Protein AF-0000000080752357 (afdb_homodimer)

InterPro domains:
  IPR000515 ABC transporter type 1, transmembrane domain MetI-like [PF00528] (149-319)
  IPR000515 ABC transporter type 1, transmembrane domain MetI-like [PS50928] (134-318)
  IPR000515 ABC transporter type 1, transmembrane domain MetI-like [cd06261] (134-308)
  IPR035906 MetI-like superfamily [G3DSA:1.10.3720.10] (126-321)
  IPR035906 MetI-like superfamily [SSF161098] (127-307)

Solvent-accessible surface area (backbone atoms only — not comparable to full-atom values): 32619 Å² total; per-residue (Å²): 132,85,79,75,72,74,75,67,77,74,72,76,68,68,72,77,81,74,65,38,61,55,33,41,51,16,15,49,34,21,38,49,35,16,49,46,55,61,65,50,69,55,55,79,57,87,59,67,46,36,63,56,46,19,51,52,28,38,50,50,15,50,53,33,38,46,34,22,68,39,70,65,75,40,35,55,51,37,63,68,42,52,83,46,24,67,55,52,32,45,46,33,52,51,50,42,52,46,30,38,42,24,40,35,60,48,75,39,63,79,55,76,45,59,32,66,33,42,33,53,43,38,56,69,72,44,37,66,62,50,50,51,13,46,51,46,41,49,52,46,48,49,55,6,42,50,52,7,41,54,52,8,41,52,50,6,48,41,36,44,69,32,68,68,51,26,65,65,46,46,61,51,46,48,41,56,44,49,35,34,45,58,72,44,44,72,59,35,55,65,72,34,94,40,52,66,59,28,43,28,50,35,19,10,52,34,13,19,40,39,13,17,43,26,18,19,21,20,36,56,66,53,59,64,64,58,53,53,52,40,44,73,75,64,51,47,71,67,50,44,45,67,69,42,37,46,62,62,10,44,70,31,32,51,52,10,46,55,47,9,50,55,35,21,45,33,36,48,34,50,40,14,53,74,63,36,95,51,13,50,27,22,49,39,48,52,22,56,75,68,57,34,39,35,51,34,53,44,48,50,53,53,45,17,51,52,40,27,48,50,52,51,51,52,50,53,50,46,51,67,74,40,67,88,51,87,72,85,68,63,130,134,85,79,76,76,74,74,66,77,74,72,74,69,71,73,73,80,73,65,39,62,55,33,41,50,16,14,48,33,21,38,50,35,14,49,45,55,61,66,50,70,54,56,78,56,86,59,66,46,36,62,56,47,19,50,52,29,38,50,50,14,49,51,33,38,46,34,21,69,38,67,66,75,39,34,56,52,38,62,68,42,52,83,47,26,67,54,53,33,45,48,32,52,51,50,43,52,46,30,38,41,25,40,36,61,48,73,40,63,79,56,75,46,58,31,68,32,42,35,53,43,37,56,69,71,43,37,66,62,49,50,52,12,46,51,45,41,48,53,47,48,52,54,6,41,52,52,7,42,53,52,8,43,53,49,5,47,42,37,43,71,32,68,68,51,26,64,64,44,46,61,52,45,49,40,55,44,49,36,34,45,58,73,45,43,74,59,34,56,65,73,35,95,39,53,66,59,28,42,27,50,37,20,11,52,33,12,19,38,40,14,17,44,26,19,19,22,22,35,55,65,52,60,63,66,58,52,52,52,41,44,73,74,63,50,49,71,66,51,44,43,67,68,42,37,45,62,61,9,43,69,31,32,52,52,9,45,54,47,10,50,56,34,21,45,33,36,47,34,50,41,14,53,73,61,34,95,50,13,50,29,22,50,40,48,53,22,55,77,67,57,35,38,34,51,34,53,45,47,48,52,53,45,14,50,51,39,27,47,51,52,51,50,50,50,54,50,46,50,66,74,42,66,88,51,85,72,83,67,63,130

Foldseek 3Di:
DPPPPPPPPPPPPPPPLDQLVLLLLLLVLLLVLLCCLPPADWDPDDDPCSNVSSVVSNVSSVLSNCLRPDDDPSVVVCVVCSVVSVVSNVVSVVLSVLCCCPTHVNVDDPPQRDHPSLLVVCCVPVVVQLVQQAVVLVVLLVLLLVLLLVLLLVLQLCLLPDVVSVVVCVVVLVPVVVPQLLVCLVVLLVVDPALSVSLSPSLSSLLNNLLNVLLNVQLNVDDVVVVVVCVVVPDDPVCCSPPPRNVSSLLSNLVSSLSSLVSSLVSSLSSCCPHNCGHLNVQLNVCVVVVVNSSNVSSVVSSVCVSVVVNVVSVVVVCVSPVPDDHPDDD/DPPPPPPPPPPPPPPPLQQLVLLLLLLVLLLVLLCCLPPADWDPDDDPCSNVSSVVSNVSSVLSNCLRPDDDPSVVVCVVCSVVSVVSNVVSVVLSVLCCCPTHVNVDDPPQRDHPSLLVVCCVPVVVQLVQQAVVLVVLLVLLLVLLLVLLLVLQLCLLQDVVSVVVCVVVLVPVVVPQLLVCLVVLLVVDPALSVSLSPSLSSLLNNLLNVLLNVQLNVDDVVVVVVCVVVPDDPVCCSPPPRNVSSLLSNLVSSLSSLVSSLVSSLSSCCPHNCGHLNVQLNVCVVVVNNSSNVSSVVSSVCVSVVVNVVSVVVVCVSPVPDDHPDDD

Organism: Azotobacter vinelandii (strain DJ / ATCC BAA-1303) (NCBI:txid322710)

Nearest PDB structures (foldseek):
  8wm8-assembly1_A  TM=8.658E-01  e=2.931E-07  Nostoc sp. PCC 7120 = FACHB-418
  8wm7-assembly1_B  TM=8.461E-01  e=4.093E-07  Nostoc sp. PCC 7120 = FACHB-418
  8w9m-assembly1_B  TM=7.024E-01  e=3.187E-07  Nostoc sp. PCC 7120 = FACHB-418
  7ahd-assembly1_A  TM=6.272E-01  e=6.989E-06  Lactococcus lactis subsp. lactis
  7ahd-assembly1_B  TM=6.355E-01  e=3.897E-06  Lactococcus lactis subsp. lactis

Radius of gyration: 31.02 Å; Cα contacts (8 Å, |Δi|>4): 928; chains: 2; bounding box: 89×88×91 Å

Secondary structure (DSSP, 8-state):
--------------------HHHHHHHHHHHHHHHHHHHSPPSS-PPTTHHHHHHHHHHHHHHHHHHHH--THHHHHHHHHGGGHHHHHHHHHHHHHHHIIIIIT--S-TTTS--HHHHHHHHHHSHHHHHHHHHHHHHHHHHHHHHHHHHHHHHHHHHHH-HHHHHHHHHHHHHHTTS-GGGGHHHHHHHSSSHHHHHHHHHHHHHHHHHHHHHHHHHHTS-HHHHHHHHHTT--HHHIIIIIIHHHHHHHHHHHHHHHHHHHHHHHHHHHHHT-SSSHHHHHHHHHHTT-HHHHHHHHHHHHHHHHHHHHHHHHHHHHHTTTS--SS--/--------------------HHHHHHHHHHHHHHHHHHHSPPSS-PPTTHHHHHHHHHHHHHHHHHHHH--THHHHHHHHHGGGHHHHHHHHHHHHHHHIIIIIT--S-TTTS--HHHHHHHHHHSHHHHHHHHHHHHHHHHHHHHHHHHHHHHHHHHHHH-HHHHHHHHHHHHHHTTS-GGGGHHHHHHHSSSHHHHHHHHHHHHHHHHHHHHHHHHHHTS-HHHHHHHHHTT--HHHIIIIIIHHHHHHHHHHHHHHHHHHHHHHHHHHHHHT-SSSHHHHHHHHHHTT-HHHHHHHHHHHHHHHHHHHHHHHHHHHHHTTTS--SS--

pLDDT: mean 87.07, std 11.94, range [34.44, 98.38]

Structure (mmCIF, N/CA/C/O backbone):
data_AF-0000000080752357-model_v1
#
loop_
_entity.id
_entity.type
_entity.pdbx_description
1 polymer 'ABC transporter permease protein'
#
loop_
_atom_site.group_PDB
_atom_site.id
_atom_site.type_symbol
_atom_site.label_atom_id
_atom_site.label_alt_id
_atom_site.label_comp_id
_atom_site.label_asym_id
_atom_site.label_entity_id
_atom_site.label_seq_id
_atom_site.pdbx_PDB_ins_code
_atom_site.Cartn_x
_atom_site.Cartn_y
_atom_site.Cartn_z
_atom_site.occupancy
_atom_site.B_iso_or_equiv
_atom_site.auth_seq_id
_atom_site.auth_comp_id
_atom_site.auth_asym_id
_atom_site.auth_atom_id
_atom_site.pdbx_PDB_model_num
ATOM 1 N N . MET A 1 1 ? 60.375 -24.328 -50.344 1 35.09 1 MET A N 1
ATOM 2 C CA . MET A 1 1 ? 58.969 -24.219 -50.688 1 35.09 1 MET A CA 1
ATOM 3 C C . MET A 1 1 ? 58.094 -24.641 -49.5 1 35.09 1 MET A C 1
ATOM 5 O O . MET A 1 1 ? 58.094 -25.812 -49.094 1 35.09 1 MET A O 1
ATOM 9 N N . PRO A 1 2 ? 57.906 -23.766 -48.438 1 44.97 2 PRO A N 1
ATOM 10 C CA . PRO A 1 2 ? 57.188 -24.062 -47.188 1 44.97 2 PRO A CA 1
ATOM 11 C C . PRO A 1 2 ? 55.719 -24.391 -47.438 1 44.97 2 PRO A C 1
ATOM 13 O O . PRO A 1 2 ? 55.062 -23.781 -48.312 1 44.97 2 PRO A O 1
ATOM 16 N N . THR A 1 3 ? 55.344 -25.703 -47.406 1 41.41 3 THR A N 1
ATOM 17 C CA . THR A 1 3 ? 54 -26.234 -47.469 1 41.41 3 THR A CA 1
ATOM 18 C C . THR A 1 3 ? 53.125 -25.578 -46.406 1 41.41 3 THR A C 1
ATOM 20 O O . THR A 1 3 ? 53.375 -25.672 -45.219 1 41.41 3 THR A O 1
ATOM 23 N N . TYR A 1 4 ? 52.5 -24.406 -46.719 1 43.97 4 TYR A N 1
ATOM 24 C CA . TYR A 1 4 ? 51.406 -23.812 -45.906 1 43.97 4 TYR A CA 1
ATOM 25 C C . TYR A 1 4 ? 50.281 -24.797 -45.719 1 43.97 4 TYR A C 1
ATOM 27 O O . TYR A 1 4 ? 49.594 -25.172 -46.656 1 43.97 4 TYR A O 1
ATOM 35 N N . SER A 1 5 ? 50.469 -25.797 -44.812 1 37.16 5 SER A N 1
ATOM 36 C CA . SER A 1 5 ? 49.281 -26.562 -44.469 1 37.16 5 SER A CA 1
ATOM 37 C C . SER A 1 5 ? 48.156 -25.625 -44.031 1 37.16 5 SER A C 1
ATOM 39 O O . SER A 1 5 ? 48.281 -24.859 -43.062 1 37.16 5 SER A O 1
ATOM 41 N N . VAL A 1 6 ? 47.344 -25.141 -44.969 1 45.97 6 VAL A N 1
ATOM 42 C CA . VAL A 1 6 ? 46.062 -24.5 -44.688 1 45.97 6 VAL A CA 1
ATOM 43 C C . VAL A 1 6 ? 45.344 -25.266 -43.562 1 45.97 6 VAL A C 1
ATOM 45 O O . VAL A 1 6 ? 45 -26.438 -43.75 1 45.97 6 VAL A O 1
ATOM 48 N N . ASP A 1 7 ? 45.625 -24.984 -42.344 1 41.91 7 ASP A N 1
ATOM 49 C CA . ASP A 1 7 ? 44.844 -25.484 -41.25 1 41.91 7 ASP A CA 1
ATOM 50 C C . ASP A 1 7 ? 43.344 -25.469 -41.594 1 41.91 7 ASP A C 1
ATOM 52 O O . ASP A 1 7 ? 42.781 -24.422 -41.906 1 41.91 7 ASP A O 1
ATOM 56 N N . LEU A 1 8 ? 42.781 -26.531 -42.25 1 45.62 8 LEU A N 1
ATOM 57 C CA . LEU A 1 8 ? 41.344 -26.703 -42.438 1 45.62 8 LEU A CA 1
ATOM 58 C C . LEU A 1 8 ? 40.562 -26.266 -41.219 1 45.62 8 LEU A C 1
ATOM 60 O O . LEU A 1 8 ? 41 -26.531 -40.094 1 45.62 8 LEU A O 1
ATOM 64 N N . PRO A 1 9 ? 39.812 -25.141 -41.406 1 45.47 9 PRO A N 1
ATOM 65 C CA . PRO A 1 9 ? 39 -24.75 -40.25 1 45.47 9 PRO A CA 1
ATOM 66 C C . PRO A 1 9 ? 38.406 -25.953 -39.531 1 45.47 9 PRO A C 1
ATOM 68 O O . PRO A 1 9 ? 38.094 -26.969 -40.156 1 45.47 9 PRO A O 1
ATOM 71 N N . GLU A 1 10 ? 38.906 -26.297 -38.344 1 45.12 10 GLU A N 1
ATOM 72 C CA . GLU A 1 10 ? 38.281 -27.281 -37.438 1 45.12 10 GLU A CA 1
ATOM 73 C C . GLU A 1 10 ? 36.781 -27.297 -37.594 1 45.12 10 GLU A C 1
ATOM 75 O O . GLU A 1 10 ? 36.125 -26.234 -37.594 1 45.12 10 GLU A O 1
ATOM 80 N N . ARG A 1 11 ? 36.25 -28.297 -38.281 1 46.53 11 ARG A N 1
ATOM 81 C CA . ARG A 1 11 ? 34.844 -28.594 -38.312 1 46.53 11 ARG A CA 1
ATOM 82 C C . ARG A 1 11 ? 34.156 -28.219 -37 1 46.53 11 ARG A C 1
ATOM 84 O O . ARG A 1 11 ? 34.625 -28.641 -35.906 1 46.53 11 ARG A O 1
ATOM 91 N N . THR A 1 12 ? 33.625 -27.062 -36.938 1 44.28 12 THR A N 1
ATOM 92 C CA . THR A 1 12 ? 32.719 -26.766 -35.844 1 44.28 12 THR A CA 1
ATOM 93 C C . THR A 1 12 ? 31.875 -28 -35.469 1 44.28 12 THR A C 1
ATOM 95 O O . THR A 1 12 ? 31.062 -28.469 -36.281 1 44.28 12 THR A O 1
ATOM 98 N N . SER A 1 13 ? 32.5 -29.156 -34.906 1 38.66 13 SER A N 1
ATOM 99 C CA . SER A 1 13 ? 31.672 -30.234 -34.344 1 38.66 13 SER A CA 1
ATOM 100 C C . SER A 1 13 ? 30.328 -29.703 -33.844 1 38.66 13 SER A C 1
ATOM 102 O O . SER A 1 13 ? 30.266 -28.672 -33.188 1 38.66 13 SER A O 1
ATOM 104 N N . ALA A 1 14 ? 29.406 -29.875 -34.594 1 45.25 14 ALA A N 1
ATOM 105 C CA . ALA A 1 14 ? 28.016 -29.625 -34.188 1 45.25 14 ALA A CA 1
ATOM 106 C C . ALA A 1 14 ? 27.812 -29.859 -32.719 1 45.25 14 ALA A C 1
ATOM 108 O O . ALA A 1 14 ? 28.203 -30.906 -32.188 1 45.25 14 ALA A O 1
ATOM 109 N N . ARG A 1 15 ? 27.859 -29.016 -32 1 51.66 15 ARG A N 1
ATOM 110 C CA . ARG A 1 15 ? 27.453 -29.188 -30.609 1 51.66 15 ARG A CA 1
ATOM 111 C C . ARG A 1 15 ? 26.422 -30.312 -30.469 1 51.66 15 ARG A C 1
ATOM 113 O O . ARG A 1 15 ? 25.391 -30.281 -31.141 1 51.66 15 ARG A O 1
ATOM 120 N N . PRO A 1 16 ? 26.719 -31.516 -30.094 1 51.41 16 PRO A N 1
ATOM 121 C CA . PRO A 1 16 ? 25.734 -32.594 -29.938 1 51.41 16 PRO A CA 1
ATOM 122 C C . PRO A 1 16 ? 24.406 -32.094 -29.344 1 51.41 16 PRO A C 1
ATOM 124 O O . PRO A 1 16 ? 24.406 -31.172 -28.531 1 51.41 16 PRO A O 1
ATOM 127 N N . PHE A 1 17 ? 23.25 -32.25 -30.062 1 60.56 17 PHE A N 1
ATOM 128 C CA . PHE A 1 17 ? 21.906 -31.891 -29.672 1 60.56 17 PHE A CA 1
ATOM 129 C C . PHE A 1 17 ? 21.578 -32.438 -28.281 1 60.56 17 PHE A C 1
ATOM 131 O O . PHE A 1 17 ? 21.594 -33.625 -28.062 1 60.56 17 PHE A O 1
ATOM 138 N N . ALA A 1 18 ? 21.938 -31.75 -27.219 1 71.69 18 ALA A N 1
ATOM 139 C CA . ALA A 1 18 ? 21.703 -32.156 -25.828 1 71.69 18 ALA A CA 1
ATOM 140 C C . ALA A 1 18 ? 20.219 -32.125 -25.484 1 71.69 18 ALA A C 1
ATOM 142 O O . ALA A 1 18 ? 19.578 -31.062 -25.609 1 71.69 18 ALA A O 1
ATOM 143 N N . VAL A 1 19 ? 19.594 -33.312 -25.469 1 81.69 19 VAL A N 1
ATOM 144 C CA . VAL A 1 19 ? 18.219 -33.531 -25.062 1 81.69 19 VAL A CA 1
ATOM 145 C C . VAL A 1 19 ? 17.953 -32.812 -23.734 1 81.69 19 VAL A C 1
ATOM 147 O O . VAL A 1 19 ? 18.781 -32.875 -22.828 1 81.69 19 VAL A O 1
ATOM 150 N N . TRP A 1 20 ? 16.891 -31.969 -23.766 1 87.56 20 TRP A N 1
ATOM 151 C CA . TRP A 1 20 ? 16.469 -31.281 -22.562 1 87.56 20 TRP A CA 1
ATOM 152 C C . TRP A 1 20 ? 15.781 -32.25 -21.594 1 87.56 20 TRP A C 1
ATOM 154 O O . TRP A 1 20 ? 14.562 -32.438 -21.672 1 87.56 20 TRP A O 1
ATOM 164 N N . LYS A 1 21 ? 16.469 -32.906 -20.688 1 88.12 21 LYS A N 1
ATOM 165 C CA . LYS A 1 21 ? 15.977 -33.969 -19.797 1 88.12 21 LYS A CA 1
ATOM 166 C C . LYS A 1 21 ? 14.859 -33.469 -18.906 1 88.12 21 LYS A C 1
ATOM 168 O O . LYS A 1 21 ? 13.852 -34.156 -18.703 1 88.12 21 LYS A O 1
ATOM 173 N N . THR A 1 22 ? 15.039 -32.312 -18.375 1 90 22 THR A N 1
ATOM 174 C CA . THR A 1 22 ? 14.008 -31.734 -17.5 1 90 22 THR A CA 1
ATOM 175 C C . THR A 1 22 ? 12.727 -31.469 -18.297 1 90 22 THR A C 1
ATOM 177 O O . THR A 1 22 ? 11.625 -31.578 -17.75 1 90 22 THR A O 1
ATOM 180 N N . GLY A 1 23 ? 12.906 -31.156 -19.516 1 90.69 23 GLY A N 1
ATOM 181 C CA . GLY A 1 23 ? 11.75 -30.969 -20.375 1 90.69 23 GLY A CA 1
ATOM 182 C C . GLY A 1 23 ? 10.969 -32.25 -20.609 1 90.69 23 GLY A C 1
ATOM 183 O O . GLY A 1 23 ? 9.734 -32.219 -20.641 1 90.69 23 GLY A O 1
ATOM 184 N N . LEU A 1 24 ? 11.688 -33.25 -20.75 1 91.62 24 LEU A N 1
ATOM 185 C CA . LEU A 1 24 ? 11.047 -34.562 -20.938 1 91.62 24 LEU A CA 1
ATOM 186 C C . LEU A 1 24 ? 10.328 -34.969 -19.656 1 91.62 24 LEU A C 1
ATOM 188 O O . LEU A 1 24 ? 9.242 -35.562 -19.719 1 91.62 24 LEU A O 1
ATOM 192 N N . ALA A 1 25 ? 10.938 -34.75 -18.578 1 93.06 25 ALA A N 1
ATOM 193 C CA . ALA A 1 25 ? 10.289 -35.031 -17.297 1 93.06 25 ALA A CA 1
ATOM 194 C C . ALA A 1 25 ? 9 -34.219 -17.141 1 93.06 25 ALA A C 1
ATOM 196 O O . ALA A 1 25 ? 7.996 -34.75 -16.641 1 93.06 25 ALA A O 1
ATOM 197 N N . ALA A 1 26 ? 9.062 -33.031 -17.547 1 93.81 26 ALA A N 1
ATOM 198 C CA . ALA A 1 26 ? 7.875 -32.188 -17.516 1 93.81 26 ALA A CA 1
ATOM 199 C C . ALA A 1 26 ? 6.785 -32.75 -18.438 1 93.81 26 ALA A C 1
ATOM 201 O O . ALA A 1 26 ? 5.609 -32.781 -18.062 1 93.81 26 ALA A O 1
ATOM 202 N N . ALA A 1 27 ? 7.203 -33.094 -19.547 1 94.38 27 ALA A N 1
ATOM 203 C CA . ALA A 1 27 ? 6.25 -33.688 -20.484 1 94.38 27 ALA A CA 1
ATOM 204 C C . ALA A 1 27 ? 5.598 -34.938 -19.891 1 94.38 27 ALA A C 1
ATOM 206 O O . ALA A 1 27 ? 4.383 -35.125 -20 1 94.38 27 ALA A O 1
ATOM 207 N N . ALA A 1 28 ? 6.383 -35.719 -19.266 1 94.5 28 ALA A N 1
ATOM 208 C CA . ALA A 1 28 ? 5.871 -36.906 -18.625 1 94.5 28 ALA A CA 1
ATOM 209 C C . ALA A 1 28 ? 4.902 -36.562 -17.5 1 94.5 28 ALA A C 1
ATOM 211 O O . ALA A 1 28 ? 3.895 -37.25 -17.297 1 94.5 28 ALA A O 1
ATOM 212 N N . GLY A 1 29 ? 5.234 -35.594 -16.734 1 93.56 29 GLY A N 1
ATOM 213 C CA . GLY A 1 29 ? 4.355 -35.125 -15.664 1 93.56 29 GLY A CA 1
ATOM 214 C C . GLY A 1 29 ? 2.998 -34.656 -16.172 1 93.56 29 GLY A C 1
ATOM 215 O O . GLY A 1 29 ? 1.968 -35.031 -15.586 1 93.56 29 GLY A O 1
ATOM 216 N N . TRP A 1 30 ? 3.043 -33.969 -17.219 1 94.31 30 TRP A N 1
ATOM 217 C CA . TRP A 1 30 ? 1.797 -33.469 -17.781 1 94.31 30 TRP A CA 1
ATOM 218 C C . TRP A 1 30 ? 0.986 -34.594 -18.391 1 94.31 30 TRP A C 1
ATOM 220 O O . TRP A 1 30 ? -0.246 -34.594 -18.328 1 94.31 30 TRP A O 1
ATOM 230 N N . LEU A 1 31 ? 1.711 -35.5 -18.984 1 93.81 31 LEU A N 1
ATOM 231 C CA . LEU A 1 31 ? 1.036 -36.688 -19.5 1 93.81 31 LEU A CA 1
ATOM 232 C C . LEU A 1 31 ? 0.384 -37.469 -18.375 1 93.81 31 LEU A C 1
ATOM 234 O O . LEU A 1 31 ? -0.759 -37.906 -18.5 1 93.81 31 LEU A O 1
ATOM 238 N N . ALA A 1 32 ? 1.104 -37.656 -17.344 1 93.69 32 ALA A N 1
ATOM 239 C CA . ALA A 1 32 ? 0.565 -38.375 -16.172 1 93.69 32 ALA A CA 1
ATOM 240 C C . ALA A 1 32 ? -0.663 -37.656 -15.617 1 93.69 32 ALA A C 1
ATOM 242 O O . ALA A 1 32 ? -1.643 -38.281 -15.234 1 93.69 32 ALA A O 1
ATOM 243 N N . PHE A 1 33 ? -0.58 -36.375 -15.57 1 92.44 33 PHE A N 1
ATOM 244 C CA . PHE A 1 33 ? -1.699 -35.562 -15.062 1 92.44 33 PHE A CA 1
ATOM 245 C C . PHE A 1 33 ? -2.91 -35.719 -15.984 1 92.44 33 PHE A C 1
ATOM 247 O O . PHE A 1 33 ? -4.047 -35.781 -15.508 1 92.44 33 PHE A O 1
ATOM 254 N N . ALA A 1 34 ? -2.65 -35.75 -17.234 1 92.19 34 ALA A N 1
ATOM 255 C CA . ALA A 1 34 ? -3.736 -35.906 -18.203 1 92.19 34 ALA A CA 1
ATOM 256 C C . ALA A 1 34 ? -4.438 -37.25 -18.016 1 92.19 34 ALA A C 1
ATOM 258 O O . ALA A 1 34 ? -5.668 -37.312 -17.969 1 92.19 34 ALA A O 1
ATOM 259 N N . LEU A 1 35 ? -3.621 -38.219 -17.875 1 91.38 35 LEU A N 1
ATOM 260 C CA . LEU A 1 35 ? -4.168 -39.562 -17.703 1 91.38 35 LEU A CA 1
ATOM 261 C C . LEU A 1 35 ? -4.883 -39.688 -16.359 1 91.38 35 LEU A C 1
ATOM 263 O O . LEU A 1 35 ? -5.945 -40.312 -16.281 1 91.38 35 LEU A O 1
ATOM 267 N N . TYR A 1 36 ? -4.254 -39.125 -15.43 1 89.62 36 TYR A N 1
ATOM 268 C CA . TYR A 1 36 ? -4.848 -39.125 -14.094 1 89.62 36 TYR A CA 1
ATOM 269 C C . TYR A 1 36 ? -6.195 -38.406 -14.094 1 89.62 36 TYR A C 1
ATOM 271 O O . TYR A 1 36 ? -7.172 -38.906 -13.539 1 89.62 36 TYR A O 1
ATOM 279 N N . SER A 1 37 ? -6.301 -37.312 -14.727 1 87.94 37 SER A N 1
ATOM 280 C CA . SER A 1 37 ? -7.512 -36.5 -14.75 1 87.94 37 SER A CA 1
ATOM 281 C C . SER A 1 37 ? -8.633 -37.219 -15.508 1 87.94 37 SER A C 1
ATOM 283 O O . SER A 1 37 ? -9.797 -37.125 -15.117 1 87.94 37 SER A O 1
ATOM 285 N N . SER A 1 38 ? -8.281 -37.906 -16.516 1 85.88 38 SER A N 1
ATOM 286 C CA . SER A 1 38 ? -9.289 -38.531 -17.375 1 85.88 38 SER A CA 1
ATOM 287 C C . SER A 1 38 ? -9.703 -39.906 -16.828 1 85.88 38 SER A C 1
ATOM 289 O O . SER A 1 38 ? -10.875 -40.281 -16.906 1 85.88 38 SER A O 1
ATOM 291 N N . GLU A 1 39 ? -8.758 -40.594 -16.281 1 84.12 39 GLU A N 1
ATOM 292 C CA . GLU A 1 39 ? -9.031 -42 -16 1 84.12 39 GLU A CA 1
ATOM 293 C C . GLU A 1 39 ? -9.375 -42.188 -14.523 1 84.12 39 GLU A C 1
ATOM 295 O O . GLU A 1 39 ? -10.07 -43.156 -14.18 1 84.12 39 GLU A O 1
ATOM 300 N N . ALA A 1 40 ? -8.859 -41.406 -13.727 1 83.94 40 ALA A N 1
ATOM 301 C CA . ALA A 1 40 ? -9.133 -41.594 -12.305 1 83.94 40 ALA A CA 1
ATOM 302 C C . ALA A 1 40 ? -10.57 -41.219 -11.969 1 83.94 40 ALA A C 1
ATOM 304 O O . ALA A 1 40 ? -11.055 -40.156 -12.414 1 83.94 40 ALA A O 1
ATOM 305 N N . PRO A 1 41 ? -11.266 -42.062 -11.289 1 79.56 41 PRO A N 1
ATOM 306 C CA . PRO A 1 41 ? -12.672 -41.781 -10.961 1 79.56 41 PRO A CA 1
ATOM 307 C C . PRO A 1 41 ? -12.836 -40.594 -10.031 1 79.56 41 PRO A C 1
ATOM 309 O O . PRO A 1 41 ? -11.961 -40.312 -9.211 1 79.56 41 PRO A O 1
ATOM 312 N N . ASN A 1 42 ? -13.875 -39.875 -10.234 1 79.56 42 ASN A N 1
ATOM 313 C CA . ASN A 1 42 ? -14.227 -38.719 -9.383 1 79.56 42 ASN A CA 1
ATOM 314 C C . ASN A 1 42 ? -15.086 -39.188 -8.203 1 79.56 42 ASN A C 1
ATOM 316 O O . ASN A 1 42 ? -15.859 -40.125 -8.312 1 79.56 42 ASN A O 1
ATOM 320 N N . ALA A 1 43 ? -14.867 -38.625 -7.098 1 74.44 43 ALA A N 1
ATOM 321 C CA . ALA A 1 43 ? -15.539 -39.031 -5.871 1 74.44 43 ALA A CA 1
ATOM 322 C C . ALA A 1 43 ? -17.016 -38.625 -5.887 1 74.44 43 ALA A C 1
ATOM 324 O O . ALA A 1 43 ? -17.875 -39.438 -5.531 1 74.44 43 ALA A O 1
ATOM 325 N N . ILE A 1 44 ? -17.25 -37.469 -6.148 1 68.75 44 ILE A N 1
ATOM 326 C CA . ILE A 1 44 ? -18.594 -36.969 -5.918 1 68.75 44 ILE A CA 1
ATOM 327 C C . ILE A 1 44 ? -19.328 -36.844 -7.25 1 68.75 44 ILE A C 1
ATOM 329 O O . ILE A 1 44 ? -20.406 -37.438 -7.43 1 68.75 44 ILE A O 1
ATOM 333 N N . ARG A 1 45 ? -18.859 -36.031 -8.117 1 72 45 ARG A N 1
ATOM 334 C CA . ARG A 1 45 ? -19.562 -35.75 -9.367 1 72 45 ARG A CA 1
ATOM 335 C C . ARG A 1 45 ? -18.578 -35.562 -10.516 1 72 45 ARG A C 1
ATOM 337 O O . ARG A 1 45 ? -17.391 -35.312 -10.297 1 72 45 ARG A O 1
ATOM 344 N N . ASP A 1 46 ? -19.156 -35.875 -11.625 1 77.62 46 ASP A N 1
ATOM 345 C CA . ASP A 1 46 ? -18.359 -35.562 -12.812 1 77.62 46 ASP A CA 1
ATOM 346 C C . ASP A 1 46 ? -18.344 -34.062 -13.07 1 77.62 46 ASP A C 1
ATOM 348 O O . ASP A 1 46 ? -19.375 -33.406 -13.008 1 77.62 46 ASP A O 1
ATOM 352 N N . TRP A 1 47 ? -17.234 -33.594 -13.07 1 80.19 47 TRP A N 1
ATOM 353 C CA . TRP A 1 47 ? -17.078 -32.156 -13.312 1 80.19 47 TRP A CA 1
ATOM 354 C C . TRP A 1 47 ? -16.984 -31.859 -14.805 1 80.19 47 TRP A C 1
ATOM 356 O O . TRP A 1 47 ? -16.328 -32.594 -15.547 1 80.19 47 TRP A O 1
ATOM 366 N N . PRO A 1 48 ? -17.75 -30.875 -15.133 1 80.5 48 PRO A N 1
ATOM 367 C CA . PRO A 1 48 ? -17.641 -30.453 -16.531 1 80.5 48 PRO A CA 1
ATOM 368 C C . PRO A 1 48 ? -16.219 -30.016 -16.891 1 80.5 48 PRO A C 1
ATOM 370 O O . PRO A 1 48 ? -15.461 -29.594 -16.016 1 80.5 48 PRO A O 1
ATOM 373 N N . TYR A 1 49 ? -15.742 -30.328 -18.109 1 86.25 49 TYR A N 1
ATOM 374 C CA . TYR A 1 49 ? -14.492 -29.875 -18.703 1 86.25 49 TYR A CA 1
ATOM 375 C C . TYR A 1 49 ? -13.312 -30.703 -18.203 1 86.25 49 TYR A C 1
ATOM 377 O O . TYR A 1 49 ? -12.164 -30.25 -18.234 1 86.25 49 TYR A O 1
ATOM 385 N N . THR A 1 50 ? -13.578 -31.875 -17.625 1 86.38 50 THR A N 1
ATOM 386 C CA . THR A 1 50 ? -12.516 -32.812 -17.25 1 86.38 50 THR A CA 1
ATOM 387 C C . THR A 1 50 ? -11.742 -33.281 -18.484 1 86.38 50 THR A C 1
ATOM 389 O O . THR A 1 50 ? -10.516 -33.312 -18.469 1 86.38 50 THR A O 1
ATOM 392 N N . ARG A 1 51 ? -12.539 -33.5 -19.469 1 87 51 ARG A N 1
ATOM 393 C CA . ARG A 1 51 ? -11.922 -33.969 -20.719 1 87 51 ARG A CA 1
ATOM 394 C C . ARG A 1 51 ? -11.102 -32.844 -21.359 1 87 51 ARG A C 1
ATOM 396 O O . ARG A 1 51 ? -10.039 -33.094 -21.922 1 87 51 ARG A O 1
ATOM 403 N N . GLU A 1 52 ? -11.672 -31.734 -21.312 1 89.56 52 GLU A N 1
ATOM 404 C CA . GLU A 1 52 ? -10.953 -30.578 -21.859 1 89.56 52 GLU A CA 1
ATOM 405 C C . GLU A 1 52 ? -9.656 -30.328 -21.109 1 89.56 52 GLU A C 1
ATOM 407 O O . GLU A 1 52 ? -8.648 -29.953 -21.703 1 89.56 52 GLU A O 1
ATOM 412 N N . LEU A 1 53 ? -9.719 -30.5 -19.844 1 89.19 53 LEU A N 1
ATOM 413 C CA . LEU A 1 53 ? -8.508 -30.344 -19.047 1 89.19 53 LEU A CA 1
ATOM 414 C C . LEU A 1 53 ? -7.473 -31.406 -19.406 1 89.19 53 LEU A C 1
ATOM 416 O O . LEU A 1 53 ? -6.285 -31.094 -19.531 1 89.19 53 LEU A O 1
ATOM 420 N N . ALA A 1 54 ? -7.902 -32.562 -19.531 1 90.62 54 ALA A N 1
ATOM 421 C CA . ALA A 1 54 ? -7.02 -33.656 -19.922 1 90.62 54 ALA A CA 1
ATOM 422 C C . ALA A 1 54 ? -6.402 -33.406 -21.297 1 90.62 54 ALA A C 1
ATOM 424 O O . ALA A 1 54 ? -5.203 -33.594 -21.484 1 90.62 54 ALA A O 1
ATOM 425 N N . ASN A 1 55 ? -7.211 -32.938 -22.219 1 91.94 55 ASN A N 1
ATOM 426 C CA . ASN A 1 55 ? -6.73 -32.656 -23.562 1 91.94 55 ASN A CA 1
ATOM 427 C C . ASN A 1 55 ? -5.703 -31.531 -23.562 1 91.94 55 ASN A C 1
ATOM 429 O O . ASN A 1 55 ? -4.703 -31.594 -24.281 1 91.94 55 ASN A O 1
ATOM 433 N N . LEU A 1 56 ? -6.035 -30.531 -22.812 1 91.19 56 LEU A N 1
ATOM 434 C CA . LEU A 1 56 ? -5.094 -29.422 -22.703 1 91.19 56 LEU A CA 1
ATOM 435 C C . LEU A 1 56 ? -3.768 -29.891 -22.109 1 91.19 56 LEU A C 1
ATOM 437 O O . LEU A 1 56 ? -2.697 -29.484 -22.578 1 91.19 56 LEU A O 1
ATOM 441 N N . SER A 1 57 ? -3.826 -30.719 -21.109 1 92.75 57 SER A N 1
ATOM 442 C CA . SER A 1 57 ? -2.621 -31.266 -20.484 1 92.75 57 SER A CA 1
ATOM 443 C C . SER A 1 57 ? -1.837 -32.125 -21.469 1 92.75 57 SER A C 1
ATOM 445 O O . SER A 1 57 ? -0.604 -32.125 -21.469 1 92.75 57 SER A O 1
ATOM 447 N N . LEU A 1 58 ? -2.555 -32.844 -22.266 1 92.56 58 LEU A N 1
ATOM 448 C CA . LEU A 1 58 ? -1.919 -33.656 -23.281 1 92.56 58 LEU A CA 1
ATOM 449 C C . LEU A 1 58 ? -1.214 -32.812 -24.328 1 92.56 58 LEU A C 1
ATOM 451 O O . LEU A 1 58 ? -0.121 -33.156 -24.781 1 92.56 58 LEU A O 1
ATOM 455 N N . ALA A 1 59 ? -1.87 -31.781 -24.688 1 93.88 59 ALA A N 1
ATOM 456 C CA . ALA A 1 59 ? -1.276 -30.859 -25.641 1 93.88 59 ALA A CA 1
ATOM 457 C C . ALA A 1 59 ? 0.008 -30.234 -25.094 1 93.88 59 ALA A C 1
ATOM 459 O O . ALA A 1 59 ? 1.003 -30.125 -25.812 1 93.88 59 ALA A O 1
ATOM 460 N N . ILE A 1 60 ? -0.06 -29.859 -23.875 1 92.94 60 ILE A N 1
ATOM 461 C CA . ILE A 1 60 ? 1.116 -29.281 -23.234 1 92.94 60 ILE A CA 1
ATOM 462 C C . ILE A 1 60 ? 2.23 -30.328 -23.156 1 92.94 60 ILE A C 1
ATOM 464 O O . ILE A 1 60 ? 3.395 -30.016 -23.422 1 92.94 60 ILE A O 1
ATOM 468 N N . ALA A 1 61 ? 1.875 -31.547 -22.797 1 94.12 61 ALA A N 1
ATOM 469 C CA . ALA A 1 61 ? 2.846 -32.625 -22.75 1 94.12 61 ALA A CA 1
ATOM 470 C C . ALA A 1 61 ? 3.506 -32.844 -24.109 1 94.12 61 ALA A C 1
ATOM 472 O O . ALA A 1 61 ? 4.73 -32.969 -24.203 1 94.12 61 ALA A O 1
ATOM 473 N N . GLY A 1 62 ? 2.686 -32.812 -25.109 1 92.69 62 GLY A N 1
ATOM 474 C CA . GLY A 1 62 ? 3.205 -32.969 -26.453 1 92.69 62 GLY A CA 1
ATOM 475 C C . GLY A 1 62 ? 4.145 -31.859 -26.875 1 92.69 62 GLY A C 1
ATOM 476 O O . GLY A 1 62 ? 5.195 -32.125 -27.469 1 92.69 62 GLY A O 1
ATOM 477 N N . LEU A 1 63 ? 3.729 -30.656 -26.609 1 91.75 63 LEU A N 1
ATOM 478 C CA . LEU A 1 63 ? 4.543 -29.5 -26.969 1 91.75 63 LEU A CA 1
ATOM 479 C C . LEU A 1 63 ? 5.875 -29.516 -26.234 1 91.75 63 LEU A C 1
ATOM 481 O O . LEU A 1 63 ? 6.922 -29.234 -26.828 1 91.75 63 LEU A O 1
ATOM 485 N N . LEU A 1 64 ? 5.816 -29.859 -25 1 91.81 64 LEU A N 1
ATOM 486 C CA . LEU A 1 64 ? 7.043 -29.922 -24.219 1 91.81 64 LEU A CA 1
ATOM 487 C C . LEU A 1 64 ? 7.953 -31.031 -24.703 1 91.81 64 LEU A C 1
ATOM 489 O O . LEU A 1 64 ? 9.172 -30.875 -24.734 1 91.81 64 LEU A O 1
ATOM 493 N N . ALA A 1 65 ? 7.383 -32.156 -25.062 1 91.5 65 ALA A N 1
ATOM 494 C CA . ALA A 1 65 ? 8.164 -33.25 -25.594 1 91.5 65 ALA A CA 1
ATOM 495 C C . ALA A 1 65 ? 8.852 -32.875 -26.906 1 91.5 65 ALA A C 1
ATOM 497 O O . ALA A 1 65 ? 10.023 -33.188 -27.125 1 91.5 65 ALA A O 1
ATOM 498 N N . LEU A 1 66 ? 8.109 -32.125 -27.672 1 90.25 66 LEU A N 1
ATOM 499 C CA . LEU A 1 66 ? 8.664 -31.656 -28.953 1 90.25 66 LEU A CA 1
ATOM 500 C C . LEU A 1 66 ? 9.828 -30.703 -28.719 1 90.25 66 LEU A C 1
ATOM 502 O O . LEU A 1 66 ? 10.859 -30.797 -29.391 1 90.25 66 LEU A O 1
ATOM 506 N N . ILE A 1 67 ? 9.648 -29.797 -27.875 1 88.81 67 ILE A N 1
ATOM 507 C CA . ILE A 1 67 ? 10.68 -28.812 -27.594 1 88.81 67 ILE A CA 1
ATOM 508 C C . ILE A 1 67 ? 11.906 -29.5 -27 1 88.81 67 ILE A C 1
ATOM 510 O O . ILE A 1 67 ? 13.047 -29.094 -27.281 1 88.81 67 ILE A O 1
ATOM 514 N N . ALA A 1 68 ? 11.688 -30.531 -26.219 1 88.5 68 ALA A N 1
ATOM 515 C CA . ALA A 1 68 ? 12.781 -31.219 -25.531 1 88.5 68 ALA A CA 1
ATOM 516 C C . ALA A 1 68 ? 13.57 -32.094 -26.5 1 88.5 68 ALA A C 1
ATOM 518 O O . ALA A 1 68 ? 14.766 -32.312 -26.312 1 88.5 68 ALA A O 1
ATOM 519 N N . LEU A 1 69 ? 12.938 -32.594 -27.578 1 86.25 69 LEU A N 1
ATOM 520 C CA . LEU A 1 69 ? 13.555 -33.594 -28.438 1 86.25 69 LEU A CA 1
ATOM 521 C C . LEU A 1 69 ? 14.055 -33 -29.734 1 86.25 69 LEU A C 1
ATOM 523 O O . LEU A 1 69 ? 14.984 -33.5 -30.359 1 86.25 69 LEU A O 1
ATOM 527 N N . LEU A 1 70 ? 13.445 -31.891 -30.125 1 81.81 70 LEU A N 1
ATOM 528 C CA . LEU A 1 70 ? 13.75 -31.406 -31.453 1 81.81 70 LEU A CA 1
ATOM 529 C C . LEU A 1 70 ? 14.906 -30.406 -31.422 1 81.81 70 LEU A C 1
ATOM 531 O O . LEU A 1 70 ? 14.961 -29.547 -30.547 1 81.81 70 LEU A O 1
ATOM 535 N N . PRO A 1 71 ? 15.875 -30.609 -32.344 1 73.31 71 PRO A N 1
ATOM 536 C CA . PRO A 1 71 ? 16.984 -29.656 -32.5 1 73.31 71 PRO A CA 1
ATOM 537 C C . PRO A 1 71 ? 16.578 -28.406 -33.281 1 73.31 71 PRO A C 1
ATOM 539 O O . PRO A 1 71 ? 15.43 -28.281 -33.688 1 73.31 71 PRO A O 1
ATOM 542 N N . GLY A 1 72 ? 17.438 -27.359 -33.344 1 70.69 72 GLY A N 1
ATOM 543 C CA . GLY A 1 72 ? 17.281 -26.188 -34.188 1 70.69 72 GLY A CA 1
ATOM 544 C C . GLY A 1 72 ? 16.578 -25.031 -33.5 1 70.69 72 GLY A C 1
ATOM 545 O O . GLY A 1 72 ? 16.891 -24.703 -32.344 1 70.69 72 GLY A O 1
ATOM 546 N N . PRO A 1 73 ? 15.492 -24.562 -34.281 1 71.88 73 PRO A N 1
ATOM 547 C CA . PRO A 1 73 ? 14.789 -23.391 -33.75 1 71.88 73 PRO A CA 1
ATOM 548 C C . PRO A 1 73 ? 14.047 -23.672 -32.469 1 71.88 73 PRO A C 1
ATOM 550 O O . PRO A 1 73 ? 13.898 -22.781 -31.609 1 71.88 73 PRO A O 1
ATOM 553 N N . VAL A 1 74 ? 13.633 -24.875 -32.344 1 76.31 74 VAL A N 1
ATOM 554 C CA . VAL A 1 74 ? 12.93 -25.266 -31.125 1 76.31 74 VAL A CA 1
ATOM 555 C C . VAL A 1 74 ? 13.914 -25.312 -29.953 1 76.31 74 VAL A C 1
ATOM 557 O O . VAL A 1 74 ? 13.523 -25.125 -28.812 1 76.31 74 VAL A O 1
ATOM 560 N N . ALA A 1 75 ? 15.125 -25.391 -30.328 1 75.38 75 ALA A N 1
ATOM 561 C CA . ALA A 1 75 ? 16.172 -25.438 -29.312 1 75.38 75 ALA A CA 1
ATOM 562 C C . ALA A 1 75 ? 16.297 -24.094 -28.609 1 75.38 75 ALA A C 1
ATOM 564 O O . ALA A 1 75 ? 16.594 -24.031 -27.406 1 75.38 75 ALA A O 1
ATOM 565 N N . ARG A 1 76 ? 16.047 -23.109 -29.438 1 81.5 76 ARG A N 1
ATOM 566 C CA . ARG A 1 76 ? 16.094 -21.781 -28.844 1 81.5 76 ARG A CA 1
ATOM 567 C C . ARG A 1 76 ? 15.008 -21.594 -27.797 1 81.5 76 ARG A C 1
ATOM 569 O O . ARG A 1 76 ? 15.227 -20.953 -26.766 1 81.5 76 ARG A O 1
ATOM 576 N N . LEU A 1 77 ? 13.898 -22.172 -28.078 1 83.56 77 LEU A N 1
ATOM 577 C CA . LEU A 1 77 ? 12.797 -22.109 -27.109 1 83.56 77 LEU A CA 1
ATOM 578 C C . LEU A 1 77 ? 13.133 -22.906 -25.859 1 83.56 77 LEU A C 1
ATOM 580 O O . LEU A 1 77 ? 12.781 -22.484 -24.75 1 83.56 77 LEU A O 1
ATOM 584 N N . ALA A 1 78 ? 13.75 -23.984 -26.062 1 83.44 78 ALA A N 1
ATOM 585 C CA . ALA A 1 78 ? 14.164 -24.797 -24.922 1 83.44 78 ALA A CA 1
ATOM 586 C C . ALA A 1 78 ? 15.109 -24.016 -24.016 1 83.44 78 ALA A C 1
ATOM 588 O O . ALA A 1 78 ? 15.016 -24.125 -22.781 1 83.44 78 ALA A O 1
ATOM 589 N N . ASP A 1 79 ? 15.938 -23.25 -24.672 1 82.62 79 ASP A N 1
ATOM 590 C CA . ASP A 1 79 ? 16.891 -22.453 -23.891 1 82.62 79 ASP A CA 1
ATOM 591 C C . ASP A 1 79 ? 16.172 -21.391 -23.078 1 82.62 79 ASP A C 1
ATOM 593 O O . ASP A 1 79 ? 16.562 -21.094 -21.938 1 82.62 79 ASP A O 1
ATOM 597 N N . ARG A 1 80 ? 15.133 -20.953 -23.594 1 83.62 80 ARG A N 1
ATOM 598 C CA . ARG A 1 80 ? 14.352 -19.938 -22.906 1 83.62 80 ARG A CA 1
ATOM 599 C C . ARG A 1 80 ? 13.539 -20.531 -21.766 1 83.62 80 ARG A C 1
ATOM 601 O O . ARG A 1 80 ? 13.305 -19.875 -20.75 1 83.62 80 ARG A O 1
ATOM 608 N N . LEU A 1 81 ? 13.18 -21.766 -21.922 1 87.56 81 LEU A N 1
ATOM 609 C CA . LEU A 1 81 ? 12.305 -22.406 -20.938 1 87.56 81 LEU A CA 1
ATOM 610 C C . LEU A 1 81 ? 13.117 -23.156 -19.891 1 87.56 81 LEU A C 1
ATOM 612 O O . LEU A 1 81 ? 12.594 -23.516 -18.844 1 87.56 81 LEU A O 1
ATOM 616 N N . ARG A 1 82 ? 14.281 -23.375 -20.141 1 84.44 82 ARG A N 1
ATOM 617 C CA . ARG A 1 82 ? 15.141 -24.188 -19.297 1 84.44 82 ARG A CA 1
ATOM 618 C C . ARG A 1 82 ? 15.148 -23.688 -17.859 1 84.44 82 ARG A C 1
ATOM 620 O O . ARG A 1 82 ? 15.062 -24.469 -16.906 1 84.44 82 ARG A O 1
ATOM 627 N N . PRO A 1 83 ? 15.109 -22.359 -17.797 1 83.69 83 PRO A N 1
ATOM 628 C CA . PRO A 1 83 ? 15.125 -21.875 -16.422 1 83.69 83 PRO A CA 1
ATOM 629 C C . PRO A 1 83 ? 13.828 -22.188 -15.672 1 83.69 83 PRO A C 1
ATOM 631 O O . PRO A 1 83 ? 13.82 -22.266 -14.445 1 83.69 83 PRO A O 1
ATOM 634 N N . ALA A 1 84 ? 12.859 -22.438 -16.359 1 87.5 84 ALA A N 1
ATOM 635 C CA . ALA A 1 84 ? 11.57 -22.734 -15.742 1 87.5 84 ALA A CA 1
ATOM 636 C C . ALA A 1 84 ? 11.297 -24.234 -15.719 1 87.5 84 ALA A C 1
ATOM 638 O O . ALA A 1 84 ? 10.18 -24.672 -15.438 1 87.5 84 ALA A O 1
ATOM 639 N N . GLY A 1 85 ? 12.258 -25.016 -16.016 1 87.31 85 GLY A N 1
ATOM 640 C CA . GLY A 1 85 ? 12.086 -26.453 -16.188 1 87.31 85 GLY A CA 1
ATOM 641 C C . GLY A 1 85 ? 11.508 -27.125 -14.953 1 87.31 85 GLY A C 1
ATOM 642 O O . GLY A 1 85 ? 10.523 -27.859 -15.047 1 87.31 85 GLY A O 1
ATOM 643 N N . GLN A 1 86 ? 12.016 -26.781 -13.797 1 88.12 86 GLN A N 1
ATOM 644 C CA . GLN A 1 86 ? 11.562 -27.438 -12.578 1 88.12 86 GLN A CA 1
ATOM 645 C C . GLN A 1 86 ? 10.133 -27.047 -12.227 1 88.12 86 GLN A C 1
ATOM 647 O O . GLN A 1 86 ? 9.383 -27.828 -11.664 1 88.12 86 GLN A O 1
ATOM 652 N N . TRP A 1 87 ? 9.805 -25.906 -12.57 1 88.88 87 TRP A N 1
ATOM 653 C CA . TRP A 1 87 ? 8.438 -25.453 -12.336 1 88.88 87 TRP A CA 1
ATOM 654 C C . TRP A 1 87 ? 7.473 -26.141 -13.289 1 88.88 87 TRP A C 1
ATOM 656 O O . TRP A 1 87 ? 6.332 -26.438 -12.922 1 88.88 87 TRP A O 1
ATOM 666 N N . LEU A 1 88 ? 7.977 -26.453 -14.516 1 90.69 88 LEU A N 1
ATOM 667 C CA . LEU A 1 88 ? 7.145 -27.141 -15.5 1 90.69 88 LEU A CA 1
ATOM 668 C C . LEU A 1 88 ? 6.848 -28.562 -15.062 1 90.69 88 LEU A C 1
ATOM 670 O O . LEU A 1 88 ? 5.812 -29.125 -15.43 1 90.69 88 LEU A O 1
ATOM 674 N N . VAL A 1 89 ? 7.68 -29.062 -14.227 1 90.19 89 VAL A N 1
ATOM 675 C CA . VAL A 1 89 ? 7.461 -30.406 -13.68 1 90.19 89 VAL A CA 1
ATOM 676 C C . VAL A 1 89 ? 6.547 -30.312 -12.453 1 90.19 89 VAL A C 1
ATOM 678 O O . VAL A 1 89 ? 5.664 -31.156 -12.273 1 90.19 89 VAL A O 1
ATOM 681 N N . ALA A 1 90 ? 6.715 -29.297 -11.711 1 90.88 90 ALA A N 1
ATOM 682 C CA . ALA A 1 90 ? 5.992 -29.141 -10.453 1 90.88 90 ALA A CA 1
ATOM 683 C C . ALA A 1 90 ? 4.531 -28.781 -10.688 1 90.88 90 ALA A C 1
ATOM 685 O O . ALA A 1 90 ? 3.654 -29.156 -9.914 1 90.88 90 ALA A O 1
ATOM 686 N N . LEU A 1 91 ? 4.277 -28.078 -11.703 1 91.62 91 LEU A N 1
ATOM 687 C CA . LEU A 1 91 ? 2.945 -27.531 -11.945 1 91.62 91 LEU A CA 1
ATOM 688 C C . LEU A 1 91 ? 1.923 -28.656 -12.109 1 91.62 91 LEU A C 1
ATOM 690 O O . LEU A 1 91 ? 0.879 -28.656 -11.453 1 91.62 91 LEU A O 1
ATOM 694 N N . PRO A 1 92 ? 2.248 -29.672 -12.984 1 91.56 92 PRO A N 1
ATOM 695 C CA . PRO A 1 92 ? 1.273 -30.75 -13.094 1 91.56 92 PRO A CA 1
ATOM 696 C C . PRO A 1 92 ? 1.113 -31.547 -11.797 1 91.56 92 PRO A C 1
ATOM 698 O O . PRO A 1 92 ? 0.022 -32.031 -11.5 1 91.56 92 PRO A O 1
ATOM 701 N N . LEU A 1 93 ? 2.119 -31.625 -11.031 1 91.12 93 LEU A N 1
ATOM 702 C CA . LEU A 1 93 ? 2.021 -32.312 -9.742 1 91.12 93 LEU A CA 1
ATOM 703 C C . LEU A 1 93 ? 1.122 -31.531 -8.789 1 91.12 93 LEU A C 1
ATOM 705 O O . LEU A 1 93 ? 0.295 -32.125 -8.086 1 91.12 93 LEU A O 1
ATOM 709 N N . LEU A 1 94 ? 1.282 -30.25 -8.82 1 90.38 94 LEU A N 1
ATOM 710 C CA . LEU A 1 94 ? 0.469 -29.406 -7.953 1 90.38 94 LEU A CA 1
ATOM 711 C C . LEU A 1 94 ? -0.994 -29.438 -8.383 1 90.38 94 LEU A C 1
ATOM 713 O O . LEU A 1 94 ? -1.893 -29.484 -7.543 1 90.38 94 LEU A O 1
ATOM 717 N N . LEU A 1 95 ? -1.171 -29.422 -9.617 1 90.06 95 LEU A N 1
ATOM 718 C CA . LEU A 1 95 ? -2.529 -29.5 -10.141 1 90.06 95 LEU A CA 1
ATOM 719 C C . LEU A 1 95 ? -3.16 -30.844 -9.828 1 90.06 95 LEU A C 1
ATOM 721 O O . LEU A 1 95 ? -4.348 -30.922 -9.508 1 90.06 95 LEU A O 1
ATOM 725 N N . GLY A 1 96 ? -2.361 -31.875 -9.984 1 89.38 96 GLY A N 1
ATOM 726 C CA . GLY A 1 96 ? -2.84 -33.219 -9.648 1 89.38 96 GLY A CA 1
ATOM 727 C C . GLY A 1 96 ? -3.232 -33.344 -8.188 1 89.38 96 GLY A C 1
ATOM 728 O O . GLY A 1 96 ? -4.27 -33.938 -7.871 1 89.38 96 GLY A O 1
ATOM 729 N N . LEU A 1 97 ? -2.428 -32.812 -7.367 1 88.62 97 LEU A N 1
ATOM 730 C CA . LEU A 1 97 ? -2.73 -32.844 -5.941 1 88.62 97 LEU A CA 1
ATOM 731 C C . LEU A 1 97 ? -3.99 -32.031 -5.633 1 88.62 97 LEU A C 1
ATOM 733 O O . LEU A 1 97 ? -4.797 -32.438 -4.793 1 88.62 97 LEU A O 1
ATOM 737 N N . TRP A 1 98 ? -4.133 -30.969 -6.301 1 87.06 98 TRP A N 1
ATOM 738 C CA . TRP A 1 98 ? -5.328 -30.141 -6.172 1 87.06 98 TRP A CA 1
ATOM 739 C C . TRP A 1 98 ? -6.574 -30.922 -6.598 1 87.06 98 TRP A C 1
ATOM 741 O O . TRP A 1 98 ? -7.578 -30.922 -5.887 1 87.06 98 TRP A O 1
ATOM 751 N N . GLN A 1 99 ? -6.449 -31.547 -7.715 1 86.38 99 GLN A N 1
ATOM 752 C CA . GLN A 1 99 ? -7.566 -32.344 -8.219 1 86.38 99 GLN A CA 1
ATOM 753 C C . GLN A 1 99 ? -7.871 -33.5 -7.301 1 86.38 99 GLN A C 1
ATOM 755 O O . GLN A 1 99 ? -9.031 -33.875 -7.102 1 86.38 99 GLN A O 1
ATOM 760 N N . LEU A 1 100 ? -6.809 -34.062 -6.762 1 85.75 100 LEU A N 1
ATOM 761 C CA . LEU A 1 100 ? -6.961 -35.188 -5.844 1 85.75 100 LEU A CA 1
ATOM 762 C C . LEU A 1 100 ? -7.723 -34.781 -4.594 1 85.75 100 LEU A C 1
ATOM 764 O O . LEU A 1 100 ? -8.625 -35.469 -4.145 1 85.75 100 LEU A O 1
ATOM 768 N N . ALA A 1 101 ? -7.43 -33.625 -4.078 1 84.69 101 ALA A N 1
ATOM 769 C CA . ALA A 1 101 ? -8.016 -33.156 -2.828 1 84.69 101 ALA A CA 1
ATOM 770 C C . ALA A 1 101 ? -9.453 -32.688 -3.041 1 84.69 101 ALA A C 1
ATOM 772 O O . ALA A 1 101 ? -10.258 -32.688 -2.105 1 84.69 101 ALA A O 1
ATOM 773 N N . THR A 1 102 ? -9.789 -32.312 -4.195 1 83.31 102 THR A N 1
ATOM 774 C CA . THR A 1 102 ? -11.109 -31.734 -4.426 1 83.31 102 THR A CA 1
ATOM 775 C C . THR A 1 102 ? -12.016 -32.719 -5.168 1 83.31 102 THR A C 1
ATOM 777 O O . THR A 1 102 ? -12.859 -33.375 -4.555 1 83.31 102 THR A O 1
ATOM 780 N N . ALA A 1 103 ? -11.672 -33.094 -6.469 1 76.5 103 ALA A N 1
ATOM 781 C CA . ALA A 1 103 ? -12.562 -33.875 -7.34 1 76.5 103 ALA A CA 1
ATOM 782 C C . ALA A 1 103 ? -12.477 -35.344 -7.031 1 76.5 103 ALA A C 1
ATOM 784 O O . ALA A 1 103 ? -13.492 -36.062 -7.055 1 76.5 103 ALA A O 1
ATOM 785 N N . LYS A 1 104 ? -11.297 -35.781 -6.672 1 80.81 104 LYS A N 1
ATOM 786 C CA . LYS A 1 104 ? -11.133 -37.25 -6.617 1 80.81 104 LYS A CA 1
ATOM 787 C C . LYS A 1 104 ? -11.414 -37.781 -5.215 1 80.81 104 LYS A C 1
ATOM 789 O O . LYS A 1 104 ? -12.047 -38.812 -5.059 1 80.81 104 LYS A O 1
ATOM 794 N N . LEU A 1 105 ? -10.891 -37.062 -4.207 1 78.12 105 LEU A N 1
ATOM 795 C CA . LEU A 1 105 ? -11.094 -37.594 -2.855 1 78.12 105 LEU A CA 1
ATOM 796 C C . LEU A 1 105 ? -12.141 -36.75 -2.109 1 78.12 105 LEU A C 1
ATOM 798 O O . LEU A 1 105 ? -12.609 -37.156 -1.043 1 78.12 105 LEU A O 1
ATOM 802 N N . ALA A 1 106 ? -12.602 -35.656 -2.605 1 74 106 ALA A N 1
ATOM 803 C CA . ALA A 1 106 ? -13.609 -34.781 -2.008 1 74 106 ALA A CA 1
ATOM 804 C C . ALA A 1 106 ? -13.273 -34.469 -0.551 1 74 106 ALA A C 1
ATOM 806 O O . ALA A 1 106 ? -14.148 -34.5 0.317 1 74 106 ALA A O 1
ATOM 807 N N . MET A 1 107 ? -12.031 -34.344 -0.256 1 77.25 107 MET A N 1
ATOM 808 C CA . MET A 1 107 ? -11.57 -34.062 1.097 1 77.25 107 MET A CA 1
ATOM 809 C C . MET A 1 107 ? -11.969 -32.656 1.506 1 77.25 107 MET A C 1
ATOM 811 O O . MET A 1 107 ? -12.109 -32.344 2.695 1 77.25 107 MET A O 1
ATOM 815 N N . LEU A 1 108 ? -12.281 -31.797 0.561 1 75.88 108 LEU A N 1
ATOM 816 C CA . LEU A 1 108 ? -12.609 -30.391 0.807 1 75.88 108 LEU A CA 1
ATOM 817 C C . LEU A 1 108 ? -14.055 -30.094 0.419 1 75.88 108 LEU A C 1
ATOM 819 O O . LEU A 1 108 ? -14.531 -30.547 -0.627 1 75.88 108 LEU A O 1
ATOM 823 N N . PRO A 1 109 ? -14.719 -29.438 1.304 1 75.69 109 PRO A N 1
ATOM 824 C CA . PRO A 1 109 ? -16.156 -29.234 1.07 1 75.69 109 PRO A CA 1
ATOM 825 C C . PRO A 1 109 ? -16.438 -28.344 -0.141 1 75.69 109 PRO A C 1
ATOM 827 O O . PRO A 1 109 ? -15.789 -27.312 -0.316 1 75.69 109 PRO A O 1
ATOM 830 N N . VAL A 1 110 ? -17.344 -28.938 -1.016 1 67.56 110 VAL A N 1
ATOM 831 C CA . VAL A 1 110 ? -17.906 -28.109 -2.092 1 67.56 110 VAL A CA 1
ATOM 832 C C . VAL A 1 110 ? -18.969 -27.172 -1.535 1 67.56 110 VAL A C 1
ATOM 834 O O . VAL A 1 110 ? -19.609 -27.484 -0.534 1 67.56 110 VAL A O 1
ATOM 837 N N . PRO A 1 111 ? -18.969 -25.812 -2.045 1 70.62 111 PRO A N 1
ATOM 838 C CA . PRO A 1 111 ? -18.453 -25.172 -3.252 1 70.62 111 PRO A CA 1
ATOM 839 C C . PRO A 1 111 ? -17.203 -24.344 -2.979 1 70.62 111 PRO A C 1
ATOM 841 O O . PRO A 1 111 ? -16.672 -23.688 -3.887 1 70.62 111 PRO A O 1
ATOM 844 N N . PHE A 1 112 ? -16.734 -24.562 -1.812 1 75.62 112 PHE A N 1
ATOM 845 C CA . PHE A 1 112 ? -15.672 -23.672 -1.385 1 75.62 112 PHE A CA 1
ATOM 846 C C . PHE A 1 112 ? -14.359 -24 -2.092 1 75.62 112 PHE A C 1
ATOM 848 O O . PHE A 1 112 ? -13.539 -23.125 -2.338 1 75.62 112 PHE A O 1
ATOM 855 N N . PHE A 1 113 ? -14.234 -25.297 -2.348 1 78.94 113 PHE A N 1
ATOM 856 C CA . PHE A 1 113 ? -13.023 -25.719 -3.033 1 78.94 113 PHE A CA 1
ATOM 857 C C . PHE A 1 113 ? -13.359 -26.359 -4.375 1 78.94 113 PHE A C 1
ATOM 859 O O . PHE A 1 113 ? -13.969 -27.438 -4.422 1 78.94 113 PHE A O 1
ATOM 866 N N . ALA A 1 114 ? -13.086 -25.578 -5.363 1 81.81 114 ALA A N 1
ATOM 867 C CA . ALA A 1 114 ? -13.359 -26.047 -6.715 1 81.81 114 ALA A CA 1
ATOM 868 C C . ALA A 1 114 ? -12.102 -26.625 -7.367 1 81.81 114 ALA A C 1
ATOM 870 O O . ALA A 1 114 ? -11.008 -26.094 -7.172 1 81.81 114 ALA A O 1
ATOM 871 N N . PRO A 1 115 ? -12.328 -27.688 -8.047 1 83.75 115 PRO A N 1
ATOM 872 C CA . PRO A 1 115 ? -11.195 -28.297 -8.75 1 83.75 115 PRO A CA 1
ATOM 873 C C . PRO A 1 115 ? -10.703 -27.453 -9.922 1 83.75 115 PRO A C 1
ATOM 875 O O . PRO A 1 115 ? -11.367 -26.484 -10.305 1 83.75 115 PRO A O 1
ATOM 878 N N . PRO A 1 116 ? -9.57 -27.797 -10.43 1 86.5 116 PRO A N 1
ATOM 879 C CA . PRO A 1 116 ? -8.992 -27.016 -11.523 1 86.5 116 PRO A CA 1
ATOM 880 C C . PRO A 1 116 ? -9.875 -27 -12.766 1 86.5 116 PRO A C 1
ATOM 882 O O . PRO A 1 116 ? -9.867 -26.031 -13.523 1 86.5 116 PRO A O 1
ATOM 885 N N . GLN A 1 117 ? -10.641 -28.047 -12.984 1 86.5 117 GLN A N 1
ATOM 886 C CA . GLN A 1 117 ? -11.508 -28.109 -14.156 1 86.5 117 GLN A CA 1
ATOM 887 C C . GLN A 1 117 ? -12.594 -27.047 -14.094 1 86.5 117 GLN A C 1
ATOM 889 O O . GLN A 1 117 ? -13.031 -26.531 -15.125 1 86.5 117 GLN A O 1
ATOM 894 N N . ALA A 1 118 ? -12.969 -26.75 -12.906 1 86.69 118 ALA A N 1
ATOM 895 C CA . ALA A 1 118 ? -13.984 -25.703 -12.727 1 86.69 118 ALA A CA 1
ATOM 896 C C . ALA A 1 118 ? -13.453 -24.344 -13.164 1 86.69 118 ALA A C 1
ATOM 898 O O . ALA A 1 118 ? -14.219 -23.5 -13.641 1 86.69 118 ALA A O 1
ATOM 899 N N . LEU A 1 119 ? -12.203 -24.172 -13.008 1 89.31 119 LEU A N 1
ATOM 900 C CA . LEU A 1 119 ? -11.586 -22.938 -13.477 1 89.31 119 LEU A CA 1
ATOM 901 C C . LEU A 1 119 ? -11.672 -22.828 -14.992 1 89.31 119 LEU A C 1
ATOM 903 O O . LEU A 1 119 ? -11.969 -21.766 -15.531 1 89.31 119 LEU A O 1
ATOM 907 N N . LEU A 1 120 ? -11.438 -23.938 -15.633 1 90 120 LEU A N 1
ATOM 908 C CA . LEU A 1 120 ? -11.492 -23.969 -17.094 1 90 120 LEU A CA 1
ATOM 909 C C . LEU A 1 120 ? -12.906 -23.672 -17.578 1 90 120 LEU A C 1
ATOM 911 O O . LEU A 1 120 ? -13.094 -23.016 -18.609 1 90 120 LEU A O 1
ATOM 915 N N . GLU A 1 121 ? -13.828 -24.156 -16.875 1 90.75 121 GLU A N 1
ATOM 916 C CA . GLU A 1 121 ? -15.227 -23.922 -17.219 1 90.75 121 GLU A CA 1
ATOM 917 C C . GLU A 1 121 ? -15.562 -22.422 -17.156 1 90.75 121 GLU A C 1
ATOM 919 O O . GLU A 1 121 ? -16.203 -21.891 -18.047 1 90.75 121 GLU A O 1
ATOM 924 N N . VAL A 1 122 ? -15.07 -21.766 -16.125 1 93.12 122 VAL A N 1
ATOM 925 C CA . VAL A 1 122 ? -15.336 -20.344 -15.93 1 93.12 122 VAL A CA 1
ATOM 926 C C . VAL A 1 122 ? -14.688 -19.547 -17.062 1 93.12 122 VAL A C 1
ATOM 928 O O . VAL A 1 122 ? -15.32 -18.656 -17.641 1 93.12 122 VAL A O 1
ATOM 931 N N . TYR A 1 123 ? -13.508 -19.906 -17.453 1 94.38 123 TYR A N 1
ATOM 932 C CA . TYR A 1 123 ? -12.812 -19.188 -18.5 1 94.38 123 TYR A CA 1
ATOM 933 C C . TYR A 1 123 ? -13.453 -19.438 -19.859 1 94.38 123 TYR A C 1
ATOM 935 O O . TYR A 1 123 ? -13.438 -18.578 -20.734 1 94.38 123 TYR A O 1
ATOM 943 N N . ALA A 1 124 ? -14.031 -20.578 -20.016 1 92.56 124 ALA A N 1
ATOM 944 C CA . ALA A 1 124 ? -14.672 -20.922 -21.297 1 92.56 124 ALA A CA 1
ATOM 945 C C . ALA A 1 124 ? -16.047 -20.281 -21.391 1 92.56 124 ALA A C 1
ATOM 947 O O . ALA A 1 124 ? -16.438 -19.797 -22.469 1 92.56 124 ALA A O 1
ATOM 948 N N . GLU A 1 125 ? -16.766 -20.25 -20.344 1 93.19 125 GLU A N 1
ATOM 949 C CA . GLU A 1 125 ? -18.172 -19.859 -20.406 1 93.19 125 GLU A CA 1
ATOM 950 C C . GLU A 1 125 ? -18.344 -18.391 -20.031 1 93.19 125 GLU A C 1
ATOM 952 O O . GLU A 1 125 ? -19.234 -17.719 -20.562 1 93.19 125 GLU A O 1
ATOM 957 N N . ASP A 1 126 ? -17.578 -17.875 -19.109 1 95.19 126 ASP A N 1
ATOM 958 C CA . ASP A 1 126 ? -17.812 -16.547 -18.578 1 95.19 126 ASP A CA 1
ATOM 959 C C . ASP A 1 126 ? -16.703 -15.578 -18.969 1 95.19 126 ASP A C 1
ATOM 961 O O . ASP A 1 126 ? -16.5 -14.547 -18.328 1 95.19 126 ASP A O 1
ATOM 965 N N . TRP A 1 127 ? -15.945 -15.883 -20.062 1 94.31 127 TRP A N 1
ATOM 966 C CA . TRP A 1 127 ? -14.789 -15.078 -20.438 1 94.31 127 TRP A CA 1
ATOM 967 C C . TRP A 1 127 ? -15.211 -13.672 -20.844 1 94.31 127 TRP A C 1
ATOM 969 O O . TRP A 1 127 ? -14.477 -12.711 -20.609 1 94.31 127 TRP A O 1
ATOM 979 N N . PRO A 1 128 ? -16.422 -13.492 -21.422 1 95.31 128 PRO A N 1
ATOM 980 C CA . PRO A 1 128 ? -16.766 -12.125 -21.797 1 95.31 128 PRO A CA 1
ATOM 981 C C . PRO A 1 128 ? -16.938 -11.203 -20.594 1 95.31 128 PRO A C 1
ATOM 983 O O . PRO A 1 128 ? -16.453 -10.07 -20.594 1 95.31 128 PRO A O 1
ATOM 986 N N . ARG A 1 129 ? -17.609 -11.672 -19.594 1 95.31 129 ARG A N 1
ATOM 987 C CA . ARG A 1 129 ? -17.797 -10.883 -18.375 1 95.31 129 ARG A CA 1
ATOM 988 C C . ARG A 1 129 ? -16.469 -10.633 -17.672 1 95.31 129 ARG A C 1
ATOM 990 O O . ARG A 1 129 ? -16.234 -9.547 -17.141 1 95.31 129 ARG A O 1
ATOM 997 N N . LEU A 1 130 ? -15.633 -11.609 -17.656 1 96.38 130 LEU A N 1
ATOM 998 C CA . LEU A 1 130 ? -14.32 -11.469 -17.031 1 96.38 130 LEU A CA 1
ATOM 999 C C . LEU A 1 130 ? -13.461 -10.461 -17.797 1 96.38 130 LEU A C 1
ATOM 1001 O O . LEU A 1 130 ? -12.789 -9.625 -17.172 1 96.38 130 LEU A O 1
ATOM 1005 N N . ALA A 1 131 ? -13.523 -10.547 -19.078 1 96.44 131 ALA A N 1
ATOM 1006 C CA . ALA A 1 131 ? -12.75 -9.625 -19.906 1 96.44 131 ALA A CA 1
ATOM 1007 C C . ALA A 1 131 ? -13.242 -8.188 -19.75 1 96.44 131 ALA A C 1
ATOM 1009 O O . ALA A 1 131 ? -12.438 -7.254 -19.688 1 96.44 131 ALA A O 1
ATOM 1010 N N . GLU A 1 132 ? -14.539 -8.062 -19.734 1 96.25 132 GLU A N 1
ATOM 1011 C CA . GLU A 1 132 ? -15.117 -6.742 -19.516 1 96.25 132 GLU A CA 1
ATOM 1012 C C . GLU A 1 132 ? -14.719 -6.199 -18.141 1 96.25 132 GLU A C 1
ATOM 1014 O O . GLU A 1 132 ? -14.383 -5.023 -18.016 1 96.25 132 GLU A O 1
ATOM 1019 N N . SER A 1 133 ? -14.766 -7.008 -17.141 1 97.12 133 SER A N 1
ATOM 1020 C CA . SER A 1 133 ? -14.367 -6.625 -15.789 1 97.12 133 SER A CA 1
ATOM 1021 C C . SER A 1 133 ? -12.898 -6.234 -15.734 1 97.12 133 SER A C 1
ATOM 1023 O O . SER A 1 133 ? -12.531 -5.266 -15.062 1 97.12 133 SER A O 1
ATOM 1025 N N . LEU A 1 134 ? -12.133 -7.008 -16.453 1 97.38 134 LEU A N 1
ATOM 1026 C CA . LEU A 1 134 ? -10.703 -6.727 -16.5 1 97.38 134 LEU A CA 1
ATOM 1027 C C . LEU A 1 134 ? -10.438 -5.359 -17.125 1 97.38 134 LEU A C 1
ATOM 1029 O O . LEU A 1 134 ? -9.617 -4.594 -16.625 1 97.38 134 LEU A O 1
ATOM 1033 N N . LEU A 1 135 ? -11.125 -5.047 -18.188 1 97.06 135 LEU A N 1
ATOM 1034 C CA . LEU A 1 135 ? -10.938 -3.779 -18.891 1 97.06 135 LEU A CA 1
ATOM 1035 C C . LEU A 1 135 ? -11.375 -2.607 -18.016 1 97.06 135 LEU A C 1
ATOM 1037 O O . LEU A 1 135 ? -10.719 -1.563 -18 1 97.06 135 LEU A O 1
ATOM 1041 N N . HIS A 1 136 ? -12.461 -2.777 -17.328 1 96.38 136 HIS A N 1
ATOM 1042 C CA . HIS A 1 136 ? -12.938 -1.73 -16.438 1 96.38 136 HIS A CA 1
ATOM 1043 C C . HIS A 1 136 ? -11.953 -1.485 -15.297 1 96.38 136 HIS A C 1
ATOM 1045 O O . HIS A 1 136 ? -11.648 -0.336 -14.969 1 96.38 136 HIS A O 1
ATOM 1051 N N . SER A 1 137 ? -11.461 -2.543 -14.68 1 97.56 137 SER A N 1
ATOM 1052 C CA . SER A 1 137 ? -10.461 -2.41 -13.625 1 97.56 137 SER A CA 1
ATOM 1053 C C . SER A 1 137 ? -9.203 -1.727 -14.141 1 97.56 137 SER A C 1
ATOM 1055 O O . SER A 1 137 ? -8.656 -0.843 -13.477 1 97.56 137 SER A O 1
ATOM 1057 N N . PHE A 1 138 ? -8.781 -2.123 -15.32 1 97.5 138 PHE A N 1
ATOM 1058 C CA . PHE A 1 138 ? -7.582 -1.547 -15.906 1 97.5 138 PHE A CA 1
ATOM 1059 C C . PHE A 1 138 ? -7.758 -0.051 -16.141 1 97.5 138 PHE A C 1
ATOM 1061 O O . PHE A 1 138 ? -6.871 0.742 -15.82 1 97.5 138 PHE A O 1
ATOM 1068 N N . TRP A 1 139 ? -8.883 0.327 -16.703 1 96.62 139 TRP A N 1
ATOM 1069 C CA . TRP A 1 139 ? -9.148 1.725 -17.016 1 96.62 139 TRP A CA 1
ATOM 1070 C C . TRP A 1 139 ? -9.227 2.572 -15.758 1 96.62 139 TRP A C 1
ATOM 1072 O O . TRP A 1 139 ? -8.68 3.676 -15.703 1 96.62 139 TRP A O 1
ATOM 1082 N N . LEU A 1 140 ? -9.883 2.09 -14.797 1 96.38 140 LEU A N 1
ATOM 1083 C CA . LEU A 1 140 ? -9.992 2.781 -13.516 1 96.38 140 LEU A CA 1
ATOM 1084 C C . LEU A 1 140 ? -8.617 2.967 -12.883 1 96.38 140 LEU A C 1
ATOM 1086 O O . LEU A 1 140 ? -8.281 4.062 -12.43 1 96.38 140 LEU A O 1
ATOM 1090 N N . LEU A 1 141 ? -7.875 1.902 -12.883 1 97.38 141 LEU A N 1
ATOM 1091 C CA . LEU A 1 141 ? -6.535 1.918 -12.297 1 97.38 141 LEU A CA 1
ATOM 1092 C C . LEU A 1 141 ? -5.621 2.871 -13.062 1 97.38 141 LEU A C 1
ATOM 1094 O O . LEU A 1 141 ? -4.875 3.641 -12.453 1 97.38 141 LEU A O 1
ATOM 1098 N N . PHE A 1 142 ? -5.664 2.789 -14.344 1 97.56 142 PHE A N 1
ATOM 1099 C CA . PHE A 1 142 ? -4.82 3.621 -15.195 1 97.56 142 PHE A CA 1
ATOM 1100 C C . PHE A 1 142 ? -5.062 5.102 -14.922 1 97.56 142 PHE A C 1
ATOM 1102 O O . PHE A 1 142 ? -4.113 5.863 -14.727 1 97.56 142 PHE A O 1
ATOM 1109 N N . ASN A 1 143 ? -6.277 5.523 -14.852 1 97.88 143 ASN A N 1
ATOM 1110 C CA . ASN A 1 143 ? -6.617 6.922 -14.609 1 97.88 143 ASN A CA 1
ATOM 1111 C C . ASN A 1 143 ? -6.215 7.363 -13.211 1 97.88 143 ASN A C 1
ATOM 1113 O O . ASN A 1 143 ? -5.66 8.453 -13.031 1 97.88 143 ASN A O 1
ATOM 1117 N N . GLY A 1 144 ? -6.496 6.566 -12.25 1 98.19 144 GLY A N 1
ATOM 1118 C CA . GLY A 1 144 ? -6.141 6.906 -10.883 1 98.19 144 GLY A CA 1
ATOM 1119 C C . GLY A 1 144 ? -4.641 7 -10.656 1 98.19 144 GLY A C 1
ATOM 1120 O O . GLY A 1 144 ? -4.156 7.965 -10.07 1 98.19 144 GLY A O 1
ATOM 1121 N N . VAL A 1 145 ? -3.906 6.016 -11.156 1 98.06 145 VAL A N 1
ATOM 1122 C CA . VAL A 1 145 ? -2.459 5.973 -10.969 1 98.06 145 VAL A CA 1
ATOM 1123 C C . VAL A 1 145 ? -1.805 7.117 -11.734 1 98.06 145 VAL A C 1
ATOM 1125 O O . VAL A 1 145 ? -0.86 7.742 -11.242 1 98.06 145 VAL A O 1
ATOM 1128 N N . LEU A 1 146 ? -2.27 7.348 -12.914 1 98.06 146 LEU A N 1
ATOM 1129 C CA . LEU A 1 146 ? -1.723 8.445 -13.711 1 98.06 146 LEU A CA 1
ATOM 1130 C C . LEU A 1 146 ? -1.899 9.773 -12.992 1 98.06 146 LEU A C 1
ATOM 1132 O O . LEU A 1 146 ? -0.947 10.547 -12.859 1 98.06 146 LEU A O 1
ATOM 1136 N N . LEU A 1 147 ? -3.064 10.016 -12.5 1 98.38 147 LEU A N 1
ATOM 1137 C CA . LEU A 1 147 ? -3.35 11.258 -11.789 1 98.38 147 LEU A CA 1
ATOM 1138 C C . LEU A 1 147 ? -2.547 11.344 -10.492 1 98.38 147 LEU A C 1
ATOM 1140 O O . LEU A 1 147 ? -1.97 12.391 -10.188 1 98.38 147 LEU A O 1
ATOM 1144 N N . GLY A 1 148 ? -2.568 10.297 -9.75 1 98.31 148 GLY A N 1
ATOM 1145 C CA . GLY A 1 148 ? -1.815 10.273 -8.508 1 98.31 148 GLY A CA 1
ATOM 1146 C C . GLY A 1 148 ? -0.321 10.43 -8.711 1 98.31 148 GLY A C 1
ATOM 1147 O O . GLY A 1 148 ? 0.344 11.125 -7.938 1 98.31 148 GLY A O 1
ATOM 1148 N N . SER A 1 149 ? 0.196 9.773 -9.719 1 98.19 149 SER A N 1
ATOM 1149 C CA . SER A 1 149 ? 1.623 9.852 -10.016 1 98.19 149 SER A CA 1
ATOM 1150 C C . SER A 1 149 ? 2.023 11.258 -10.445 1 98.19 149 SER A C 1
ATOM 1152 O O . SER A 1 149 ? 3.057 11.773 -10.008 1 98.19 149 SER A O 1
ATOM 1154 N N . LEU A 1 150 ? 1.262 11.875 -11.266 1 98.06 150 LEU A N 1
ATOM 1155 C CA . LEU A 1 150 ? 1.558 13.227 -11.734 1 98.06 150 LEU A CA 1
ATOM 1156 C C . LEU A 1 150 ? 1.498 14.227 -10.586 1 98.06 150 LEU A C 1
ATOM 1158 O O . LEU A 1 150 ? 2.418 15.023 -10.406 1 98.06 150 LEU A O 1
ATOM 1162 N N . CYS A 1 151 ? 0.474 14.125 -9.812 1 97.94 151 CYS A N 1
ATOM 1163 C CA . CYS A 1 151 ? 0.32 15.031 -8.68 1 97.94 151 CYS A CA 1
ATOM 1164 C C . CYS A 1 151 ? 1.38 14.758 -7.617 1 97.94 151 CYS A C 1
ATOM 1166 O O . CYS A 1 151 ? 1.915 15.695 -7.016 1 97.94 151 CYS A O 1
ATOM 1168 N N . GLY A 1 152 ? 1.599 13.5 -7.383 1 97.69 152 GLY A N 1
ATOM 1169 C CA . GLY A 1 152 ? 2.631 13.156 -6.418 1 97.69 152 GLY A CA 1
ATOM 1170 C C . GLY A 1 152 ? 4.016 13.609 -6.836 1 97.69 152 GLY A C 1
ATOM 1171 O O . GLY A 1 152 ? 4.789 14.102 -6.012 1 97.69 152 GLY A O 1
ATOM 1172 N N . PHE A 1 153 ? 4.301 13.438 -8.094 1 97.19 153 PHE A N 1
ATOM 1173 C CA . PHE A 1 153 ? 5.586 13.875 -8.633 1 97.19 153 PHE A CA 1
ATOM 1174 C C . PHE A 1 153 ? 5.75 15.383 -8.492 1 97.19 153 PHE A C 1
ATOM 1176 O O . PHE A 1 153 ? 6.777 15.859 -8.008 1 97.19 153 PHE A O 1
ATOM 1183 N N . LEU A 1 154 ? 4.762 16.094 -8.828 1 96.38 154 LEU A N 1
ATOM 1184 C CA . LEU A 1 154 ? 4.805 17.562 -8.734 1 96.38 154 LEU A CA 1
ATOM 1185 C C . LEU A 1 154 ? 4.93 18 -7.285 1 96.38 154 LEU A C 1
ATOM 1187 O O . LEU A 1 154 ? 5.723 18.891 -6.973 1 96.38 154 LEU A O 1
ATOM 1191 N N . ALA A 1 155 ? 4.195 17.391 -6.453 1 96.44 155 ALA A N 1
ATOM 1192 C CA . ALA A 1 155 ? 4.254 17.719 -5.035 1 96.44 155 ALA A CA 1
ATOM 1193 C C . ALA A 1 155 ? 5.621 17.406 -4.449 1 96.44 155 ALA A C 1
ATOM 1195 O O . ALA A 1 155 ? 6.191 18.203 -3.707 1 96.44 155 ALA A O 1
ATOM 1196 N N . GLY A 1 156 ? 6.148 16.25 -4.781 1 95.44 156 GLY A N 1
ATOM 1197 C CA . GLY A 1 156 ? 7.453 15.836 -4.281 1 95.44 156 GLY A CA 1
ATOM 1198 C C . GLY A 1 156 ? 8.578 16.75 -4.719 1 95.44 156 GLY A C 1
ATOM 1199 O O . GLY A 1 156 ? 9.422 17.141 -3.91 1 95.44 156 GLY A O 1
ATOM 1200 N N . VAL A 1 157 ? 8.547 17.109 -5.941 1 93.75 157 VAL A N 1
ATOM 1201 C CA . VAL A 1 157 ? 9.562 18.031 -6.465 1 93.75 157 VAL A CA 1
ATOM 1202 C C . VAL A 1 157 ? 9.438 19.391 -5.789 1 93.75 157 VAL A C 1
ATOM 1204 O O . VAL A 1 157 ? 10.438 19.984 -5.402 1 93.75 157 VAL A O 1
ATOM 1207 N N . SER A 1 158 ? 8.203 19.812 -5.602 1 93.38 158 SER A N 1
ATOM 1208 C CA . SER A 1 158 ? 7.965 21.125 -5.004 1 93.38 158 SER A CA 1
ATOM 1209 C C . SER A 1 158 ? 8.43 21.156 -3.551 1 93.38 158 SER A C 1
ATOM 1211 O O . SER A 1 158 ? 9.031 22.141 -3.111 1 93.38 158 SER A O 1
ATOM 1213 N N . ILE A 1 159 ? 8.195 20.156 -2.855 1 91.75 159 ILE A N 1
ATOM 1214 C CA . ILE A 1 159 ? 8.602 20.078 -1.455 1 91.75 159 ILE A CA 1
ATOM 1215 C C . ILE A 1 159 ? 10.125 20.031 -1.358 1 91.75 159 ILE A C 1
ATOM 1217 O O . ILE A 1 159 ? 10.719 20.688 -0.495 1 91.75 159 ILE A O 1
ATOM 1221 N N . GLY A 1 160 ? 10.734 19.297 -2.217 1 87.31 160 GLY A N 1
ATOM 1222 C CA . GLY A 1 160 ? 12.18 19.172 -2.203 1 87.31 160 GLY A CA 1
ATOM 1223 C C . GLY A 1 160 ? 12.898 20.422 -2.666 1 87.31 160 GLY A C 1
ATOM 1224 O O . GLY A 1 160 ? 14.023 20.703 -2.246 1 87.31 160 GLY A O 1
ATOM 1225 N N . TRP A 1 161 ? 12.234 21.188 -3.473 1 87 161 TRP A N 1
ATOM 1226 C CA . TRP A 1 161 ? 12.891 22.312 -4.109 1 87 161 TRP A CA 1
ATOM 1227 C C . TRP A 1 161 ? 12.68 23.594 -3.295 1 87 161 TRP A C 1
ATOM 1229 O O . TRP A 1 161 ? 13.586 24.422 -3.199 1 87 161 TRP A O 1
ATOM 1239 N N . SER A 1 162 ? 11.508 23.781 -2.779 1 88.38 162 SER A N 1
ATOM 1240 C CA . SER A 1 162 ? 11.18 25.016 -2.076 1 88.38 162 SER A CA 1
ATOM 1241 C C . SER A 1 162 ? 10.938 24.75 -0.593 1 88.38 162 SER A C 1
ATOM 1243 O O . SER A 1 162 ? 10.062 23.969 -0.23 1 88.38 162 SER A O 1
ATOM 1245 N N . GLN A 1 163 ? 11.57 25.484 0.181 1 86.94 163 GLN A N 1
ATOM 1246 C CA . GLN A 1 163 ? 11.406 25.359 1.626 1 86.94 163 GLN A CA 1
ATOM 1247 C C . GLN A 1 163 ? 10.039 25.859 2.07 1 86.94 163 GLN A C 1
ATOM 1249 O O . GLN A 1 163 ? 9.445 25.328 3.004 1 86.94 163 GLN A O 1
ATOM 1254 N N . ARG A 1 164 ? 9.586 26.797 1.379 1 90.31 164 ARG A N 1
ATOM 1255 C CA . ARG A 1 164 ? 8.281 27.359 1.718 1 90.31 164 ARG A CA 1
ATOM 1256 C C . ARG A 1 164 ? 7.164 26.359 1.454 1 90.31 164 ARG A C 1
ATOM 1258 O O . ARG A 1 164 ? 6.273 26.188 2.289 1 90.31 164 ARG A O 1
ATOM 1265 N N . ILE A 1 165 ? 7.254 25.75 0.343 1 91 165 ILE A N 1
ATOM 1266 C CA . ILE A 1 165 ? 6.23 24.781 -0.004 1 91 165 ILE A CA 1
ATOM 1267 C C . ILE A 1 165 ? 6.324 23.578 0.937 1 91 165 ILE A C 1
ATOM 1269 O O . ILE A 1 165 ? 5.301 23.062 1.403 1 91 165 ILE A O 1
ATOM 1273 N N . GLY A 1 166 ? 7.527 23.25 1.199 1 90.88 166 GLY A N 1
ATOM 1274 C CA . GLY A 1 166 ? 7.734 22.156 2.127 1 90.88 166 GLY A CA 1
ATOM 1275 C C . GLY A 1 166 ? 7.16 22.406 3.506 1 90.88 166 GLY A C 1
ATOM 1276 O O . GLY A 1 166 ? 6.586 21.516 4.129 1 90.88 166 GLY A O 1
ATOM 1277 N N . TYR A 1 167 ? 7.258 23.609 3.895 1 90 167 TYR A N 1
ATOM 1278 C CA . TYR A 1 167 ? 6.77 24 5.215 1 90 167 TYR A CA 1
ATOM 1279 C C . TYR A 1 167 ? 5.262 23.797 5.312 1 90 167 TYR A C 1
ATOM 1281 O O . TYR A 1 167 ? 4.758 23.297 6.316 1 90 167 TYR A O 1
ATOM 1289 N N . TRP A 1 168 ? 4.59 24.062 4.312 1 90.25 168 TRP A N 1
ATOM 1290 C CA . TRP A 1 168 ? 3.133 24.031 4.355 1 90.25 168 TRP A CA 1
ATOM 1291 C C . TRP A 1 168 ? 2.611 22.641 4.004 1 90.25 168 TRP A C 1
ATOM 1293 O O . TRP A 1 168 ? 1.604 22.188 4.551 1 90.25 168 TRP A O 1
ATOM 1303 N N . LEU A 1 169 ? 3.277 21.906 3.143 1 91.06 169 LEU A N 1
ATOM 1304 C CA . LEU A 1 169 ? 2.752 20.641 2.623 1 91.06 169 LEU A CA 1
ATOM 1305 C C . LEU A 1 169 ? 3.176 19.484 3.508 1 91.06 169 LEU A C 1
ATOM 1307 O O . LEU A 1 169 ? 2.492 18.453 3.555 1 91.06 169 LEU A O 1
ATOM 1311 N N . HIS A 1 170 ? 4.195 19.688 4.176 1 87.56 170 HIS A N 1
ATOM 1312 C CA . HIS A 1 170 ? 4.762 18.594 4.953 1 87.56 170 HIS A CA 1
ATOM 1313 C C . HIS A 1 170 ? 3.779 18.109 6.016 1 87.56 170 HIS A C 1
ATOM 1315 O O . HIS A 1 170 ? 3.527 16.906 6.133 1 87.56 170 HIS A O 1
ATOM 1321 N N . PRO A 1 171 ? 3.145 19.031 6.723 1 88.5 171 PRO A N 1
ATOM 1322 C CA . PRO A 1 171 ? 2.193 18.562 7.734 1 88.5 171 PRO A CA 1
ATOM 1323 C C . PRO A 1 171 ? 0.974 17.875 7.125 1 88.5 171 PRO A C 1
ATOM 1325 O O . PRO A 1 171 ? 0.444 16.922 7.699 1 88.5 171 PRO A O 1
ATOM 1328 N N . VAL A 1 172 ? 0.571 18.328 6.02 1 89.88 172 VAL A N 1
ATOM 1329 C CA . VAL A 1 172 ? -0.554 17.719 5.316 1 89.88 172 VAL A CA 1
ATOM 1330 C C . VAL A 1 172 ? -0.186 16.297 4.883 1 89.88 172 VAL A C 1
ATOM 1332 O O . VAL A 1 172 ? -0.972 15.367 5.059 1 89.88 172 VAL A O 1
ATOM 1335 N N . LEU A 1 173 ? 0.978 16.188 4.414 1 91.62 173 LEU A N 1
ATOM 1336 C CA . LEU A 1 173 ? 1.493 14.891 3.988 1 91.62 173 LEU A CA 1
ATOM 1337 C C . LEU A 1 173 ? 1.615 13.945 5.176 1 91.62 173 LEU A C 1
ATOM 1339 O O . LEU A 1 173 ? 1.273 12.766 5.066 1 91.62 173 LEU A O 1
ATOM 1343 N N . ARG A 1 174 ? 1.987 14.453 6.258 1 89.25 174 ARG A N 1
ATOM 1344 C CA . ARG A 1 174 ? 2.242 13.633 7.441 1 89.25 174 ARG A CA 1
ATOM 1345 C C . ARG A 1 174 ? 0.938 13.133 8.055 1 89.25 174 ARG A C 1
ATOM 1347 O O . ARG A 1 174 ? 0.88 12.023 8.578 1 89.25 174 ARG A O 1
ATOM 1354 N N . ILE A 1 175 ? -0.056 13.891 7.949 1 89.06 175 ILE A N 1
ATOM 1355 C CA . ILE A 1 175 ? -1.307 13.531 8.609 1 89.06 175 ILE A CA 1
ATOM 1356 C C . ILE A 1 175 ? -2.213 12.781 7.637 1 89.06 175 ILE A C 1
ATOM 1358 O O . ILE A 1 175 ? -2.775 11.742 7.977 1 89.06 175 ILE A O 1
ATOM 1362 N N . LEU A 1 176 ? -2.33 13.258 6.438 1 88.62 176 LEU A N 1
ATOM 1363 C CA . LEU A 1 176 ? -3.258 12.688 5.465 1 88.62 176 LEU A CA 1
ATOM 1364 C C . LEU A 1 176 ? -2.625 11.5 4.738 1 88.62 176 LEU A C 1
ATOM 1366 O O . LEU A 1 176 ? -3.326 10.578 4.316 1 88.62 176 LEU A O 1
ATOM 1370 N N . GLY A 1 177 ? -1.399 11.523 4.57 1 89.81 177 GLY A N 1
ATOM 1371 C CA . GLY A 1 177 ? -0.699 10.539 3.76 1 89.81 177 GLY A CA 1
ATOM 1372 C C . GLY A 1 177 ? -0.867 9.125 4.266 1 89.81 177 GLY A C 1
ATOM 1373 O O . GLY A 1 177 ? -1.263 8.227 3.512 1 89.81 177 GLY A O 1
ATOM 1374 N N . PRO A 1 178 ? -0.7 8.969 5.508 1 89.62 178 PRO A N 1
ATOM 1375 C CA . PRO A 1 178 ? -0.748 7.605 6.039 1 89.62 178 PRO A CA 1
ATOM 1376 C C . PRO A 1 178 ? -2.172 7.066 6.156 1 89.62 178 PRO A C 1
ATOM 1378 O O . PRO A 1 178 ? -2.369 5.859 6.312 1 89.62 178 PRO A O 1
ATOM 1381 N N . VAL A 1 179 ? -3.154 7.945 6.145 1 93.19 179 VAL A N 1
ATOM 1382 C CA . VAL A 1 179 ? -4.539 7.488 6.195 1 93.19 179 VAL A CA 1
ATOM 1383 C C . VAL A 1 179 ? -4.852 6.652 4.957 1 93.19 179 VAL A C 1
ATOM 1385 O O . VAL A 1 179 ? -4.715 7.125 3.828 1 93.19 179 VAL A O 1
ATOM 1388 N N . PRO A 1 180 ? -5.18 5.43 5.18 1 94.31 180 PRO A N 1
ATOM 1389 C CA . PRO A 1 180 ? -5.527 4.621 4.008 1 94.31 180 PRO A CA 1
ATOM 1390 C C . PRO A 1 180 ? -6.699 5.199 3.219 1 94.31 180 PRO A C 1
ATOM 1392 O O . PRO A 1 180 ? -7.727 5.559 3.801 1 94.31 180 PRO A O 1
ATOM 1395 N N . SER A 1 181 ? -6.527 5.281 1.961 1 94.81 181 SER A N 1
ATOM 1396 C CA . SER A 1 181 ? -7.566 5.832 1.098 1 94.81 181 SER A CA 1
ATOM 1397 C C . SER A 1 181 ? -8.867 5.039 1.216 1 94.81 181 SER A C 1
ATOM 1399 O O . SER A 1 181 ? -9.953 5.582 1.017 1 94.81 181 SER A O 1
ATOM 1401 N N . THR A 1 182 ? -8.789 3.828 1.593 1 92.88 182 THR A N 1
ATOM 1402 C CA . THR A 1 182 ? -9.961 2.971 1.746 1 92.88 182 THR A CA 1
ATOM 1403 C C . THR A 1 182 ? -10.852 3.477 2.871 1 92.88 182 THR A C 1
ATOM 1405 O O . THR A 1 182 ? -12.062 3.248 2.857 1 92.88 182 THR A O 1
ATOM 1408 N N . ALA A 1 183 ? -10.25 4.125 3.846 1 93.19 183 ALA A N 1
ATOM 1409 C CA . ALA A 1 183 ? -11.023 4.648 4.969 1 93.19 183 ALA A CA 1
ATOM 1410 C C . ALA A 1 183 ? -11.906 5.812 4.535 1 93.19 183 ALA A C 1
ATOM 1412 O O . ALA A 1 183 ? -12.875 6.156 5.219 1 93.19 183 ALA A O 1
ATOM 1413 N N . LEU A 1 184 ? -11.586 6.41 3.443 1 93.5 184 LEU A N 1
ATOM 1414 C CA . LEU A 1 184 ? -12.305 7.582 2.963 1 93.5 184 LEU A CA 1
ATOM 1415 C C . LEU A 1 184 ? -13.438 7.18 2.018 1 93.5 184 LEU A C 1
ATOM 1417 O O . LEU A 1 184 ? -14.18 8.039 1.536 1 93.5 184 LEU A O 1
ATOM 1421 N N . LEU A 1 185 ? -13.594 5.91 1.79 1 90.12 185 LEU A N 1
ATOM 1422 C CA . LEU A 1 185 ? -14.539 5.402 0.803 1 90.12 185 LEU A CA 1
ATOM 1423 C C . LEU A 1 185 ? -15.953 5.891 1.109 1 90.12 185 LEU A C 1
ATOM 1425 O O . LEU A 1 185 ? -16.625 6.441 0.236 1 90.12 185 LEU A O 1
ATOM 1429 N N . PRO A 1 186 ? -16.391 5.734 2.35 1 84.56 186 PRO A N 1
ATOM 1430 C CA . PRO A 1 186 ? -17.766 6.137 2.625 1 84.56 186 PRO A CA 1
ATOM 1431 C C . PRO A 1 186 ? -18.016 7.621 2.365 1 84.56 186 PRO A C 1
ATOM 1433 O O . PRO A 1 186 ? -19.047 7.988 1.805 1 84.56 186 PRO A O 1
ATOM 1436 N N . ILE A 1 187 ? -17.062 8.414 2.711 1 86.94 187 ILE A N 1
ATOM 1437 C CA . ILE A 1 187 ? -17.203 9.859 2.555 1 86.94 187 ILE A CA 1
ATOM 1438 C C . ILE A 1 187 ? -17.125 10.227 1.075 1 86.94 187 ILE A C 1
ATOM 1440 O O . ILE A 1 187 ? -17.906 11.039 0.583 1 86.94 187 ILE A O 1
ATOM 1444 N N . CYS A 1 188 ? -16.234 9.633 0.351 1 90 188 CYS A N 1
ATOM 1445 C CA . CYS A 1 188 ? -16.016 9.977 -1.049 1 90 188 CYS A CA 1
ATOM 1446 C C . CYS A 1 188 ? -17.172 9.523 -1.914 1 90 188 CYS A C 1
ATOM 1448 O O . CYS A 1 188 ? -17.531 10.195 -2.887 1 90 188 CYS A O 1
ATOM 1450 N N . PHE A 1 189 ? -17.781 8.414 -1.575 1 86.12 189 PHE A N 1
ATOM 1451 C CA . PHE A 1 189 ? -18.906 7.926 -2.375 1 86.12 189 PHE A CA 1
ATOM 1452 C C . PHE A 1 189 ? -20.141 8.812 -2.184 1 86.12 189 PHE A C 1
ATOM 1454 O O . PHE A 1 189 ? -21.016 8.844 -3.039 1 86.12 189 PHE A O 1
ATOM 1461 N N . PHE A 1 190 ? -20.109 9.531 -1.154 1 80.88 190 PHE A N 1
ATOM 1462 C CA . PHE A 1 190 ? -21.234 10.438 -0.918 1 80.88 190 PHE A CA 1
ATOM 1463 C C . PHE A 1 190 ? -20.953 11.805 -1.542 1 80.88 190 PHE A C 1
ATOM 1465 O O . PHE A 1 190 ? -21.875 12.445 -2.064 1 80.88 190 PHE A O 1
ATOM 1472 N N . ILE A 1 191 ? -19.734 12.297 -1.501 1 83.81 191 ILE A N 1
ATOM 1473 C CA . ILE A 1 191 ? -19.375 13.648 -1.933 1 83.81 191 ILE A CA 1
ATOM 1474 C C . ILE A 1 191 ? -19.312 13.703 -3.457 1 83.81 191 ILE A C 1
ATOM 1476 O O . ILE A 1 191 ? -19.75 14.68 -4.07 1 83.81 191 ILE A O 1
ATOM 1480 N N . PHE A 1 192 ? -18.891 12.586 -4.062 1 90.19 192 PHE A N 1
ATOM 1481 C CA . PHE A 1 192 ? -18.703 12.578 -5.512 1 90.19 192 PHE A CA 1
ATOM 1482 C C . PHE A 1 192 ? -20 12.195 -6.215 1 90.19 192 PHE A C 1
ATOM 1484 O O . PHE A 1 192 ? -20.75 11.336 -5.734 1 90.19 192 PHE A O 1
ATOM 1491 N N . PRO A 1 193 ? -20.219 12.844 -7.324 1 89.56 193 PRO A N 1
ATOM 1492 C CA . PRO A 1 193 ? -21.453 12.547 -8.055 1 89.56 193 PRO A CA 1
ATOM 1493 C C . PRO A 1 193 ? -21.438 11.156 -8.672 1 89.56 193 PRO A C 1
ATOM 1495 O O . PRO A 1 193 ? -22.516 10.57 -8.898 1 89.56 193 PRO A O 1
ATOM 1498 N N . SER A 1 194 ? -20.266 10.656 -9 1 92.12 194 SER A N 1
ATOM 1499 C CA . SER A 1 194 ? -20.188 9.336 -9.602 1 92.12 194 SER A CA 1
ATOM 1500 C C . SER A 1 194 ? -19.219 8.438 -8.836 1 92.12 194 SER A C 1
ATOM 1502 O O . SER A 1 194 ? -18.219 8.914 -8.297 1 92.12 194 SER A O 1
ATOM 1504 N N . SER A 1 195 ? -19.594 7.188 -8.812 1 92.06 195 SER A N 1
ATOM 1505 C CA . SER A 1 195 ? -18.719 6.211 -8.164 1 92.06 195 SER A CA 1
ATOM 1506 C C . SER A 1 195 ? -17.391 6.109 -8.891 1 92.06 195 SER A C 1
ATOM 1508 O O . SER A 1 195 ? -16.359 5.832 -8.266 1 92.06 195 SER A O 1
ATOM 1510 N N . TRP A 1 196 ? -17.422 6.332 -10.188 1 93.69 196 TRP A N 1
ATOM 1511 C CA . TRP A 1 196 ? -16.188 6.316 -10.977 1 93.69 196 TRP A CA 1
ATOM 1512 C C . TRP A 1 196 ? -15.242 7.422 -10.531 1 93.69 196 TRP A C 1
ATOM 1514 O O . TRP A 1 196 ? -14.055 7.176 -10.305 1 93.69 196 TRP A O 1
ATOM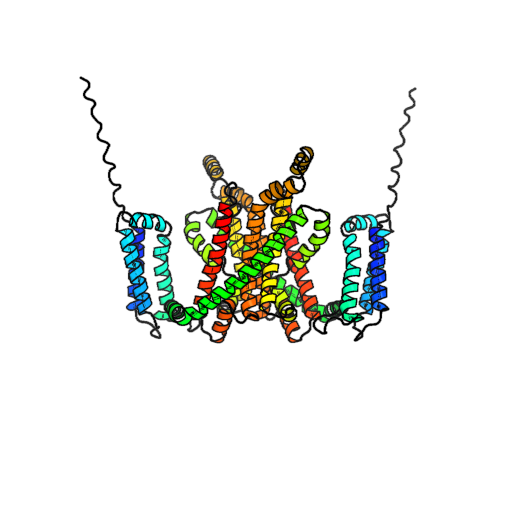 1524 N N . GLY A 1 197 ? -15.789 8.578 -10.414 1 95.12 197 GLY A N 1
ATOM 1525 C CA . GLY A 1 197 ? -14.977 9.703 -9.969 1 95.12 197 GLY A CA 1
ATOM 1526 C C . GLY A 1 197 ? -14.414 9.516 -8.57 1 95.12 197 GLY A C 1
ATOM 1527 O O . GLY A 1 197 ? -13.258 9.852 -8.312 1 95.12 197 GLY A O 1
ATOM 1528 N N . ALA A 1 198 ? -15.258 9.008 -7.664 1 95.25 198 ALA A N 1
ATOM 1529 C CA . ALA A 1 198 ? -14.812 8.742 -6.297 1 95.25 198 ALA A CA 1
ATOM 1530 C C . ALA A 1 198 ? -13.672 7.727 -6.277 1 95.25 198 ALA A C 1
ATOM 1532 O O . ALA A 1 198 ? -12.672 7.914 -5.574 1 95.25 198 ALA A O 1
ATOM 1533 N N . SER A 1 199 ? -13.812 6.707 -7.094 1 96.19 199 SER A N 1
ATOM 1534 C CA . SER A 1 199 ? -12.812 5.645 -7.141 1 96.19 199 SER A CA 1
ATOM 1535 C C . SER A 1 199 ? -11.492 6.152 -7.711 1 96.19 199 SER A C 1
ATOM 1537 O O . SER A 1 199 ? -10.422 5.844 -7.184 1 96.19 199 SER A O 1
ATOM 1539 N N . VAL A 1 200 ? -11.562 6.902 -8.766 1 97 200 VAL A N 1
ATOM 1540 C CA . VAL A 1 200 ? -10.359 7.453 -9.383 1 97 200 VAL A CA 1
ATOM 1541 C C . VAL A 1 200 ? -9.633 8.344 -8.375 1 97 200 VAL A C 1
ATOM 1543 O O . VAL A 1 200 ? -8.406 8.281 -8.266 1 97 200 VAL A O 1
ATOM 1546 N N . PHE A 1 201 ? -10.344 9.148 -7.703 1 97.5 201 PHE A N 1
ATOM 1547 C CA . PHE A 1 201 ? -9.758 10.039 -6.711 1 97.5 201 PHE A CA 1
ATOM 1548 C C . PHE A 1 201 ? -9.055 9.242 -5.617 1 97.5 201 PHE A C 1
ATOM 1550 O O . PHE A 1 201 ? -7.926 9.562 -5.234 1 97.5 201 PHE A O 1
ATOM 1557 N N . LEU A 1 202 ? -9.711 8.25 -5.109 1 96.62 202 LEU A N 1
ATOM 1558 C CA . LEU A 1 202 ? -9.156 7.457 -4.02 1 96.62 202 LEU A CA 1
ATOM 1559 C C . LEU A 1 202 ? -7.906 6.707 -4.469 1 96.62 202 LEU A C 1
ATOM 1561 O O . LEU A 1 202 ? -6.93 6.621 -3.725 1 96.62 202 LEU A O 1
ATOM 1565 N N . ILE A 1 203 ? -7.918 6.113 -5.664 1 97.56 203 ILE A N 1
ATOM 1566 C CA . ILE A 1 203 ? -6.754 5.438 -6.227 1 97.56 203 ILE A CA 1
ATOM 1567 C C . ILE A 1 203 ? -5.617 6.441 -6.406 1 97.56 203 ILE A C 1
ATOM 1569 O O . ILE A 1 203 ? -4.457 6.141 -6.102 1 97.56 203 ILE A O 1
ATOM 1573 N N . ALA A 1 204 ? -5.969 7.613 -6.879 1 98.12 204 ALA A N 1
ATOM 1574 C CA . ALA A 1 204 ? -4.977 8.672 -7.055 1 98.12 204 ALA A CA 1
ATOM 1575 C C . ALA A 1 204 ? -4.348 9.062 -5.719 1 98.12 204 ALA A C 1
ATOM 1577 O O . ALA A 1 204 ? -3.133 9.266 -5.637 1 98.12 204 ALA A O 1
ATOM 1578 N N . LEU A 1 205 ? -5.164 9.148 -4.754 1 97 205 LEU A N 1
ATOM 1579 C CA . LEU A 1 205 ? -4.676 9.523 -3.428 1 97 205 LEU A CA 1
ATOM 1580 C C . LEU A 1 205 ? -3.711 8.469 -2.891 1 97 205 LEU A C 1
ATOM 1582 O O . LEU A 1 205 ? -2.68 8.805 -2.305 1 97 205 LEU A O 1
ATOM 1586 N N . ALA A 1 206 ? -4.031 7.238 -3.104 1 96.12 206 ALA A N 1
ATOM 1587 C CA . ALA A 1 206 ? -3.191 6.133 -2.646 1 96.12 206 ALA A CA 1
ATOM 1588 C C . ALA A 1 206 ? -1.825 6.16 -3.324 1 96.12 206 ALA A C 1
ATOM 1590 O O . ALA A 1 206 ? -0.821 5.766 -2.729 1 96.12 206 ALA A O 1
ATOM 1591 N N . THR A 1 207 ? -1.803 6.594 -4.527 1 97.25 207 THR A N 1
ATOM 1592 C CA . THR A 1 207 ? -0.565 6.676 -5.297 1 97.25 207 THR A CA 1
ATOM 1593 C C . THR A 1 207 ? 0.176 7.973 -4.988 1 97.25 207 THR A C 1
ATOM 1595 O O . THR A 1 207 ? 1.408 8.008 -4.988 1 97.25 207 THR A O 1
ATOM 1598 N N . TRP A 1 208 ? -0.553 8.984 -4.707 1 97.38 208 TRP A N 1
ATOM 1599 C CA . TRP A 1 208 ? -0.011 10.32 -4.484 1 97.38 208 TRP A CA 1
ATOM 1600 C C . TRP A 1 208 ? 0.971 10.328 -3.316 1 97.38 208 TRP A C 1
ATOM 1602 O O . TRP A 1 208 ? 2.057 10.898 -3.412 1 97.38 208 TRP A O 1
ATOM 1612 N N . PHE A 1 209 ? 0.718 9.656 -2.275 1 95.94 209 PHE A N 1
ATOM 1613 C CA . PHE A 1 209 ? 1.483 9.727 -1.036 1 95.94 209 PHE A CA 1
ATOM 1614 C C . PHE A 1 209 ? 2.875 9.133 -1.224 1 95.94 209 PHE A C 1
ATOM 1616 O O . PHE A 1 209 ? 3.879 9.836 -1.06 1 95.94 209 PHE A O 1
ATOM 1623 N N . PRO A 1 210 ? 2.963 7.891 -1.646 1 95.69 210 PRO A N 1
ATOM 1624 C CA . PRO A 1 210 ? 4.305 7.32 -1.788 1 95.69 210 PRO A CA 1
ATOM 1625 C C . PRO A 1 210 ? 5.125 8.016 -2.875 1 95.69 210 PRO A C 1
ATOM 1627 O O . PRO A 1 210 ? 6.336 8.188 -2.721 1 95.69 210 PRO A O 1
ATOM 1630 N N . VAL A 1 211 ? 4.512 8.414 -3.922 1 96.56 211 VAL A N 1
ATOM 1631 C CA . VAL A 1 211 ? 5.242 9.078 -4.992 1 96.56 211 VAL A CA 1
ATOM 1632 C C . VAL A 1 211 ? 5.773 10.422 -4.496 1 96.56 211 VAL A C 1
ATOM 1634 O O . VAL A 1 211 ? 6.902 10.812 -4.812 1 96.56 211 VAL A O 1
ATOM 1637 N N . THR A 1 212 ? 4.969 11.102 -3.715 1 96.75 212 THR A N 1
ATOM 1638 C CA . THR A 1 212 ? 5.398 12.391 -3.166 1 96.75 212 THR A CA 1
ATOM 1639 C C . THR A 1 212 ? 6.586 12.203 -2.227 1 96.75 212 THR A C 1
ATOM 1641 O O . THR A 1 212 ? 7.605 12.883 -2.367 1 96.75 212 THR A O 1
ATOM 1644 N N . VAL A 1 213 ? 6.469 11.289 -1.356 1 94.44 213 VAL A N 1
ATOM 1645 C CA . VAL A 1 213 ? 7.48 11.086 -0.323 1 94.44 213 VAL A CA 1
ATOM 1646 C C . VAL A 1 213 ? 8.797 10.656 -0.965 1 94.44 213 VAL A C 1
ATOM 1648 O O . VAL A 1 213 ? 9.859 11.195 -0.644 1 94.44 213 VAL A O 1
ATOM 1651 N N . LEU A 1 214 ? 8.711 9.727 -1.905 1 94 214 LEU A N 1
ATOM 1652 C CA . LEU A 1 214 ? 9.945 9.211 -2.492 1 94 214 LEU A CA 1
ATOM 1653 C C . LEU A 1 214 ? 10.539 10.203 -3.48 1 94 214 LEU A C 1
ATOM 1655 O O . LEU A 1 214 ? 11.766 10.312 -3.598 1 94 214 LEU A O 1
ATOM 1659 N N . THR A 1 215 ? 9.688 10.898 -4.176 1 94.69 215 THR A N 1
ATOM 1660 C CA . THR A 1 215 ? 10.195 11.945 -5.047 1 94.69 215 THR A CA 1
ATOM 1661 C C . THR A 1 215 ? 10.891 13.039 -4.23 1 94.69 215 THR A C 1
ATOM 1663 O O . THR A 1 215 ? 11.984 13.484 -4.582 1 94.69 215 THR A O 1
ATOM 1666 N N . TRP A 1 216 ? 10.242 13.438 -3.176 1 94.19 216 TRP A N 1
ATOM 1667 C CA . TRP A 1 216 ? 10.844 14.406 -2.264 1 94.19 216 TRP A CA 1
ATOM 1668 C C . TRP A 1 216 ? 12.188 13.906 -1.747 1 94.19 216 TRP A C 1
ATOM 1670 O O . TRP A 1 216 ? 13.172 14.641 -1.758 1 94.19 216 TRP A O 1
ATOM 1680 N N . SER A 1 217 ? 12.266 12.656 -1.351 1 91.19 217 SER A N 1
ATOM 1681 C CA . SER A 1 217 ? 13.5 12.055 -0.849 1 91.19 217 SER A CA 1
ATOM 1682 C C . SER A 1 217 ? 14.586 12.039 -1.921 1 91.19 217 SER A C 1
ATOM 1684 O O . SER A 1 217 ? 15.758 12.258 -1.626 1 91.19 217 SER A O 1
ATOM 1686 N N . GLY A 1 218 ? 14.188 11.781 -3.105 1 89.94 218 GLY A N 1
ATOM 1687 C CA . GLY A 1 218 ? 15.133 11.797 -4.211 1 89.94 218 GLY A CA 1
ATOM 1688 C C . GLY A 1 218 ? 15.719 13.172 -4.48 1 89.94 218 GLY A C 1
ATOM 1689 O O . GLY A 1 218 ? 16.922 13.312 -4.652 1 89.94 218 GLY A O 1
ATOM 1690 N N . VAL A 1 219 ? 14.93 14.141 -4.473 1 89.31 219 VAL A N 1
ATOM 1691 C CA . VAL A 1 219 ? 15.383 15.508 -4.707 1 89.31 219 VAL A CA 1
ATOM 1692 C C . VAL A 1 219 ? 16.281 15.969 -3.557 1 89.31 219 VAL A C 1
ATOM 1694 O O . VAL A 1 219 ? 17.312 16.609 -3.779 1 89.31 219 VAL A O 1
ATOM 1697 N N . ALA A 1 220 ? 15.891 15.562 -2.402 1 86.94 220 ALA A N 1
ATOM 1698 C CA . ALA A 1 220 ? 16.625 15.977 -1.203 1 86.94 220 ALA A CA 1
ATOM 1699 C C . ALA A 1 220 ? 17.938 15.219 -1.069 1 86.94 220 ALA A C 1
ATOM 1701 O O . ALA A 1 220 ? 18.812 15.617 -0.299 1 86.94 220 ALA A O 1
ATOM 1702 N N . SER A 1 221 ? 18.016 14.148 -1.771 1 84.5 221 SER A N 1
ATOM 1703 C CA . SER A 1 221 ? 19.219 13.328 -1.659 1 84.5 221 SER A CA 1
ATOM 1704 C C . SER A 1 221 ? 20.406 13.984 -2.357 1 84.5 221 SER A C 1
ATOM 1706 O O . SER A 1 221 ? 21.562 13.641 -2.092 1 84.5 221 SER A O 1
ATOM 1708 N N . VAL A 1 222 ? 20.156 14.961 -3.199 1 84 222 VAL A N 1
ATOM 1709 C CA . VAL A 1 222 ? 21.234 15.664 -3.895 1 84 222 VAL A CA 1
ATOM 1710 C C . VAL A 1 222 ? 21.859 16.703 -2.961 1 84 222 VAL A C 1
ATOM 1712 O O . VAL A 1 222 ? 21.156 17.5 -2.338 1 84 222 VAL A O 1
ATOM 1715 N N . ASP A 1 223 ? 23.141 16.609 -2.898 1 82.44 223 ASP A N 1
ATOM 1716 C CA . ASP A 1 223 ? 23.875 17.531 -2.031 1 82.44 223 ASP A CA 1
ATOM 1717 C C . ASP A 1 223 ? 23.656 18.984 -2.449 1 82.44 223 ASP A C 1
ATOM 1719 O O . ASP A 1 223 ? 23.766 19.312 -3.633 1 82.44 223 ASP A O 1
ATOM 1723 N N . ARG A 1 224 ? 23.422 19.734 -1.531 1 81.31 224 ARG A N 1
ATOM 1724 C CA . ARG A 1 224 ? 23.172 21.156 -1.76 1 81.31 224 ARG A CA 1
ATOM 1725 C C . ARG A 1 224 ? 24.406 21.844 -2.35 1 81.31 224 ARG A C 1
ATOM 1727 O O . ARG A 1 224 ? 24.281 22.797 -3.107 1 81.31 224 ARG A O 1
ATOM 1734 N N . ALA A 1 225 ? 25.516 21.219 -2.016 1 84 225 ALA A N 1
ATOM 1735 C CA . ALA A 1 225 ? 26.766 21.781 -2.527 1 84 225 ALA A CA 1
ATOM 1736 C C . ALA A 1 225 ? 26.812 21.734 -4.051 1 84 225 ALA A C 1
ATOM 1738 O O . ALA A 1 225 ? 27.328 22.641 -4.699 1 84 225 ALA A O 1
ATOM 1739 N N . TYR A 1 226 ? 26.188 20.766 -4.52 1 83.19 226 TYR A N 1
ATOM 1740 C CA . TYR A 1 226 ? 26.156 20.609 -5.969 1 83.19 226 TYR A CA 1
ATOM 1741 C C . TYR A 1 226 ? 25.312 21.703 -6.609 1 83.19 226 TYR A C 1
ATOM 1743 O O . TYR A 1 226 ? 25.672 22.25 -7.652 1 83.19 226 TYR A O 1
ATOM 1751 N N . TYR A 1 227 ? 24.328 22.109 -5.973 1 84.31 227 TYR A N 1
ATOM 1752 C CA . TYR A 1 227 ? 23.453 23.156 -6.492 1 84.31 227 TYR A CA 1
ATOM 1753 C C . TYR A 1 227 ? 24.125 24.516 -6.418 1 84.31 227 TYR A C 1
ATOM 1755 O O . TYR A 1 227 ? 24.031 25.312 -7.348 1 84.31 227 TYR A O 1
ATOM 1763 N N . ASP A 1 228 ? 24.844 24.703 -5.355 1 86 228 ASP A N 1
ATOM 1764 C CA . ASP A 1 228 ? 25.547 25.969 -5.164 1 86 228 ASP A CA 1
ATOM 1765 C C . ASP A 1 228 ? 26.641 26.141 -6.207 1 86 228 ASP A C 1
ATOM 1767 O O . ASP A 1 228 ? 26.797 27.234 -6.773 1 86 228 ASP A O 1
ATOM 1771 N N . VAL A 1 229 ? 27.281 25.094 -6.391 1 86.31 229 VAL A N 1
ATOM 1772 C CA . VAL A 1 229 ? 28.344 25.125 -7.383 1 86.31 229 VAL A CA 1
ATOM 1773 C C . VAL A 1 229 ? 27.766 25.391 -8.766 1 86.31 229 VAL A C 1
ATOM 1775 O O . VAL A 1 229 ? 28.281 26.203 -9.531 1 86.31 229 VAL A O 1
ATOM 1778 N N . ALA A 1 230 ? 26.719 24.766 -9.094 1 87.75 230 ALA A N 1
ATOM 1779 C CA . ALA A 1 230 ? 26.078 24.922 -10.406 1 87.75 230 ALA A CA 1
ATOM 1780 C C . ALA A 1 230 ? 25.547 26.344 -10.586 1 87.75 230 ALA A C 1
ATOM 1782 O O . ALA A 1 230 ? 25.641 26.906 -11.672 1 87.75 230 ALA A O 1
ATOM 1783 N N . ARG A 1 231 ? 25.078 26.922 -9.516 1 87.62 231 ARG A N 1
ATOM 1784 C CA . ARG A 1 231 ? 24.562 28.281 -9.57 1 87.62 231 ARG A CA 1
ATOM 1785 C C . ARG A 1 231 ? 25.703 29.281 -9.805 1 87.62 231 ARG A C 1
ATOM 1787 O O . ARG A 1 231 ? 25.531 30.266 -10.539 1 87.62 231 ARG A O 1
ATOM 1794 N N . THR A 1 232 ? 26.766 28.953 -9.172 1 89.88 232 THR A N 1
ATOM 1795 C CA . THR A 1 232 ? 27.922 29.844 -9.336 1 89.88 232 THR A CA 1
ATOM 1796 C C . THR A 1 232 ? 28.438 29.781 -10.773 1 89.88 232 THR A C 1
ATOM 1798 O O . THR A 1 232 ? 28.969 30.781 -11.281 1 89.88 232 THR A O 1
ATOM 1801 N N . LEU A 1 233 ? 28.234 28.641 -11.375 1 90.88 233 LEU A N 1
ATOM 1802 C CA . LEU A 1 233 ? 28.703 28.469 -12.742 1 90.88 233 LEU A CA 1
ATOM 1803 C C . LEU A 1 233 ? 27.672 29 -13.734 1 90.88 233 LEU A C 1
ATOM 1805 O O . LEU A 1 233 ? 27.875 28.922 -14.953 1 90.88 233 LEU A O 1
ATOM 1809 N N . GLY A 1 234 ? 26.578 29.531 -13.227 1 89.56 234 GLY A N 1
ATOM 1810 C CA . GLY A 1 234 ? 25.594 30.219 -14.07 1 89.56 234 GLY A CA 1
ATOM 1811 C C . GLY A 1 234 ? 24.391 29.359 -14.391 1 89.56 234 GLY A C 1
ATOM 1812 O O . GLY A 1 234 ? 23.609 29.688 -15.297 1 89.56 234 GLY A O 1
ATOM 1813 N N . ALA A 1 235 ? 24.25 28.312 -13.773 1 88.81 235 ALA A N 1
ATOM 1814 C CA . ALA A 1 235 ? 23.109 27.438 -14.055 1 88.81 235 ALA A CA 1
ATOM 1815 C C . ALA A 1 235 ? 21.797 28.078 -13.594 1 88.81 235 ALA A C 1
ATOM 1817 O O . ALA A 1 235 ? 21.734 28.672 -12.516 1 88.81 235 ALA A O 1
ATOM 1818 N N . SER A 1 236 ? 20.797 28.062 -14.547 1 92 236 SER A N 1
ATOM 1819 C CA . SER A 1 236 ? 19.469 28.578 -14.211 1 92 236 SER A CA 1
ATOM 1820 C C . SER A 1 236 ? 18.703 27.609 -13.328 1 92 236 SER A C 1
ATOM 1822 O O . SER A 1 236 ? 19.047 26.422 -13.242 1 92 236 SER A O 1
ATOM 1824 N N . GLU A 1 237 ? 17.688 28.141 -12.648 1 88.5 237 GLU A N 1
ATOM 1825 C CA . GLU A 1 237 ? 16.859 27.297 -11.789 1 88.5 237 GLU A CA 1
ATOM 1826 C C . GLU A 1 237 ? 16.172 26.203 -12.586 1 88.5 237 GLU A C 1
ATOM 1828 O O . GLU A 1 237 ? 16.031 25.078 -12.117 1 88.5 237 GLU A O 1
ATOM 1833 N N . ARG A 1 238 ? 15.812 26.547 -13.766 1 90.12 238 ARG A N 1
ATOM 1834 C CA . ARG A 1 238 ? 15.141 25.578 -14.633 1 90.12 238 ARG A CA 1
ATOM 1835 C C . ARG A 1 238 ? 16.094 24.453 -15.031 1 90.12 238 ARG A C 1
ATOM 1837 O O . ARG A 1 238 ? 15.688 23.281 -15.07 1 90.12 238 ARG A O 1
ATOM 1844 N N . PHE A 1 239 ? 17.281 24.812 -15.258 1 88.94 239 PHE A N 1
ATOM 1845 C CA . PHE A 1 239 ? 18.297 23.812 -15.602 1 88.94 239 PHE A CA 1
ATOM 1846 C C . PHE A 1 239 ? 18.562 22.875 -14.43 1 88.94 239 PHE A C 1
ATOM 1848 O O . PHE A 1 239 ? 18.609 21.656 -14.602 1 88.94 239 PHE A O 1
ATOM 1855 N N . LEU A 1 240 ? 18.594 23.422 -13.312 1 89.19 240 LEU A N 1
ATOM 1856 C CA . LEU A 1 240 ? 18.906 22.641 -12.125 1 89.19 240 LEU A CA 1
ATOM 1857 C C . LEU A 1 240 ? 17.766 21.672 -11.805 1 89.19 240 LEU A C 1
ATOM 1859 O O . LEU A 1 240 ? 18.016 20.531 -11.422 1 89.19 240 LEU A O 1
ATOM 1863 N N . ILE A 1 241 ? 16.578 22.156 -12.016 1 87.25 241 ILE A N 1
ATOM 1864 C CA . ILE A 1 241 ? 15.422 21.328 -11.703 1 87.25 241 ILE A CA 1
ATOM 1865 C C . ILE A 1 241 ? 15.297 20.203 -12.727 1 87.25 241 ILE A C 1
ATOM 1867 O O . ILE A 1 241 ? 15.227 19.016 -12.367 1 87.25 241 ILE A O 1
ATOM 1871 N N . PHE A 1 242 ? 15.414 20.438 -14.008 1 90.25 242 PHE A N 1
ATOM 1872 C CA . PHE A 1 242 ? 15.07 19.484 -15.062 1 90.25 242 PHE A CA 1
ATOM 1873 C C . PHE A 1 242 ? 16.266 18.625 -15.414 1 90.25 242 PHE A C 1
ATOM 1875 O O . PHE A 1 242 ? 16.109 17.484 -15.859 1 90.25 242 PHE A O 1
ATOM 1882 N N . ARG A 1 243 ? 17.453 19.062 -15.086 1 88.44 243 ARG A N 1
ATOM 1883 C CA . ARG A 1 243 ? 18.625 18.328 -15.562 1 88.44 243 ARG A CA 1
ATOM 1884 C C . ARG A 1 243 ? 19.406 17.734 -14.398 1 88.44 243 ARG A C 1
ATOM 1886 O O . ARG A 1 243 ? 20.25 16.844 -14.594 1 88.44 243 ARG A O 1
ATOM 1893 N N . VAL A 1 244 ? 19.078 18.156 -13.281 1 86.94 244 VAL A N 1
ATOM 1894 C CA . VAL A 1 244 ? 19.859 17.656 -12.156 1 86.94 244 VAL A CA 1
ATOM 1895 C C . VAL A 1 244 ? 18.922 17 -11.141 1 86.94 244 VAL A C 1
ATOM 1897 O O . VAL A 1 244 ? 18.953 15.789 -10.945 1 86.94 244 VAL A O 1
ATOM 1900 N N . ALA A 1 245 ? 18 17.797 -10.625 1 87.44 245 ALA A N 1
ATOM 1901 C CA . ALA A 1 245 ? 17.141 17.344 -9.539 1 87.44 245 ALA A CA 1
ATOM 1902 C C . ALA A 1 245 ? 16.25 16.188 -9.984 1 87.44 245 ALA A C 1
ATOM 1904 O O . ALA A 1 245 ? 16.188 15.148 -9.32 1 87.44 245 ALA A O 1
ATOM 1905 N N . ILE A 1 246 ? 15.641 16.344 -11.141 1 88.94 246 ILE A N 1
ATOM 1906 C CA . ILE A 1 246 ? 14.656 15.367 -11.602 1 88.94 246 ILE A CA 1
ATOM 1907 C C . ILE A 1 246 ? 15.359 14.062 -11.992 1 88.94 246 ILE A C 1
ATOM 1909 O O . ILE A 1 246 ? 14.977 12.984 -11.539 1 88.94 246 ILE A O 1
ATOM 1913 N N . PRO A 1 247 ? 16.391 14.102 -12.734 1 87.5 247 PRO A N 1
ATOM 1914 C CA . PRO A 1 247 ? 17.078 12.859 -13.062 1 87.5 247 PRO A CA 1
ATOM 1915 C C . PRO A 1 247 ? 17.641 12.156 -11.828 1 87.5 247 PRO A C 1
ATOM 1917 O O . PRO A 1 247 ? 17.641 10.93 -11.758 1 87.5 247 PRO A O 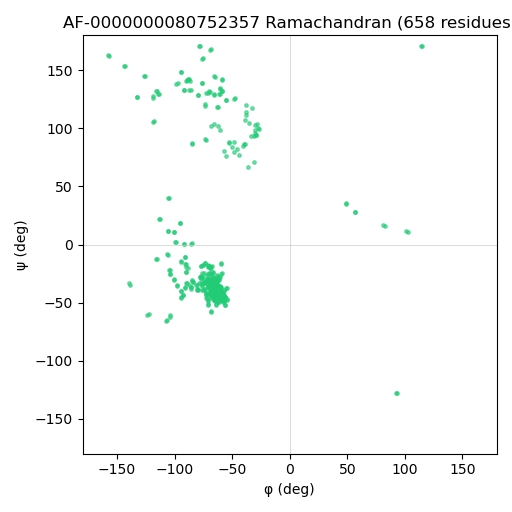1
ATOM 1920 N N . ALA A 1 248 ? 18.125 12.922 -10.914 1 85.5 248 ALA A N 1
ATOM 1921 C CA . ALA A 1 248 ? 18.656 12.336 -9.688 1 85.5 248 ALA A CA 1
ATOM 1922 C C . ALA A 1 248 ? 17.562 11.688 -8.852 1 85.5 248 ALA A C 1
ATOM 1924 O O . ALA A 1 248 ? 17.812 10.742 -8.102 1 85.5 248 ALA A O 1
ATOM 1925 N N . ALA A 1 249 ? 16.344 12.148 -9.031 1 90.38 249 ALA A N 1
ATOM 1926 C CA . ALA A 1 249 ? 15.234 11.68 -8.227 1 90.38 249 ALA A CA 1
ATOM 1927 C C . ALA A 1 249 ? 14.539 10.484 -8.883 1 90.38 249 ALA A C 1
ATOM 1929 O O . ALA A 1 249 ? 13.742 9.797 -8.242 1 90.38 249 ALA A O 1
ATOM 1930 N N . LEU A 1 250 ? 14.859 10.172 -10.141 1 90.88 250 LEU A N 1
ATOM 1931 C CA . LEU A 1 250 ? 14.109 9.219 -10.938 1 90.88 250 LEU A CA 1
ATOM 1932 C C . LEU A 1 250 ? 14.133 7.832 -10.289 1 90.88 250 LEU A C 1
ATOM 1934 O O . LEU A 1 250 ? 13.102 7.16 -10.211 1 90.88 250 LEU A O 1
ATOM 1938 N N . PRO A 1 251 ? 15.273 7.398 -9.758 1 89.5 251 PRO A N 1
ATOM 1939 C CA . PRO A 1 251 ? 15.258 6.09 -9.102 1 89.5 251 PRO A CA 1
ATOM 1940 C C . PRO A 1 251 ? 14.297 6.035 -7.914 1 89.5 251 PRO A C 1
ATOM 1942 O O . PRO A 1 251 ? 13.609 5.031 -7.719 1 89.5 251 PRO A O 1
ATOM 1945 N N . HIS A 1 252 ? 14.227 7.133 -7.195 1 91.06 252 HIS A N 1
ATOM 1946 C CA . HIS A 1 252 ? 13.32 7.219 -6.062 1 91.06 252 HIS A CA 1
ATOM 1947 C C . HIS A 1 252 ? 11.867 7.289 -6.523 1 91.06 252 HIS A C 1
ATOM 1949 O O . HIS A 1 252 ? 10.977 6.727 -5.883 1 91.06 252 HIS A O 1
ATOM 1955 N N . VAL A 1 253 ? 11.695 7.957 -7.629 1 93.69 253 VAL A N 1
ATOM 1956 C CA . VAL A 1 253 ? 10.344 8.078 -8.18 1 93.69 253 VAL A CA 1
ATOM 1957 C C . VAL A 1 253 ? 9.812 6.703 -8.547 1 93.69 253 VAL A C 1
ATOM 1959 O O . VAL A 1 253 ? 8.641 6.395 -8.297 1 93.69 253 VAL A O 1
ATOM 1962 N N . PHE A 1 254 ? 10.648 5.84 -9.102 1 93 254 PHE A N 1
ATOM 1963 C CA . PHE A 1 254 ? 10.227 4.504 -9.5 1 93 254 PHE A CA 1
ATOM 1964 C C . PHE A 1 254 ? 9.891 3.658 -8.273 1 93 254 PHE A C 1
ATOM 1966 O O . PHE A 1 254 ? 8.953 2.855 -8.305 1 93 254 PHE A O 1
ATOM 1973 N N . VAL A 1 255 ? 10.648 3.854 -7.203 1 90.5 255 VAL A N 1
ATOM 1974 C CA . VAL A 1 255 ? 10.328 3.162 -5.961 1 90.5 255 VAL A CA 1
ATOM 1975 C C . VAL A 1 255 ? 8.977 3.639 -5.434 1 90.5 255 VAL A C 1
ATOM 1977 O O . VAL A 1 255 ? 8.164 2.836 -4.969 1 90.5 255 VAL A O 1
ATOM 1980 N N . GLY A 1 256 ? 8.742 4.902 -5.543 1 94.12 256 GLY A N 1
ATOM 1981 C CA . GLY A 1 256 ? 7.457 5.461 -5.164 1 94.12 256 GLY A CA 1
ATOM 1982 C C . GLY A 1 256 ? 6.309 4.918 -5.996 1 94.12 256 GLY A C 1
ATOM 1983 O O . GLY A 1 256 ? 5.227 4.645 -5.465 1 94.12 256 GLY A O 1
ATOM 1984 N N . LEU A 1 257 ? 6.602 4.793 -7.277 1 95.69 257 LEU A N 1
ATOM 1985 C CA . LEU A 1 257 ? 5.586 4.238 -8.172 1 95.69 257 LEU A CA 1
ATOM 1986 C C . LEU A 1 257 ? 5.312 2.775 -7.836 1 95.69 257 LEU A C 1
ATOM 1988 O O . LEU A 1 257 ? 4.16 2.33 -7.867 1 95.69 257 LEU A O 1
ATOM 1992 N N . PHE A 1 258 ? 6.387 2.061 -7.543 1 93.5 258 PHE A N 1
ATOM 1993 C CA . PHE A 1 258 ? 6.23 0.671 -7.129 1 93.5 258 PHE A CA 1
ATOM 1994 C C . PHE A 1 258 ? 5.359 0.571 -5.883 1 93.5 258 PHE A C 1
ATOM 1996 O O . PHE A 1 258 ? 4.414 -0.221 -5.84 1 93.5 258 PHE A O 1
ATOM 2003 N N . MET A 1 259 ? 5.566 1.383 -4.918 1 92.69 259 MET A N 1
ATOM 2004 C CA . MET A 1 259 ? 4.781 1.436 -3.689 1 92.69 259 MET A CA 1
ATOM 2005 C C . MET A 1 259 ? 3.35 1.875 -3.979 1 92.69 259 MET A C 1
ATOM 2007 O O . MET A 1 259 ? 2.4 1.316 -3.426 1 92.69 259 MET A O 1
ATOM 2011 N N . GLY A 1 260 ? 3.252 2.854 -4.82 1 94.94 260 GLY A N 1
ATOM 2012 C CA . GLY A 1 260 ? 1.942 3.365 -5.195 1 94.94 260 GLY A CA 1
ATOM 2013 C C . GLY A 1 260 ? 1.074 2.33 -5.887 1 94.94 260 GLY A C 1
ATOM 2014 O O . GLY A 1 260 ? -0.131 2.26 -5.641 1 94.94 260 GLY A O 1
ATOM 2015 N N . PHE A 1 261 ? 1.664 1.533 -6.797 1 94.44 261 PHE A N 1
ATOM 2016 C CA . PHE A 1 261 ? 0.936 0.448 -7.441 1 94.44 261 PHE A CA 1
ATOM 2017 C C . PHE A 1 261 ? 0.373 -0.519 -6.406 1 94.44 261 PHE A C 1
ATOM 2019 O O . PHE A 1 261 ? -0.815 -0.848 -6.441 1 94.44 261 PHE A O 1
ATOM 2026 N N . GLY A 1 262 ? 1.21 -0.904 -5.48 1 90.56 262 GLY A N 1
ATOM 2027 C CA . GLY A 1 262 ? 0.723 -1.798 -4.441 1 90.56 262 GLY A CA 1
ATOM 2028 C C . GLY A 1 262 ? -0.478 -1.248 -3.695 1 90.56 262 GLY A C 1
ATOM 2029 O O . GLY A 1 262 ? -1.485 -1.94 -3.535 1 90.56 262 GLY A O 1
ATOM 2030 N N . ALA A 1 263 ? -0.414 -0.036 -3.346 1 92.81 263 ALA A N 1
ATOM 2031 C CA . ALA A 1 263 ? -1.488 0.61 -2.596 1 92.81 263 ALA A CA 1
ATOM 2032 C C . ALA A 1 263 ? -2.734 0.783 -3.461 1 92.81 263 ALA A C 1
ATOM 2034 O O . ALA A 1 263 ? -3.855 0.563 -2.998 1 92.81 263 ALA A O 1
ATOM 2035 N N . SER A 1 264 ? -2.488 1.216 -4.68 1 96.25 264 SER A N 1
ATOM 2036 C CA . SER A 1 264 ? -3.611 1.499 -5.566 1 96.25 264 SER A CA 1
ATOM 2037 C C . SER A 1 264 ? -4.379 0.227 -5.91 1 96.25 264 SER A C 1
ATOM 2039 O O . SER A 1 264 ? -5.598 0.261 -6.094 1 96.25 264 SER A O 1
ATOM 2041 N N . PHE A 1 265 ? -3.707 -0.916 -6.023 1 96.06 265 PHE A N 1
ATOM 2042 C CA . PHE A 1 265 ? -4.375 -2.184 -6.293 1 96.06 265 PHE A CA 1
ATOM 2043 C C . PHE A 1 265 ? -5.371 -2.514 -5.188 1 96.06 265 PHE A C 1
ATOM 2045 O O . PHE A 1 265 ? -6.492 -2.945 -5.461 1 96.06 265 PHE A O 1
ATOM 2052 N N . SER A 1 266 ? -4.949 -2.271 -4.02 1 93.94 266 SER A N 1
ATOM 2053 C CA . SER A 1 266 ? -5.805 -2.545 -2.869 1 93.94 266 SER A CA 1
ATOM 2054 C C . SER A 1 266 ? -7.047 -1.661 -2.883 1 93.94 266 SER A C 1
ATOM 2056 O O . SER A 1 266 ? -8.164 -2.143 -2.664 1 93.94 266 SER A O 1
ATOM 2058 N N . VAL A 1 267 ? -6.84 -0.414 -3.146 1 94.62 267 VAL A N 1
ATOM 2059 C CA . VAL A 1 267 ? -7.941 0.542 -3.164 1 94.62 267 VAL A CA 1
ATOM 2060 C C . VAL A 1 267 ? -8.891 0.216 -4.316 1 94.62 267 VAL A C 1
ATOM 2062 O O . VAL A 1 267 ? -10.109 0.311 -4.168 1 94.62 267 VAL A O 1
ATOM 2065 N N . LEU A 1 268 ? -8.328 -0.172 -5.445 1 95.75 268 LEU A N 1
ATOM 2066 C CA . LEU A 1 268 ? -9.109 -0.53 -6.621 1 95.75 268 LEU A CA 1
ATOM 2067 C C . LEU A 1 268 ? -10.109 -1.637 -6.289 1 95.75 268 LEU A C 1
ATOM 2069 O O . LEU A 1 268 ? -11.305 -1.508 -6.574 1 95.75 268 LEU A O 1
ATOM 2073 N N . VAL A 1 269 ? -9.617 -2.699 -5.703 1 94.38 269 VAL A N 1
ATOM 2074 C CA . VAL A 1 269 ? -10.438 -3.867 -5.414 1 94.38 269 VAL A CA 1
ATOM 2075 C C . VAL A 1 269 ? -11.57 -3.482 -4.457 1 94.38 269 VAL A C 1
ATOM 2077 O O . VAL A 1 269 ? -12.727 -3.834 -4.684 1 94.38 269 VAL A O 1
ATOM 2080 N N . VAL A 1 270 ? -11.289 -2.697 -3.494 1 92.31 270 VAL A N 1
ATOM 2081 C CA . VAL A 1 270 ? -12.273 -2.35 -2.479 1 92.31 270 VAL A CA 1
ATOM 2082 C C . VAL A 1 270 ? -13.312 -1.399 -3.068 1 92.31 270 VAL A C 1
ATOM 2084 O O . VAL A 1 270 ? -14.508 -1.531 -2.797 1 92.31 270 VAL A O 1
ATOM 2087 N N . ALA A 1 271 ? -12.852 -0.467 -3.805 1 93.12 271 ALA A N 1
ATOM 2088 C CA . ALA A 1 271 ? -13.773 0.466 -4.449 1 93.12 271 ALA A CA 1
ATOM 2089 C C . ALA A 1 271 ? -14.75 -0.27 -5.367 1 93.12 271 ALA A C 1
ATOM 2091 O O . ALA A 1 271 ? -15.93 0.064 -5.422 1 93.12 271 ALA A O 1
ATOM 2092 N N . GLU A 1 272 ? -14.25 -1.243 -6.07 1 93.75 272 GLU A N 1
ATOM 2093 C CA . GLU A 1 272 ? -15.094 -2.01 -6.984 1 93.75 272 GLU A CA 1
ATOM 2094 C C . GLU A 1 272 ? -16.047 -2.924 -6.223 1 93.75 272 GLU A C 1
ATOM 2096 O O . GLU A 1 272 ? -17.156 -3.197 -6.688 1 93.75 272 GLU A O 1
ATOM 2101 N N . MET A 1 273 ? -15.641 -3.373 -5.062 1 88.69 273 MET A N 1
ATOM 2102 C CA . MET A 1 273 ? -16.5 -4.238 -4.25 1 88.69 273 MET A CA 1
ATOM 2103 C C . MET A 1 273 ? -17.641 -3.441 -3.623 1 88.69 273 MET A C 1
ATOM 2105 O O . MET A 1 273 ? -18.734 -3.969 -3.434 1 88.69 273 MET A O 1
ATOM 2109 N N . MET A 1 274 ? -17.422 -2.207 -3.311 1 83.38 274 MET A N 1
ATOM 2110 C CA . MET A 1 274 ? -18.375 -1.464 -2.49 1 83.38 274 MET A CA 1
ATOM 2111 C C . MET A 1 274 ? -19.188 -0.504 -3.344 1 83.38 274 MET A C 1
ATOM 2113 O O . MET A 1 274 ? -20.297 -0.118 -2.963 1 83.38 274 MET A O 1
ATOM 2117 N N . GLY A 1 275 ? -18.719 -0.103 -4.52 1 73.69 275 GLY A N 1
ATOM 2118 C CA . GLY A 1 275 ? -19.406 1.032 -5.102 1 73.69 275 GLY A CA 1
ATOM 2119 C C . GLY A 1 275 ? -19.625 0.899 -6.598 1 73.69 275 GLY A C 1
ATOM 2120 O O . GLY A 1 275 ? -20.609 1.406 -7.137 1 73.69 275 GLY A O 1
ATOM 2121 N N . VAL A 1 276 ? -18.734 0.318 -7.234 1 76.12 276 VAL A N 1
ATOM 2122 C CA . VAL A 1 276 ? -18.766 0.36 -8.695 1 76.12 276 VAL A CA 1
ATOM 2123 C C . VAL A 1 276 ? -19.484 -0.881 -9.227 1 76.12 276 VAL A C 1
ATOM 2125 O O . VAL A 1 276 ? -19.422 -1.951 -8.617 1 76.12 276 VAL A O 1
ATOM 2128 N N . LYS A 1 277 ? -20.109 -0.643 -10.32 1 82.44 277 LYS A N 1
ATOM 2129 C CA . LYS A 1 277 ? -20.938 -1.708 -10.891 1 82.44 277 LYS A CA 1
ATOM 2130 C C . LYS A 1 277 ? -20.156 -2.492 -11.945 1 82.44 277 LYS A C 1
ATOM 2132 O O . LYS A 1 277 ? -20.766 -3.068 -12.859 1 82.44 277 LYS A O 1
ATOM 2137 N N . ALA A 1 278 ? -18.938 -2.363 -11.875 1 89.75 278 ALA A N 1
ATOM 2138 C CA . ALA A 1 278 ? -18.109 -3.102 -12.828 1 89.75 278 ALA A CA 1
ATOM 2139 C C . ALA A 1 278 ? -16.688 -3.275 -12.289 1 89.75 278 ALA A C 1
ATOM 2141 O O . ALA A 1 278 ? -16.297 -2.615 -11.328 1 89.75 278 ALA A O 1
ATOM 2142 N N . GLY A 1 279 ? -15.977 -4.277 -12.953 1 95.69 279 GLY A N 1
ATOM 2143 C CA . GLY A 1 279 ? -14.602 -4.52 -12.555 1 95.69 279 GLY A CA 1
ATOM 2144 C C . GLY A 1 279 ? -14.398 -5.887 -11.93 1 95.69 279 GLY A C 1
ATOM 2145 O O . GLY A 1 279 ? -15.359 -6.582 -11.609 1 95.69 279 GLY A O 1
ATOM 2146 N N . LEU A 1 280 ? -13.18 -6.238 -11.727 1 96.38 280 LEU A N 1
ATOM 2147 C CA . LEU A 1 280 ? -12.836 -7.539 -11.164 1 96.38 280 LEU A CA 1
ATOM 2148 C C . LEU A 1 280 ? -13.281 -7.641 -9.703 1 96.38 280 LEU A C 1
ATOM 2150 O O . LEU A 1 280 ? -13.688 -8.711 -9.25 1 96.38 280 LEU A O 1
ATOM 2154 N N . GLY A 1 281 ? -13.141 -6.543 -8.992 1 94 281 GLY A N 1
ATOM 2155 C CA . GLY A 1 281 ? -13.641 -6.543 -7.629 1 94 281 GLY A CA 1
ATOM 2156 C C . GLY A 1 281 ? -15.141 -6.758 -7.547 1 94 281 GLY A C 1
ATOM 2157 O O . GLY A 1 281 ? -15.617 -7.488 -6.676 1 94 281 GLY A O 1
ATOM 2158 N N . TRP A 1 282 ? -15.82 -6.117 -8.336 1 93.94 282 TRP A N 1
ATOM 2159 C CA . TRP A 1 282 ? -17.266 -6.324 -8.43 1 93.94 282 TRP A CA 1
ATOM 2160 C C . TRP A 1 282 ? -17.578 -7.777 -8.766 1 93.94 282 TRP A C 1
ATOM 2162 O O . TRP A 1 282 ? -18.484 -8.367 -8.164 1 93.94 282 TRP A O 1
ATOM 2172 N N . TYR A 1 283 ? -16.859 -8.289 -9.734 1 95.44 283 TYR A N 1
ATOM 2173 C CA . TYR A 1 283 ? -17.047 -9.68 -10.133 1 95.44 283 TYR A CA 1
ATOM 2174 C C . TYR A 1 283 ? -16.844 -10.617 -8.945 1 95.44 283 TYR A C 1
ATOM 2176 O O . TYR A 1 283 ? -17.578 -11.594 -8.773 1 95.44 283 TYR A O 1
ATOM 2184 N N . LEU A 1 284 ? -15.859 -10.32 -8.133 1 92.88 284 LEU A N 1
ATOM 2185 C CA . LEU A 1 284 ? -15.586 -11.117 -6.945 1 92.88 284 LEU A CA 1
ATOM 2186 C C . LEU A 1 284 ? -16.766 -11.07 -5.977 1 92.88 284 LEU A C 1
ATOM 2188 O O . LEU A 1 284 ? -17.172 -12.102 -5.438 1 92.88 284 LEU A O 1
ATOM 2192 N N . GLN A 1 285 ? -17.266 -9.914 -5.766 1 89.25 285 GLN A N 1
ATOM 2193 C CA . GLN A 1 285 ? -18.391 -9.75 -4.859 1 89.25 285 GLN A CA 1
ATOM 2194 C C . GLN A 1 285 ? -19.641 -10.461 -5.395 1 89.25 285 GLN A C 1
ATOM 2196 O O . GLN A 1 285 ? -20.375 -11.086 -4.633 1 89.25 285 GLN A O 1
ATOM 2201 N N . TRP A 1 286 ? -19.828 -10.281 -6.66 1 90.69 286 TRP A N 1
ATOM 2202 C CA . TRP A 1 286 ? -20.938 -10.969 -7.312 1 90.69 286 TRP A CA 1
ATOM 2203 C C . TRP A 1 286 ? -20.828 -12.477 -7.16 1 90.69 286 TRP A C 1
ATOM 2205 O O . TRP A 1 286 ? -21.781 -13.148 -6.781 1 90.69 286 TRP A O 1
ATOM 2215 N N . ALA A 1 287 ? -19.641 -12.984 -7.441 1 91.56 287 ALA A N 1
ATOM 2216 C CA . ALA A 1 287 ? -19.391 -14.422 -7.328 1 91.56 287 ALA A CA 1
ATOM 2217 C C . ALA A 1 287 ? -19.594 -14.898 -5.891 1 91.56 287 ALA A C 1
ATOM 2219 O O . ALA A 1 287 ? -20.109 -15.992 -5.66 1 91.56 287 ALA A O 1
ATOM 2220 N N . GLN A 1 288 ? -19.188 -14.117 -4.988 1 87.25 288 GLN A N 1
ATOM 2221 C CA . GLN A 1 288 ? -19.359 -14.469 -3.58 1 87.25 288 GLN A CA 1
ATOM 2222 C C . GLN A 1 288 ? -20.844 -14.562 -3.217 1 87.25 288 GLN A C 1
ATOM 2224 O O . GLN A 1 288 ? -21.25 -15.461 -2.48 1 87.25 288 GLN A O 1
ATOM 2229 N N . GLY A 1 289 ? -21.641 -13.664 -3.705 1 87.19 289 GLY A N 1
ATOM 2230 C CA . GLY A 1 289 ? -23.062 -13.672 -3.443 1 87.19 289 GLY A CA 1
ATOM 2231 C C . GLY A 1 289 ? -23.766 -14.922 -3.951 1 87.19 289 GLY A C 1
ATOM 2232 O O . GLY A 1 289 ? -24.719 -15.398 -3.34 1 87.19 289 GLY A O 1
ATOM 2233 N N . TRP A 1 290 ? -23.203 -15.484 -4.98 1 89.56 290 TRP A N 1
ATOM 2234 C CA . TRP A 1 290 ? -23.766 -16.688 -5.582 1 89.56 290 TRP A CA 1
ATOM 2235 C C . TRP A 1 290 ? -23.047 -17.938 -5.113 1 89.56 290 TRP A C 1
ATOM 2237 O O . TRP A 1 290 ? -23.281 -19.031 -5.621 1 89.56 290 TRP A O 1
ATOM 2247 N N . ALA A 1 291 ? -22.094 -17.703 -4.238 1 87.5 291 ALA A N 1
ATOM 2248 C CA . ALA A 1 291 ? -21.25 -18.781 -3.734 1 87.5 291 ALA A CA 1
ATOM 2249 C C . ALA A 1 291 ? -20.562 -19.516 -4.879 1 87.5 291 ALA A C 1
ATOM 2251 O O . ALA A 1 291 ? -20.422 -20.75 -4.844 1 87.5 291 ALA A O 1
ATOM 2252 N N . ALA A 1 292 ? -20.359 -18.812 -5.918 1 90.69 292 ALA A N 1
ATOM 2253 C CA . ALA A 1 292 ? -19.625 -19.359 -7.059 1 90.69 292 ALA A CA 1
ATOM 2254 C C . ALA A 1 292 ? -18.109 -19.203 -6.867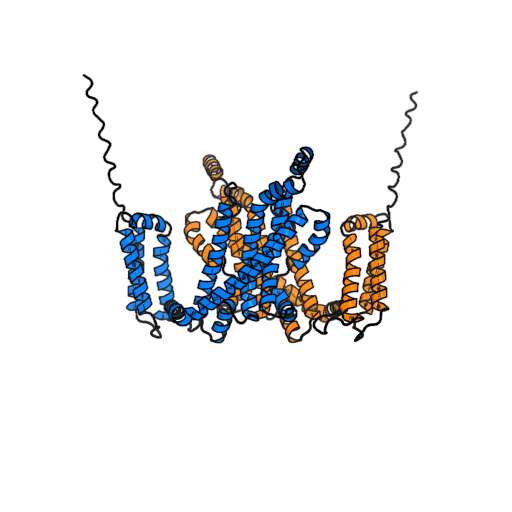 1 90.69 292 ALA A C 1
ATOM 2256 O O . ALA A 1 292 ? -17.484 -18.328 -7.469 1 90.69 292 ALA A O 1
ATOM 2257 N N . TYR A 1 293 ? -17.562 -20.125 -6.242 1 88.12 293 TYR A N 1
ATOM 2258 C CA . TYR A 1 293 ? -16.172 -20 -5.816 1 88.12 293 TYR A CA 1
ATOM 2259 C C . TYR A 1 293 ? -15.219 -20.25 -6.984 1 88.12 293 TYR A C 1
ATOM 2261 O O . TYR A 1 293 ? -14.117 -19.703 -7.02 1 88.12 293 TYR A O 1
ATOM 2269 N N . ALA A 1 294 ? -15.656 -21.047 -7.926 1 90.44 294 ALA A N 1
ATOM 2270 C CA . ALA A 1 294 ? -14.828 -21.234 -9.117 1 90.44 294 ALA A CA 1
ATOM 2271 C C . ALA A 1 294 ? -14.609 -19.906 -9.844 1 90.44 294 ALA A C 1
ATOM 2273 O O . ALA A 1 294 ? -13.5 -19.625 -10.297 1 90.44 294 ALA A O 1
ATOM 2274 N N . ASN A 1 295 ? -15.695 -19.141 -9.859 1 93.75 295 ASN A N 1
ATOM 2275 C CA . ASN A 1 295 ? -15.609 -17.828 -10.477 1 93.75 295 ASN A CA 1
ATOM 2276 C C . ASN A 1 295 ? -14.68 -16.906 -9.688 1 93.75 295 ASN A C 1
ATOM 2278 O O . ASN A 1 295 ? -13.953 -16.094 -10.273 1 93.75 295 ASN A O 1
ATOM 2282 N N . MET A 1 296 ? -14.68 -17.062 -8.43 1 92.31 296 MET A N 1
ATOM 2283 C CA . MET A 1 296 ? -13.82 -16.25 -7.574 1 92.31 296 MET A CA 1
ATOM 2284 C C . MET A 1 296 ? -12.352 -16.547 -7.832 1 92.31 296 MET A C 1
ATOM 2286 O O . MET A 1 296 ? -11.547 -15.633 -7.992 1 92.31 296 MET A O 1
ATOM 2290 N N . TYR A 1 297 ? -12.047 -17.828 -7.934 1 92.31 297 TYR A N 1
ATOM 2291 C CA . TYR A 1 297 ? -10.664 -18.219 -8.18 1 92.31 297 TYR A CA 1
ATOM 2292 C C . TYR A 1 297 ? -10.203 -17.75 -9.555 1 92.31 297 TYR A C 1
ATOM 2294 O O . TYR A 1 297 ? -9.07 -17.297 -9.711 1 92.31 297 TYR A O 1
ATOM 2302 N N . ALA A 1 298 ? -11.055 -17.906 -10.461 1 94.12 298 ALA A N 1
ATOM 2303 C CA . ALA A 1 298 ? -10.727 -17.469 -11.812 1 94.12 298 ALA A CA 1
ATOM 2304 C C . ALA A 1 298 ? -10.445 -15.977 -11.867 1 94.12 298 ALA A C 1
ATOM 2306 O O . ALA A 1 298 ? -9.477 -15.539 -12.484 1 94.12 298 ALA A O 1
ATOM 2307 N N . ALA A 1 299 ? -11.281 -15.195 -11.164 1 95.06 299 ALA A N 1
ATOM 2308 C CA . ALA A 1 299 ? -11.109 -13.75 -11.133 1 95.06 299 ALA A CA 1
ATOM 2309 C C . ALA A 1 299 ? -9.82 -13.359 -10.414 1 95.06 299 ALA A C 1
ATOM 2311 O O . ALA A 1 299 ? -9.141 -12.422 -10.812 1 95.06 299 ALA A O 1
ATOM 2312 N N . LEU A 1 300 ? -9.484 -14.078 -9.406 1 94.44 300 LEU A N 1
ATOM 2313 C CA . LEU A 1 300 ? -8.273 -13.805 -8.648 1 94.44 300 LEU A CA 1
ATOM 2314 C C . LEU A 1 300 ? -7.027 -14.055 -9.492 1 94.44 300 LEU A C 1
ATOM 2316 O O . LEU A 1 300 ? -6.059 -13.297 -9.422 1 94.44 300 LEU A O 1
ATOM 2320 N N . LEU A 1 301 ? -7.047 -15.102 -10.25 1 94.38 301 LEU A N 1
ATOM 2321 C CA . LEU A 1 301 ? -5.914 -15.398 -11.125 1 94.38 301 LEU A CA 1
ATOM 2322 C C . LEU A 1 301 ? -5.746 -14.312 -12.188 1 94.38 301 LEU A C 1
ATOM 2324 O O . LEU A 1 301 ? -4.625 -13.898 -12.477 1 94.38 301 LEU A O 1
ATOM 2328 N N . VAL A 1 302 ? -6.859 -13.875 -12.727 1 96 302 VAL A N 1
ATOM 2329 C CA . VAL A 1 302 ? -6.816 -12.797 -13.711 1 96 302 VAL A CA 1
ATOM 2330 C C . VAL A 1 302 ? -6.273 -11.523 -13.062 1 96 302 VAL A C 1
ATOM 2332 O O . VAL A 1 302 ? -5.461 -10.812 -13.656 1 96 302 VAL A O 1
ATOM 2335 N N . MET A 1 303 ? -6.695 -11.281 -11.859 1 96.06 303 MET A N 1
ATOM 2336 C CA . MET A 1 303 ? -6.211 -10.125 -11.109 1 96.06 303 MET A CA 1
ATOM 2337 C C . MET A 1 303 ? -4.711 -10.227 -10.859 1 96.06 303 MET A C 1
ATOM 2339 O O . MET A 1 303 ? -3.99 -9.234 -10.969 1 96.06 303 MET A O 1
ATOM 2343 N N . ALA A 1 304 ? -4.281 -11.383 -10.516 1 95.38 304 ALA A N 1
ATOM 2344 C CA . ALA A 1 304 ? -2.857 -11.617 -10.281 1 95.38 304 ALA A CA 1
ATOM 2345 C C . ALA A 1 304 ? -2.045 -11.305 -11.539 1 95.38 304 ALA A C 1
ATOM 2347 O O . ALA A 1 304 ? -0.992 -10.672 -11.461 1 95.38 304 ALA A O 1
ATOM 2348 N N . LEU A 1 305 ? -2.52 -11.711 -12.633 1 95.31 305 LEU A N 1
ATOM 2349 C CA . LEU A 1 305 ? -1.83 -11.477 -13.898 1 95.31 305 LEU A CA 1
ATOM 2350 C C . LEU A 1 305 ? -1.817 -9.992 -14.25 1 95.31 305 LEU A C 1
ATOM 2352 O O . LEU A 1 305 ? -0.816 -9.477 -14.75 1 95.31 305 LEU A O 1
ATOM 2356 N N . LEU A 1 306 ? -2.93 -9.352 -13.961 1 95.88 306 LEU A N 1
ATOM 2357 C CA . LEU A 1 306 ? -3.004 -7.914 -14.219 1 95.88 306 LEU A CA 1
ATOM 2358 C C . LEU A 1 306 ? -2.006 -7.156 -13.344 1 95.88 306 LEU A C 1
ATOM 2360 O O . LEU A 1 306 ? -1.205 -6.367 -13.852 1 95.88 306 LEU A O 1
ATOM 2364 N N . CYS A 1 307 ? -2.047 -7.414 -12.062 1 95.94 307 CYS A N 1
ATOM 2365 C CA . CYS A 1 307 ? -1.192 -6.691 -11.125 1 95.94 307 CYS A CA 1
ATOM 2366 C C . CYS A 1 307 ? 0.277 -7.012 -11.375 1 95.94 307 CYS A C 1
ATOM 2368 O O . CYS A 1 307 ? 1.113 -6.105 -11.422 1 95.94 307 CYS A O 1
ATOM 2370 N N . SER A 1 308 ? 0.574 -8.281 -11.578 1 95.19 308 SER A N 1
ATOM 2371 C CA . SER A 1 308 ? 1.947 -8.68 -11.867 1 95.19 308 SER A CA 1
ATOM 2372 C C . SER A 1 308 ? 2.416 -8.102 -13.203 1 95.19 308 SER A C 1
ATOM 2374 O O . SER A 1 308 ? 3.562 -7.672 -13.328 1 95.19 308 SER A O 1
ATOM 2376 N N . GLY A 1 309 ? 1.573 -8.164 -14.164 1 96.19 309 GLY A N 1
ATOM 2377 C CA . GLY A 1 309 ? 1.896 -7.594 -15.461 1 96.19 309 GLY A CA 1
ATOM 2378 C C . GLY A 1 309 ? 2.203 -6.109 -15.406 1 96.19 309 GLY A C 1
ATOM 2379 O O . GLY A 1 309 ? 3.158 -5.645 -16.031 1 96.19 309 GLY A O 1
ATOM 2380 N N . LEU A 1 310 ? 1.471 -5.375 -14.672 1 96.12 310 LEU A N 1
ATOM 2381 C CA . LEU A 1 310 ? 1.668 -3.934 -14.555 1 96.12 310 LEU A CA 1
ATOM 2382 C C . LEU A 1 310 ? 2.959 -3.617 -13.805 1 96.12 310 LEU A C 1
ATOM 2384 O O . LEU A 1 310 ? 3.682 -2.688 -14.172 1 96.12 310 LEU A O 1
ATOM 2388 N N . ILE A 1 311 ? 3.205 -4.344 -12.789 1 94.69 311 ILE A N 1
ATOM 2389 C CA . ILE A 1 311 ? 4.453 -4.145 -12.062 1 94.69 311 ILE A CA 1
ATOM 2390 C C . ILE A 1 311 ? 5.637 -4.469 -12.961 1 94.69 311 ILE A C 1
ATOM 2392 O O . ILE A 1 311 ? 6.625 -3.73 -12.992 1 94.69 311 ILE A O 1
ATOM 2396 N N . THR A 1 312 ? 5.551 -5.578 -13.688 1 94.25 312 THR A N 1
ATOM 2397 C CA . THR A 1 312 ? 6.609 -5.941 -14.617 1 94.25 312 THR A CA 1
ATOM 2398 C C . THR A 1 312 ? 6.809 -4.848 -15.664 1 94.25 312 THR A C 1
ATOM 2400 O O . THR A 1 312 ? 7.945 -4.512 -16.016 1 94.25 312 THR A O 1
ATOM 2403 N N . ALA A 1 313 ? 5.727 -4.355 -16.125 1 95.62 313 ALA A N 1
ATOM 2404 C CA . ALA A 1 313 ? 5.809 -3.26 -17.094 1 95.62 313 ALA A CA 1
ATOM 2405 C C . ALA A 1 313 ? 6.527 -2.055 -16.484 1 95.62 313 ALA A C 1
ATOM 2407 O O . ALA A 1 313 ? 7.328 -1.401 -17.156 1 95.62 313 ALA A O 1
ATOM 2408 N N . LEU A 1 314 ? 6.215 -1.723 -15.25 1 94.25 314 LEU A N 1
ATOM 2409 C CA . LEU A 1 314 ? 6.879 -0.624 -14.555 1 94.25 314 LEU A CA 1
ATOM 2410 C C . LEU A 1 314 ? 8.391 -0.842 -14.508 1 94.25 314 LEU A C 1
ATOM 2412 O O . LEU A 1 314 ? 9.164 0.078 -14.789 1 94.25 314 LEU A O 1
ATOM 2416 N N . PHE A 1 315 ? 8.805 -2.018 -14.219 1 92 315 PHE A N 1
ATOM 2417 C CA . PHE A 1 315 ? 10.227 -2.311 -14.094 1 92 315 PHE A CA 1
ATOM 2418 C C . PHE A 1 315 ? 10.898 -2.322 -15.469 1 92 315 PHE A C 1
ATOM 2420 O O . PHE A 1 315 ? 12.07 -1.974 -15.594 1 92 315 PHE A O 1
ATOM 2427 N N . LEU A 1 316 ? 10.211 -2.717 -16.5 1 92.88 316 LEU A N 1
ATOM 2428 C CA . LEU A 1 316 ? 10.742 -2.643 -17.859 1 92.88 316 LEU A CA 1
ATOM 2429 C C . LEU A 1 316 ? 11.023 -1.196 -18.25 1 92.88 316 LEU A C 1
ATOM 2431 O O . LEU A 1 316 ? 12.07 -0.899 -18.828 1 92.88 316 LEU A O 1
ATOM 2435 N N . VAL A 1 317 ? 10.086 -0.374 -17.891 1 93.06 317 VAL A N 1
ATOM 2436 C CA . VAL A 1 317 ? 10.266 1.047 -18.156 1 93.06 317 VAL A CA 1
ATOM 2437 C C . VAL A 1 317 ? 11.438 1.593 -17.344 1 93.06 317 VAL A C 1
ATOM 2439 O O . VAL A 1 317 ? 12.266 2.342 -17.859 1 93.06 317 VAL A O 1
ATOM 2442 N N . ARG A 1 318 ? 11.461 1.267 -16.109 1 91.44 318 ARG A N 1
ATOM 2443 C CA . ARG A 1 318 ? 12.539 1.701 -15.227 1 91.44 318 ARG A CA 1
ATOM 2444 C C . ARG A 1 318 ? 13.898 1.302 -15.789 1 91.44 318 ARG A C 1
ATOM 2446 O O . ARG A 1 318 ? 14.82 2.123 -15.852 1 91.44 318 ARG A O 1
ATOM 2453 N N . ASP A 1 319 ? 14.047 0.061 -16.219 1 91.06 319 ASP A N 1
ATOM 2454 C CA . ASP A 1 319 ? 15.328 -0.449 -16.719 1 91.06 319 ASP A CA 1
ATOM 2455 C C . ASP A 1 319 ? 15.734 0.259 -18.016 1 91.06 319 ASP A C 1
ATOM 2457 O O . ASP A 1 319 ? 16.922 0.443 -18.266 1 91.06 319 ASP A O 1
ATOM 2461 N N . ARG A 1 320 ? 14.781 0.646 -18.75 1 90.56 320 ARG A N 1
ATOM 2462 C CA . ARG A 1 320 ? 15.078 1.356 -19.984 1 90.56 320 ARG A CA 1
ATOM 2463 C C . ARG A 1 320 ? 15.492 2.797 -19.703 1 90.56 320 ARG A C 1
ATOM 2465 O O . ARG A 1 320 ? 16.422 3.311 -20.328 1 90.56 320 ARG A O 1
ATOM 2472 N N . VAL A 1 321 ? 14.828 3.422 -18.75 1 88.06 321 VAL A N 1
ATOM 2473 C CA . VAL A 1 321 ? 15.055 4.832 -18.453 1 88.06 321 VAL A CA 1
ATOM 2474 C C . VAL A 1 321 ? 16.312 4.988 -17.594 1 88.06 321 VAL A C 1
ATOM 2476 O O . VAL A 1 321 ? 17.062 5.941 -17.766 1 88.06 321 VAL A O 1
ATOM 2479 N N . LEU A 1 322 ? 16.484 4.043 -16.656 1 86.94 322 LEU A N 1
ATOM 2480 C CA . LEU A 1 322 ? 17.625 4.133 -15.742 1 86.94 322 LEU A CA 1
ATOM 2481 C C . LEU A 1 322 ? 18.703 3.121 -16.109 1 86.94 322 LEU A C 1
ATOM 2483 O O . LEU A 1 322 ? 19.266 2.465 -15.234 1 86.94 322 LEU A O 1
ATOM 2487 N N . SER A 1 323 ? 18.984 2.91 -17.266 1 80.38 323 SER A N 1
ATOM 2488 C CA . SER A 1 323 ? 19.969 1.946 -17.734 1 80.38 323 SER A CA 1
ATOM 2489 C C . SER A 1 323 ? 21.359 2.258 -17.172 1 80.38 323 SER A C 1
ATOM 2491 O O . SER A 1 323 ? 22.203 1.376 -17.094 1 80.38 323 SER A O 1
ATOM 2493 N N . TRP A 1 324 ? 21.578 3.422 -16.656 1 70.19 324 TRP A N 1
ATOM 2494 C CA . TRP A 1 324 ? 22.891 3.867 -16.188 1 70.19 324 TRP A CA 1
ATOM 2495 C C . TRP A 1 324 ? 23.078 3.529 -14.711 1 70.19 324 TRP A C 1
ATOM 2497 O O . TRP A 1 324 ? 24.203 3.574 -14.195 1 70.19 324 TRP A O 1
ATOM 2507 N N . GLN A 1 325 ? 21.984 3.225 -13.938 1 67.38 325 GLN A N 1
ATOM 2508 C CA . GLN A 1 325 ? 22.109 2.996 -12.5 1 67.38 325 GLN A CA 1
ATOM 2509 C C . GLN A 1 325 ? 21.672 1.581 -12.133 1 67.38 325 GLN A C 1
ATOM 2511 O O . GLN A 1 325 ? 20.75 1.028 -12.742 1 67.38 325 GLN A O 1
ATOM 2516 N N . LYS A 1 326 ? 22.641 0.947 -11.43 1 60.31 326 LYS A N 1
ATOM 2517 C CA . LYS A 1 326 ? 22.266 -0.362 -10.906 1 60.31 326 LYS A CA 1
ATOM 2518 C C . LYS A 1 326 ? 21 -0.268 -10.055 1 60.31 326 LYS A C 1
ATOM 2520 O O . LYS A 1 326 ? 20.828 0.683 -9.289 1 60.31 326 LYS A O 1
ATOM 2525 N N . GLY A 1 327 ? 20.031 -0.945 -10.297 1 62.06 327 GLY A N 1
ATOM 2526 C CA . GLY A 1 327 ? 18.656 -0.848 -9.828 1 62.06 327 GLY A CA 1
ATOM 2527 C C . GLY A 1 327 ? 18.531 -1.003 -8.328 1 62.06 327 GLY A C 1
ATOM 2528 O O . GLY A 1 327 ? 19.203 -1.839 -7.727 1 62.06 327 GLY A O 1
ATOM 2529 N N . ALA A 1 328 ? 17.828 -0.092 -7.566 1 65.12 328 ALA A N 1
ATOM 2530 C CA . ALA A 1 328 ? 17.594 -0.084 -6.125 1 65.12 328 ALA A CA 1
ATOM 2531 C C . ALA A 1 328 ? 16.672 -1.224 -5.719 1 65.12 328 ALA A C 1
ATOM 2533 O O . ALA A 1 328 ? 16.797 -1.776 -4.621 1 65.12 328 ALA A O 1
ATOM 2534 N N . VAL A 1 329 ? 15.812 -1.704 -6.688 1 76.81 329 VAL A N 1
ATOM 2535 C CA . VAL A 1 329 ? 14.828 -2.729 -6.348 1 76.81 329 VAL A CA 1
ATOM 2536 C C . VAL A 1 329 ? 14.867 -3.844 -7.391 1 76.81 329 VAL A C 1
ATOM 2538 O O . VAL A 1 329 ? 14.836 -3.578 -8.594 1 76.81 329 VAL A O 1
ATOM 2541 N N . LYS A 1 330 ? 15.008 -5.027 -6.895 1 78.31 330 LYS A N 1
ATOM 2542 C CA . LYS A 1 330 ? 15.039 -6.191 -7.781 1 78.31 330 LYS A CA 1
ATOM 2543 C C . LYS A 1 330 ? 13.641 -6.746 -8.016 1 78.31 330 LYS A C 1
ATOM 2545 O O . LYS A 1 330 ? 12.789 -6.68 -7.125 1 78.31 330 LYS A O 1
ATOM 2550 N N . TRP A 1 331 ? 13.414 -7.145 -9.195 1 83 331 TRP A N 1
ATOM 2551 C CA . TRP A 1 331 ? 12.141 -7.762 -9.547 1 83 331 TRP A CA 1
ATOM 2552 C C . TRP A 1 331 ? 12.352 -8.922 -10.516 1 83 331 TRP A C 1
ATOM 2554 O O . TRP A 1 331 ? 13.109 -8.805 -11.484 1 83 331 TRP A O 1
ATOM 2564 N N . MET B 1 1 ? 55 46.656 39.531 1 34.44 1 MET B N 1
ATOM 2565 C CA . MET B 1 1 ? 53.719 46.156 40.031 1 34.44 1 MET B CA 1
ATOM 2566 C C . MET B 1 1 ? 52.656 46.188 38.938 1 34.44 1 MET B C 1
ATOM 2568 O O . MET B 1 1 ? 52.25 47.25 38.5 1 34.44 1 MET B O 1
ATOM 2572 N N . PRO B 1 2 ? 52.625 45.219 37.969 1 43.5 2 PRO B N 1
ATOM 2573 C CA . PRO B 1 2 ? 51.719 45.125 36.812 1 43.5 2 PRO B CA 1
ATOM 2574 C C . PRO B 1 2 ? 50.25 45.031 37.219 1 43.5 2 PRO B C 1
ATOM 2576 O O . PRO B 1 2 ? 49.906 44.281 38.156 1 43.5 2 PRO B O 1
ATOM 2579 N N . THR B 1 3 ? 49.5 46.125 37.188 1 39.78 3 THR B N 1
ATOM 2580 C CA . THR B 1 3 ? 48.062 46.188 37.438 1 39.78 3 THR B CA 1
ATOM 2581 C C . THR B 1 3 ? 47.344 45.25 36.469 1 39.78 3 THR B C 1
ATOM 2583 O O . THR B 1 3 ? 47.344 45.469 35.25 1 39.78 3 THR B O 1
ATOM 2586 N N . TYR B 1 4 ? 47.281 43.938 36.688 1 44.31 4 TYR B N 1
ATOM 2587 C CA . TYR B 1 4 ? 46.375 43.031 36 1 44.31 4 TYR B CA 1
ATOM 2588 C C . TYR B 1 4 ? 44.938 43.562 36 1 44.31 4 TYR B C 1
ATOM 2590 O O . TYR B 1 4 ? 44.312 43.625 37.062 1 44.31 4 TYR B O 1
ATOM 2598 N N . SER B 1 5 ? 44.656 44.531 35.062 1 44.5 5 SER B N 1
ATOM 2599 C CA . SER B 1 5 ? 43.25 44.844 34.844 1 44.5 5 SER B CA 1
ATOM 2600 C C . SER B 1 5 ? 42.406 43.562 34.656 1 44.5 5 SER B C 1
ATOM 2602 O O . SER B 1 5 ? 42.688 42.781 33.75 1 44.5 5 SER B O 1
ATOM 2604 N N . VAL B 1 6 ? 41.906 42.969 35.75 1 48.31 6 VAL B N 1
ATOM 2605 C CA . VAL B 1 6 ? 40.844 41.938 35.719 1 48.31 6 VAL B CA 1
ATOM 2606 C C . VAL B 1 6 ? 39.75 42.344 34.75 1 48.31 6 VAL B C 1
ATOM 2608 O O . VAL B 1 6 ? 39.062 43.344 34.969 1 48.31 6 VAL B O 1
ATOM 2611 N N . ASP B 1 7 ? 39.969 42.188 33.406 1 43.44 7 ASP B N 1
ATOM 2612 C CA . ASP B 1 7 ? 38.844 42.281 32.5 1 43.44 7 ASP B CA 1
ATOM 2613 C C . ASP B 1 7 ? 37.594 41.625 33.094 1 43.44 7 ASP B C 1
ATOM 2615 O O . ASP B 1 7 ? 37.594 40.438 33.438 1 43.44 7 ASP B O 1
ATOM 2619 N N . LEU B 1 8 ? 36.781 42.375 33.906 1 44.06 8 LEU B N 1
ATOM 2620 C CA . LEU B 1 8 ? 35.469 41.906 34.312 1 44.06 8 LEU B CA 1
ATOM 2621 C C . LEU B 1 8 ? 34.75 41.156 33.188 1 44.06 8 LEU B C 1
ATOM 2623 O O . LEU B 1 8 ? 34.844 41.562 32.031 1 44.06 8 LEU B O 1
ATOM 2627 N N . PRO B 1 9 ? 34.531 39.844 33.375 1 44.44 9 PRO B N 1
ATOM 2628 C CA . PRO B 1 9 ? 33.75 39.156 32.344 1 44.44 9 PRO B CA 1
ATOM 2629 C C . PRO B 1 9 ? 32.656 40 31.75 1 44.44 9 PRO B C 1
ATOM 2631 O O . PRO B 1 9 ? 32.062 40.844 32.469 1 44.44 9 PRO B O 1
ATOM 2634 N N . GLU B 1 10 ? 32.812 40.531 30.484 1 44.59 10 GLU B N 1
ATOM 2635 C CA . GLU B 1 10 ? 31.719 41.156 29.75 1 44.59 10 GLU B CA 1
ATOM 2636 C C . GLU B 1 10 ? 30.375 40.562 30.172 1 44.59 10 GLU B C 1
ATOM 2638 O O . GLU B 1 10 ? 30.203 39.344 30.25 1 44.59 10 GLU B O 1
ATOM 2643 N N . ARG B 1 11 ? 29.594 41.281 30.984 1 43.78 11 ARG B N 1
ATOM 2644 C CA . ARG B 1 11 ? 28.203 40.938 31.266 1 43.78 11 ARG B CA 1
ATOM 2645 C C . ARG B 1 11 ? 27.531 40.312 30.062 1 43.78 11 ARG B C 1
ATOM 2647 O O . ARG B 1 11 ? 27.578 40.844 28.953 1 43.78 11 ARG B O 1
ATOM 2654 N N . THR B 1 12 ? 27.547 39 29.984 1 44.41 12 THR B N 1
ATOM 2655 C CA . THR B 1 12 ? 26.656 38.344 29.047 1 44.41 12 THR B CA 1
ATOM 2656 C C . THR B 1 12 ? 25.375 39.125 28.859 1 44.41 12 THR B C 1
ATOM 2658 O O . THR B 1 12 ? 24.594 39.281 29.812 1 44.41 12 THR B O 1
ATOM 2661 N N . SER B 1 13 ? 25.375 40.281 28.203 1 43.62 13 SER B N 1
ATOM 2662 C CA . SER B 1 13 ? 24.156 41 27.859 1 43.62 13 SER B CA 1
ATOM 2663 C C . SER B 1 13 ? 22.984 40.062 27.641 1 43.62 13 SER B C 1
ATOM 2665 O O . SER B 1 13 ? 23.109 39.031 26.938 1 43.62 13 SER B O 1
ATOM 2667 N N . ALA B 1 14 ? 22.156 39.875 28.562 1 45.47 14 ALA B N 1
ATOM 2668 C CA . ALA B 1 14 ? 20.891 39.156 28.469 1 45.47 14 ALA B CA 1
ATOM 2669 C C . ALA B 1 14 ? 20.297 39.25 27.062 1 45.47 14 ALA B C 1
ATOM 2671 O O . ALA B 1 14 ? 20.219 40.344 26.484 1 45.47 14 ALA B O 1
ATOM 2672 N N . ARG B 1 15 ? 20.516 38.406 26.297 1 51.69 15 ARG B N 1
ATOM 2673 C CA . ARG B 1 15 ? 19.797 38.344 25.031 1 51.69 15 ARG B CA 1
ATOM 2674 C C . ARG B 1 15 ? 18.406 38.938 25.156 1 51.69 15 ARG B C 1
ATOM 2676 O O . ARG B 1 15 ? 17.625 38.5 26.016 1 51.69 15 ARG B O 1
ATOM 2683 N N . PRO B 1 16 ? 18.141 40.219 24.859 1 50.91 16 PRO B N 1
ATOM 2684 C CA . PRO B 1 16 ? 16.797 40.781 24.953 1 50.91 16 PRO B CA 1
ATOM 2685 C C . PRO B 1 16 ? 15.695 39.781 24.625 1 50.91 16 PRO B C 1
ATOM 2687 O O . PRO B 1 16 ? 15.891 38.906 23.797 1 50.91 16 PRO B O 1
ATOM 2690 N N . PHE B 1 17 ? 14.781 39.438 25.594 1 60.03 17 PHE B N 1
ATOM 2691 C CA . PHE B 1 17 ? 13.641 38.562 25.453 1 60.03 17 PHE B CA 1
ATOM 2692 C C . PHE B 1 17 ? 12.852 38.875 24.188 1 60.03 17 PHE B C 1
ATOM 2694 O O . PHE B 1 17 ? 12.328 39.969 24.031 1 60.03 17 PHE B O 1
ATOM 2701 N N . ALA B 1 18 ? 13.273 38.375 23.016 1 71.12 18 ALA B N 1
ATOM 2702 C CA . ALA B 1 18 ? 12.602 38.625 21.734 1 71.12 18 ALA B CA 1
ATOM 2703 C C . ALA B 1 18 ? 11.219 38 21.703 1 71.12 18 ALA B C 1
ATOM 2705 O O . ALA B 1 18 ? 11.086 36.781 21.906 1 71.12 18 ALA B O 1
ATOM 2706 N N . VAL B 1 19 ? 10.219 38.844 21.859 1 81.06 19 VAL B N 1
ATOM 2707 C CA . VAL B 1 19 ? 8.805 38.5 21.766 1 81.06 19 VAL B CA 1
ATOM 2708 C C . VAL B 1 19 ? 8.57 37.688 20.5 1 81.06 19 VAL B C 1
ATOM 2710 O O . VAL B 1 19 ? 9.078 38.031 19.438 1 81.06 19 VAL B O 1
ATOM 2713 N N . TRP B 1 20 ? 7.965 36.5 20.703 1 87.38 20 TRP B N 1
ATOM 2714 C CA . TRP B 1 20 ? 7.594 35.656 19.578 1 87.38 20 TRP B CA 1
ATOM 2715 C C . TRP B 1 20 ? 6.395 36.219 18.844 1 87.38 20 TRP B C 1
ATOM 2717 O O . TRP B 1 20 ? 5.246 35.938 19.188 1 87.38 20 TRP B O 1
ATOM 2727 N N . LYS B 1 21 ? 6.562 37.062 17.828 1 87.94 21 LYS B N 1
ATOM 2728 C CA . LYS B 1 21 ? 5.52 37.812 17.125 1 87.94 21 LYS B CA 1
ATOM 2729 C C . LYS B 1 21 ? 4.52 36.875 16.469 1 87.94 21 LYS B C 1
ATOM 2731 O O . LYS B 1 21 ? 3.311 37.094 16.516 1 87.94 21 LYS B O 1
ATOM 2736 N N . THR B 1 22 ? 5.02 35.844 15.852 1 89.88 22 THR B N 1
ATOM 2737 C CA . THR B 1 22 ? 4.125 34.875 15.211 1 89.88 22 THR B CA 1
ATOM 2738 C C . THR B 1 22 ? 3.26 34.188 16.234 1 89.88 22 THR B C 1
ATOM 2740 O O . THR B 1 22 ? 2.111 33.812 15.961 1 89.88 22 THR B O 1
ATOM 2743 N N . GLY B 1 23 ? 3.807 34 17.375 1 90.62 23 GLY B N 1
ATOM 2744 C CA . GLY B 1 23 ? 3.037 33.406 18.453 1 90.62 23 GLY B CA 1
ATOM 2745 C C . GLY B 1 23 ? 1.896 34.312 18.922 1 90.62 23 GLY B C 1
ATOM 2746 O O . GLY B 1 23 ? 0.803 33.812 19.219 1 90.62 23 GLY B O 1
ATOM 2747 N N . LEU B 1 24 ? 2.178 35.5 18.953 1 91.44 24 LEU B N 1
ATOM 2748 C CA . LEU B 1 24 ? 1.137 36.469 19.328 1 91.44 24 LEU B CA 1
ATOM 2749 C C . LEU B 1 24 ? 0.046 36.531 18.266 1 91.44 24 LEU B C 1
ATOM 2751 O O . LEU B 1 24 ? -1.138 36.656 18.594 1 91.44 24 LEU B O 1
ATOM 2755 N N . ALA B 1 25 ? 0.445 36.5 17.047 1 92.94 25 ALA B N 1
ATOM 2756 C CA . ALA B 1 25 ? -0.533 36.438 15.969 1 92.94 25 ALA B CA 1
ATOM 2757 C C . ALA B 1 25 ? -1.405 35.219 16.062 1 92.94 25 ALA B C 1
ATOM 2759 O O . ALA B 1 25 ? -2.611 35.25 15.82 1 92.94 25 ALA B O 1
ATOM 2760 N N . ALA B 1 26 ? -0.781 34.125 16.406 1 93.75 26 ALA B N 1
ATOM 2761 C CA . ALA B 1 26 ? -1.528 32.906 16.594 1 93.75 26 ALA B CA 1
ATOM 2762 C C . ALA B 1 26 ? -2.52 33.031 17.75 1 93.75 26 ALA B C 1
ATOM 2764 O O . ALA B 1 26 ? -3.668 32.594 17.641 1 93.75 26 ALA B O 1
ATOM 2765 N N . ALA B 1 27 ? -2.049 33.562 18.75 1 94.31 27 ALA B N 1
ATOM 2766 C CA . ALA B 1 27 ? -2.926 33.781 19.891 1 94.31 27 ALA B CA 1
ATOM 2767 C C . ALA B 1 27 ? -4.121 34.656 19.516 1 94.31 27 ALA B C 1
ATOM 2769 O O . ALA B 1 27 ? -5.258 34.344 19.891 1 94.31 27 ALA B O 1
ATOM 2770 N N . ALA B 1 28 ? -3.859 35.656 18.781 1 94.31 28 ALA B N 1
ATOM 2771 C CA . ALA B 1 28 ? -4.926 36.531 18.312 1 94.31 28 ALA B CA 1
ATOM 2772 C C . ALA B 1 28 ? -5.902 35.781 17.406 1 94.31 28 ALA B C 1
ATOM 2774 O O . ALA B 1 28 ? -7.113 36 17.469 1 94.31 28 ALA B O 1
ATOM 2775 N N . GLY B 1 29 ? -5.391 34.969 16.547 1 93.5 29 GLY B N 1
ATOM 2776 C CA . GLY B 1 29 ? -6.234 34.156 15.68 1 93.5 29 GLY B CA 1
ATOM 2777 C C . GLY B 1 29 ? -7.16 33.25 16.453 1 93.5 29 GLY B C 1
ATOM 2778 O O . GLY B 1 29 ? -8.344 33.125 16.125 1 93.5 29 GLY B O 1
ATOM 2779 N N . TRP B 1 30 ? -6.617 32.656 17.422 1 94.25 30 TRP B N 1
ATOM 2780 C CA . TRP B 1 30 ? -7.418 31.734 18.234 1 94.25 30 TRP B CA 1
ATOM 2781 C C . TRP B 1 30 ? -8.453 32.5 19.047 1 94.25 30 TRP B C 1
ATOM 2783 O O . TRP B 1 30 ? -9.57 32.031 19.25 1 94.25 30 TRP B O 1
ATOM 2793 N N . LEU B 1 31 ? -8.031 33.625 19.516 1 93.62 31 LEU B N 1
ATOM 2794 C CA . LEU B 1 31 ? -8.977 34.469 20.219 1 93.62 31 LEU B CA 1
ATOM 2795 C C . LEU B 1 31 ? -10.117 34.906 19.297 1 93.62 31 LEU B C 1
ATOM 2797 O O . LEU B 1 31 ? -11.289 34.875 19.688 1 93.62 31 LEU B O 1
ATOM 2801 N N . ALA B 1 32 ? -9.773 35.312 18.125 1 93.56 32 ALA B N 1
ATOM 2802 C CA . ALA B 1 32 ? -10.781 35.688 17.141 1 93.56 32 ALA B CA 1
ATOM 2803 C C . ALA B 1 32 ? -11.727 34.531 16.844 1 93.56 32 ALA B C 1
ATOM 2805 O O . ALA B 1 32 ? -12.938 34.719 16.703 1 93.56 32 ALA B O 1
ATOM 2806 N N . PHE B 1 33 ? -11.156 33.375 16.719 1 92.31 33 PHE B N 1
ATOM 2807 C CA . PHE B 1 33 ? -11.961 32.188 16.438 1 92.31 33 PHE B CA 1
ATOM 2808 C C . PHE B 1 33 ? -12.898 31.891 17.594 1 92.31 33 PHE B C 1
ATOM 2810 O O . PHE B 1 33 ? -14.055 31.516 17.391 1 92.31 33 PHE B O 1
ATOM 2817 N N . ALA B 1 34 ? -12.406 32.094 18.766 1 92 34 ALA B N 1
ATOM 2818 C CA . ALA B 1 34 ? -13.227 31.844 19.953 1 92 34 ALA B CA 1
ATOM 2819 C C . ALA B 1 34 ? -14.414 32.812 19.984 1 92 34 ALA B C 1
ATOM 2821 O O . ALA B 1 34 ? -15.555 32.375 20.219 1 92 34 ALA B O 1
ATOM 2822 N N . LEU B 1 35 ? -14.109 34.031 19.719 1 91.06 35 LEU B N 1
ATOM 2823 C CA . LEU B 1 35 ? -15.156 35.031 19.734 1 91.06 35 LEU B CA 1
ATOM 2824 C C . LEU B 1 35 ? -16.141 34.812 18.594 1 91.06 35 LEU B C 1
ATOM 2826 O O . LEU B 1 35 ? -17.344 34.969 18.781 1 91.06 35 LEU B O 1
ATOM 2830 N N . TYR B 1 36 ? -15.547 34.469 17.516 1 89.56 36 TYR B N 1
ATOM 2831 C CA . TYR B 1 36 ? -16.375 34.188 16.344 1 89.56 36 TYR B CA 1
ATOM 2832 C C . TYR B 1 36 ? -17.297 33 16.609 1 89.56 36 TYR B C 1
ATOM 2834 O O . TYR B 1 36 ? -18.5 33.062 16.312 1 89.56 36 TYR B O 1
ATO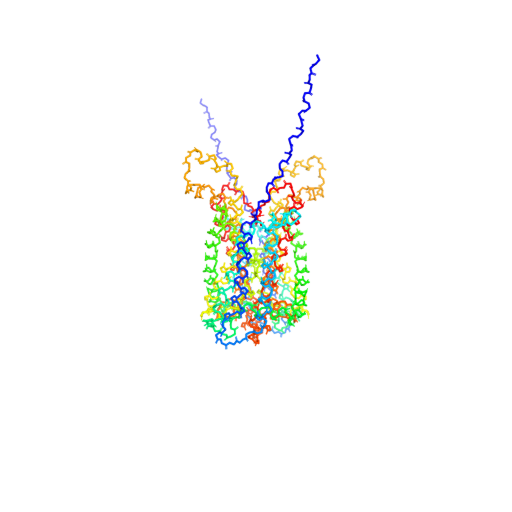M 2842 N N . SER B 1 37 ? -16.828 32 17.188 1 87.81 37 SER B N 1
ATOM 2843 C CA . SER B 1 37 ? -17.594 30.781 17.438 1 87.81 37 SER B CA 1
ATOM 2844 C C . SER B 1 37 ? -18.703 31.031 18.469 1 87.81 37 SER B C 1
ATOM 2846 O O . SER B 1 37 ? -19.812 30.5 18.328 1 87.81 37 SER B O 1
ATOM 2848 N N . SER B 1 38 ? -18.453 31.859 19.422 1 85.5 38 SER B N 1
ATOM 2849 C CA . SER B 1 38 ? -19.406 32.062 20.5 1 85.5 38 SER B CA 1
ATOM 2850 C C . SER B 1 38 ? -20.422 33.156 20.125 1 85.5 38 SER B C 1
ATOM 2852 O O . SER B 1 38 ? -21.594 33.031 20.469 1 85.5 38 SER B O 1
ATOM 2854 N N . GLU B 1 39 ? -19.969 34.125 19.422 1 83.69 39 GLU B N 1
ATOM 2855 C CA . GLU B 1 39 ? -20.812 35.312 19.266 1 83.69 39 GLU B CA 1
ATOM 2856 C C . GLU B 1 39 ? -21.531 35.312 17.922 1 83.69 39 GLU B C 1
ATOM 2858 O O . GLU B 1 39 ? -22.609 35.906 17.781 1 83.69 39 GLU B O 1
ATOM 2863 N N . ALA B 1 40 ? -20.938 34.75 16.984 1 83.75 40 ALA B N 1
ATOM 2864 C CA . ALA B 1 40 ? -21.578 34.781 15.672 1 83.75 40 ALA B CA 1
ATOM 2865 C C . ALA B 1 40 ? -22.781 33.844 15.633 1 83.75 40 ALA B C 1
ATOM 2867 O O . ALA B 1 40 ? -22.703 32.688 16.125 1 83.75 40 ALA B O 1
ATOM 2868 N N . PRO B 1 41 ? -23.891 34.312 15.18 1 79.19 41 PRO B N 1
ATOM 2869 C CA . PRO B 1 41 ? -25.109 33.5 15.156 1 79.19 41 PRO B CA 1
ATOM 2870 C C . PRO B 1 41 ? -25 32.312 14.227 1 79.19 41 PRO B C 1
ATOM 2872 O O . PRO B 1 41 ? -24.297 32.344 13.219 1 79.19 41 PRO B O 1
ATOM 2875 N N . ASN B 1 42 ? -25.594 31.234 14.617 1 79.5 42 ASN B N 1
ATOM 2876 C CA . ASN B 1 42 ? -25.672 30.016 13.812 1 79.5 42 ASN B CA 1
ATOM 2877 C C . ASN B 1 42 ? -26.875 30.031 12.867 1 79.5 42 ASN B C 1
ATOM 2879 O O . ASN B 1 42 ? -27.906 30.625 13.188 1 79.5 42 ASN B O 1
ATOM 2883 N N . ALA B 1 43 ? -26.703 29.562 11.711 1 74.06 43 ALA B N 1
ATOM 2884 C CA . ALA B 1 43 ? -27.734 29.641 10.688 1 74.06 43 ALA B CA 1
ATOM 2885 C C . ALA B 1 43 ? -28.906 28.703 11.008 1 74.06 43 ALA B C 1
ATOM 2887 O O . ALA B 1 43 ? -30.062 29.094 10.898 1 74.06 43 ALA B O 1
ATOM 2888 N N . ILE B 1 44 ? -28.609 27.547 11.242 1 68.81 44 ILE B N 1
ATOM 2889 C CA . ILE B 1 44 ? -29.688 26.562 11.289 1 68.81 44 ILE B CA 1
ATOM 2890 C C . ILE B 1 44 ? -29.984 26.203 12.742 1 68.81 44 ILE B C 1
ATOM 2892 O O . ILE B 1 44 ? -31.141 26.328 13.188 1 68.81 44 ILE B O 1
ATOM 2896 N N . ARG B 1 45 ? -29.047 25.688 13.438 1 71.56 45 ARG B N 1
ATOM 2897 C CA . ARG B 1 45 ? -29.281 25.203 14.797 1 71.56 45 ARG B CA 1
ATOM 2898 C C . ARG B 1 45 ? -28.078 25.469 15.688 1 71.56 45 ARG B C 1
ATOM 2900 O O . ARG B 1 45 ? -26.969 25.703 15.195 1 71.56 45 ARG B O 1
ATOM 2907 N N . ASP B 1 46 ? -28.469 25.562 16.922 1 77.38 46 ASP B N 1
ATOM 2908 C CA . ASP B 1 46 ? -27.375 25.625 17.891 1 77.38 46 ASP B CA 1
ATOM 2909 C C . ASP B 1 46 ? -26.703 24.266 18.062 1 77.38 46 ASP B C 1
ATOM 2911 O O . ASP B 1 46 ? -27.391 23.25 18.219 1 77.38 46 ASP B O 1
ATOM 2915 N N . TRP B 1 47 ? -25.547 24.25 17.781 1 80 47 TRP B N 1
ATOM 2916 C CA . TRP B 1 47 ? -24.797 23 17.922 1 80 47 TRP B CA 1
ATOM 2917 C C . TRP B 1 47 ? -24.281 22.828 19.344 1 80 47 TRP B C 1
ATOM 2919 O O . TRP B 1 47 ? -23.797 23.781 19.953 1 80 47 TRP B O 1
ATOM 2929 N N . PRO B 1 48 ? -24.516 21.656 19.781 1 80.5 48 PRO B N 1
ATOM 2930 C CA . PRO B 1 48 ? -23.938 21.375 21.094 1 80.5 48 PRO B CA 1
ATOM 2931 C C . PRO B 1 48 ? -22.422 21.531 21.125 1 80.5 48 PRO B C 1
ATOM 2933 O O . PRO B 1 48 ? -21.766 21.391 20.094 1 80.5 48 PRO B O 1
ATOM 2936 N N . TYR B 1 49 ? -21.844 22.062 22.219 1 85.94 49 TYR B N 1
ATOM 2937 C CA . TYR B 1 49 ? -20.406 22.141 22.5 1 85.94 49 TYR B CA 1
ATOM 2938 C C . TYR B 1 49 ? -19.797 23.344 21.797 1 85.94 49 TYR B C 1
ATOM 2940 O O . TYR B 1 49 ? -18.578 23.375 21.562 1 85.94 49 TYR B O 1
ATOM 2948 N N . THR B 1 50 ? -20.609 24.297 21.328 1 86.12 50 THR B N 1
ATOM 2949 C CA . THR B 1 50 ? -20.094 25.547 20.781 1 86.12 50 THR B CA 1
ATOM 2950 C C . THR B 1 50 ? -19.328 26.328 21.828 1 86.12 50 THR B C 1
ATOM 2952 O O . THR B 1 50 ? -18.234 26.844 21.562 1 86.12 50 THR B O 1
ATOM 2955 N N . ARG B 1 51 ? -19.922 26.281 22.984 1 86.62 51 ARG B N 1
ATOM 2956 C CA . ARG B 1 51 ? -19.266 26.984 24.078 1 86.62 51 ARG B CA 1
ATOM 2957 C C . ARG B 1 51 ? -17.969 26.312 24.484 1 86.62 51 ARG B C 1
ATOM 2959 O O . ARG B 1 51 ? -16.984 26.969 24.812 1 86.62 51 ARG B O 1
ATOM 2966 N N . GLU B 1 52 ? -18.031 25.062 24.516 1 89.25 52 GLU B N 1
ATOM 2967 C CA . GLU B 1 52 ? -16.828 24.312 24.844 1 89.25 52 GLU B CA 1
ATOM 2968 C C . GLU B 1 52 ? -15.734 24.547 23.797 1 89.25 52 GLU B C 1
ATOM 2970 O O . GLU B 1 52 ? -14.555 24.625 24.156 1 89.25 52 GLU B O 1
ATOM 2975 N N . LEU B 1 53 ? -16.125 24.609 22.594 1 89 53 LEU B N 1
ATOM 2976 C CA . LEU B 1 53 ? -15.156 24.906 21.547 1 89 53 LEU B CA 1
ATOM 2977 C C . LEU B 1 53 ? -14.562 26.297 21.719 1 89 53 LEU B C 1
ATOM 2979 O O . LEU B 1 53 ? -13.359 26.5 21.578 1 89 53 LEU B O 1
ATOM 2983 N N . ALA B 1 54 ? -15.383 27.219 22 1 90.5 54 ALA B N 1
ATOM 2984 C CA . ALA B 1 54 ? -14.938 28.578 22.234 1 90.5 54 ALA B CA 1
ATOM 2985 C C . ALA B 1 54 ? -13.984 28.641 23.422 1 90.5 54 ALA B C 1
ATOM 2987 O O . ALA B 1 54 ? -12.945 29.297 23.359 1 90.5 54 ALA B O 1
ATOM 2988 N N . ASN B 1 55 ? -14.328 27.938 24.484 1 91.81 55 ASN B N 1
ATOM 2989 C CA . ASN B 1 55 ? -13.484 27.922 25.672 1 91.81 55 ASN B CA 1
ATOM 2990 C C . ASN B 1 55 ? -12.133 27.281 25.391 1 91.81 55 ASN B C 1
ATOM 2992 O O . ASN B 1 55 ? -11.102 27.75 25.875 1 91.81 55 ASN B O 1
ATOM 2996 N N . LEU B 1 56 ? -12.203 26.203 24.688 1 91 56 LEU B N 1
ATOM 2997 C CA . LEU B 1 56 ? -10.953 25.547 24.328 1 91 56 LEU B CA 1
ATOM 2998 C C . LEU B 1 56 ? -10.078 26.469 23.484 1 91 56 LEU B C 1
ATOM 3000 O O . LEU B 1 56 ? -8.859 26.531 23.688 1 91 56 LEU B O 1
ATOM 3004 N N . SER B 1 57 ? -10.68 27.188 22.578 1 92.56 57 SER B N 1
ATOM 3005 C CA . SER B 1 57 ? -9.938 28.125 21.734 1 92.56 57 SER B CA 1
ATOM 3006 C C . SER B 1 57 ? -9.367 29.266 22.547 1 92.56 57 SER B C 1
ATOM 3008 O O . SER B 1 57 ? -8.258 29.734 22.297 1 92.56 57 SER B O 1
ATOM 3010 N N . LEU B 1 58 ? -10.109 29.672 23.516 1 92.31 58 LEU B N 1
ATOM 3011 C CA . LEU B 1 58 ? -9.641 30.719 24.406 1 92.31 58 LEU B CA 1
ATOM 3012 C C . LEU B 1 58 ? -8.445 30.25 25.219 1 92.31 58 LEU B C 1
ATOM 3014 O O . LEU B 1 58 ? -7.5 31 25.453 1 92.31 58 LEU B O 1
ATOM 3018 N N . ALA B 1 59 ? -8.555 29.062 25.672 1 93.69 59 ALA B N 1
ATOM 3019 C CA . ALA B 1 59 ? -7.453 28.484 26.438 1 93.69 59 ALA B CA 1
ATOM 3020 C C . ALA B 1 59 ? -6.188 28.391 25.594 1 93.69 59 ALA B C 1
ATOM 3022 O O . ALA B 1 59 ? -5.09 28.703 26.062 1 93.69 59 ALA B O 1
ATOM 3023 N N . ILE B 1 60 ? -6.355 27.969 24.406 1 92.81 60 ILE B N 1
ATOM 3024 C CA . ILE B 1 60 ? -5.219 27.859 23.5 1 92.81 60 ILE B CA 1
ATOM 3025 C C . ILE B 1 60 ? -4.641 29.25 23.234 1 92.81 60 ILE B C 1
ATOM 3027 O O . ILE B 1 60 ? -3.42 29.438 23.219 1 92.81 60 ILE B O 1
ATOM 3031 N N . ALA B 1 61 ? -5.52 30.234 23.016 1 94 61 ALA B N 1
ATOM 3032 C CA . ALA B 1 61 ? -5.082 31.609 22.812 1 94 61 ALA B CA 1
ATOM 3033 C C . ALA B 1 61 ? -4.27 32.125 24 1 94 61 ALA B C 1
ATOM 3035 O O . ALA B 1 61 ? -3.207 32.719 23.828 1 94 61 ALA B O 1
ATOM 3036 N N . GLY B 1 62 ? -4.781 31.797 25.156 1 92.44 62 GLY B N 1
ATOM 3037 C CA . GLY B 1 62 ? -4.082 32.219 26.359 1 92.44 62 GLY B CA 1
ATOM 3038 C C . GLY B 1 62 ? -2.717 31.562 26.516 1 92.44 62 GLY B C 1
ATOM 3039 O O . GLY B 1 62 ? -1.742 32.219 26.875 1 92.44 62 GLY B O 1
ATOM 3040 N N . LEU B 1 63 ? -2.68 30.281 26.281 1 91.56 63 LEU B N 1
ATOM 3041 C CA . LEU B 1 63 ? -1.427 29.547 26.406 1 91.56 63 LEU B CA 1
ATOM 3042 C C . LEU B 1 63 ? -0.403 30.062 25.391 1 91.56 63 LEU B C 1
ATOM 3044 O O . LEU B 1 63 ? 0.772 30.234 25.719 1 91.56 63 LEU B O 1
ATOM 3048 N N . LEU B 1 64 ? -0.851 30.297 24.219 1 91.69 64 LEU B N 1
ATOM 3049 C CA . LEU B 1 64 ? 0.052 30.797 23.188 1 91.69 64 LEU B CA 1
ATOM 3050 C C . LEU B 1 64 ? 0.542 32.188 23.516 1 91.69 64 LEU B C 1
ATOM 3052 O O . LEU B 1 64 ? 1.704 32.531 23.266 1 91.69 64 LEU B O 1
ATOM 3056 N N . ALA B 1 65 ? -0.32 33.031 24.047 1 91.25 65 ALA B N 1
ATOM 3057 C CA . ALA B 1 65 ? 0.072 34.375 24.453 1 91.25 65 ALA B CA 1
ATOM 3058 C C . ALA B 1 65 ? 1.126 34.312 25.547 1 91.25 65 ALA B C 1
ATOM 3060 O O . ALA B 1 65 ? 2.096 35.094 25.516 1 91.25 65 ALA B O 1
ATOM 3061 N N . LEU B 1 66 ? 0.922 33.375 26.422 1 90.12 66 LEU B N 1
ATOM 3062 C CA . LEU B 1 66 ? 1.87 33.219 27.531 1 90.12 66 LEU B CA 1
ATOM 3063 C C . LEU B 1 66 ? 3.236 32.781 27.016 1 90.12 66 LEU B C 1
ATOM 3065 O O . LEU B 1 66 ? 4.266 33.312 27.438 1 90.12 66 LEU B O 1
ATOM 3069 N N . ILE B 1 67 ? 3.24 31.859 26.188 1 88.5 67 ILE B N 1
ATOM 3070 C CA . ILE B 1 67 ? 4.488 31.328 25.641 1 88.5 67 ILE B CA 1
ATOM 3071 C C . ILE B 1 67 ? 5.188 32.406 24.812 1 88.5 67 ILE B C 1
ATOM 3073 O O . ILE B 1 67 ? 6.418 32.5 24.828 1 88.5 67 ILE B O 1
ATOM 3077 N N . ALA B 1 68 ? 4.418 33.25 24.172 1 88.25 68 ALA B N 1
ATOM 3078 C CA . ALA B 1 68 ? 4.98 34.281 23.297 1 88.25 68 ALA B CA 1
ATOM 3079 C C . ALA B 1 68 ? 5.551 35.438 24.109 1 88.25 68 ALA B C 1
ATOM 3081 O O . ALA B 1 68 ? 6.5 36.094 23.672 1 88.25 68 ALA B O 1
ATOM 3082 N N . LEU B 1 69 ? 5.035 35.688 25.312 1 85.88 69 LEU B N 1
ATOM 3083 C CA . LEU B 1 69 ? 5.387 36.906 26.062 1 85.88 69 LEU B CA 1
ATOM 3084 C C . LEU B 1 69 ? 6.359 36.562 27.188 1 85.88 69 LEU B C 1
ATOM 3086 O O . LEU B 1 69 ? 7.125 37.438 27.609 1 85.88 69 LEU B O 1
ATOM 3090 N N . LEU B 1 70 ? 6.32 35.344 27.641 1 81.56 70 LEU B N 1
ATOM 3091 C CA . LEU B 1 70 ? 7.074 35.062 28.859 1 81.56 70 LEU B CA 1
ATOM 3092 C C . LEU B 1 70 ? 8.484 34.594 28.531 1 81.56 70 LEU B C 1
ATOM 3094 O O . LEU B 1 70 ? 8.68 33.781 27.625 1 81.56 70 LEU B O 1
ATOM 3098 N N . PRO B 1 71 ? 9.477 35.188 29.234 1 72.81 71 PRO B N 1
ATOM 3099 C CA . PRO B 1 71 ? 10.867 34.75 29.094 1 72.81 71 PRO B CA 1
ATOM 3100 C C . PRO B 1 71 ? 11.164 33.5 29.875 1 72.81 71 PRO B C 1
ATOM 3102 O O . PRO B 1 71 ? 10.273 32.938 30.531 1 72.81 71 PRO B O 1
ATOM 3105 N N . GLY B 1 72 ? 12.375 32.844 29.703 1 70.19 72 GLY B N 1
ATOM 3106 C CA . GLY B 1 72 ? 12.875 31.734 30.5 1 70.19 72 GLY B CA 1
ATOM 3107 C C . GLY B 1 72 ? 12.523 30.375 29.922 1 70.19 72 GLY B C 1
ATOM 3108 O O . GLY B 1 72 ? 12.672 30.156 28.719 1 70.19 72 GLY B O 1
ATOM 3109 N N . PRO B 1 73 ? 11.898 29.562 30.906 1 71.19 73 PRO B N 1
ATOM 3110 C CA . PRO B 1 73 ? 11.594 28.188 30.5 1 71.19 73 PRO B CA 1
ATOM 3111 C C . PRO B 1 73 ? 10.539 28.125 29.406 1 71.19 73 PRO B C 1
ATOM 3113 O O . PRO B 1 73 ? 10.57 27.203 28.562 1 71.19 73 PRO B O 1
ATOM 3116 N N . VAL B 1 74 ? 9.695 29.047 29.438 1 75.88 74 VAL B N 1
ATOM 3117 C CA . VAL B 1 74 ? 8.648 29.094 28.422 1 75.88 74 VAL B CA 1
ATOM 3118 C C . VAL B 1 74 ? 9.258 29.469 27.062 1 75.88 74 VAL B C 1
ATOM 3120 O O . VAL B 1 74 ? 8.727 29.109 26.016 1 75.88 74 VAL B O 1
ATOM 3123 N N . ALA B 1 75 ? 10.406 30.016 27.172 1 75.12 75 ALA B N 1
ATOM 3124 C CA . ALA B 1 75 ? 11.109 30.422 25.953 1 75.12 75 ALA B CA 1
ATOM 3125 C C . ALA B 1 75 ? 11.586 29.203 25.172 1 75.12 75 ALA B C 1
ATOM 3127 O O . ALA B 1 75 ? 11.602 29.219 23.938 1 75.12 75 ALA B O 1
ATOM 3128 N N . ARG B 1 76 ? 11.914 28.234 26 1 81.31 76 ARG B N 1
ATOM 3129 C CA . ARG B 1 76 ? 12.352 27.016 25.344 1 81.31 76 ARG B CA 1
ATOM 3130 C C . ARG B 1 76 ? 11.211 26.375 24.562 1 81.31 76 ARG B C 1
ATOM 3132 O O . ARG B 1 76 ? 11.422 25.812 23.484 1 81.31 76 ARG B O 1
ATOM 3139 N N . LEU B 1 77 ? 10.055 26.484 25.094 1 83.06 77 LEU B N 1
ATOM 3140 C CA . LEU B 1 77 ? 8.883 25.953 24.406 1 83.06 77 LEU B CA 1
ATOM 3141 C C . LEU B 1 77 ? 8.602 26.766 23.141 1 83.06 77 LEU B C 1
ATOM 3143 O O . LEU B 1 77 ? 8.203 26.188 22.125 1 83.06 77 LEU B O 1
ATOM 3147 N N . ALA B 1 78 ? 8.781 28.016 23.266 1 83.06 78 ALA B N 1
ATOM 3148 C CA . ALA B 1 78 ? 8.594 28.875 22.094 1 83.06 78 ALA B CA 1
ATOM 3149 C C . ALA B 1 78 ? 9.539 28.484 20.969 1 83.06 78 ALA B C 1
ATOM 3151 O O . ALA B 1 78 ? 9.148 28.484 19.797 1 83.06 78 ALA B O 1
ATOM 3152 N N . ASP B 1 79 ? 10.727 28.109 21.375 1 82.12 79 ASP B N 1
ATOM 3153 C CA . ASP B 1 79 ? 11.711 27.719 20.375 1 82.12 79 ASP B CA 1
ATOM 3154 C C . ASP B 1 79 ? 11.297 26.422 19.688 1 82.12 79 ASP B C 1
ATOM 3156 O O . ASP B 1 79 ? 11.516 26.25 18.484 1 82.12 79 ASP B O 1
ATOM 3160 N N . ARG B 1 80 ? 10.648 25.656 20.391 1 83.31 80 ARG B N 1
ATOM 3161 C CA . ARG B 1 80 ? 10.195 24.375 19.859 1 83.31 80 ARG B CA 1
ATOM 3162 C C . ARG B 1 80 ? 8.984 24.562 18.953 1 83.31 80 ARG B C 1
ATOM 3164 O O . ARG B 1 80 ? 8.812 23.828 17.969 1 83.31 80 ARG B O 1
ATOM 3171 N N . LEU B 1 81 ? 8.219 25.562 19.234 1 87.44 81 LEU B N 1
ATOM 3172 C CA . LEU B 1 81 ? 6.973 25.766 18.5 1 87.44 81 LEU B CA 1
ATOM 3173 C C . LEU B 1 81 ? 7.176 26.734 17.344 1 87.44 81 LEU B C 1
ATOM 3175 O O . LEU B 1 81 ? 6.34 26.812 16.438 1 87.44 81 LEU B O 1
ATOM 3179 N N . ARG B 1 82 ? 8.188 27.391 17.328 1 84.19 82 ARG B N 1
ATOM 3180 C CA . ARG B 1 82 ? 8.461 28.453 16.344 1 84.19 82 ARG B CA 1
ATOM 3181 C C . ARG B 1 82 ? 8.344 27.922 14.922 1 84.19 82 ARG B C 1
ATOM 3183 O O . ARG B 1 82 ? 7.758 28.562 14.062 1 84.19 82 ARG B O 1
ATOM 3190 N N . PRO B 1 83 ? 8.812 26.672 14.812 1 83.44 83 PRO B N 1
ATOM 3191 C CA . PRO B 1 83 ? 8.703 26.188 13.438 1 83.44 83 PRO B CA 1
ATOM 3192 C C . PRO B 1 83 ? 7.262 25.922 13.016 1 83.44 83 PRO B C 1
ATOM 3194 O O . PRO B 1 83 ? 6.949 25.953 11.82 1 83.44 83 PRO B O 1
ATOM 3197 N N . ALA B 1 84 ? 6.457 25.812 13.922 1 87.12 84 ALA B N 1
ATOM 3198 C CA . ALA B 1 84 ? 5.051 25.562 13.617 1 87.12 84 ALA B CA 1
ATOM 3199 C C . ALA B 1 84 ? 4.227 26.844 13.719 1 87.12 84 ALA B C 1
ATOM 3201 O O . ALA B 1 84 ? 2.992 26.797 13.711 1 87.12 84 ALA B O 1
ATOM 3202 N N . GLY B 1 85 ? 4.852 27.938 13.836 1 87.25 85 GLY B N 1
ATOM 3203 C CA . GLY B 1 85 ? 4.176 29.203 14.102 1 87.25 85 GLY B CA 1
ATOM 3204 C C . GLY B 1 85 ? 3.131 29.547 13.055 1 87.25 85 GLY B C 1
ATOM 3205 O O . GLY B 1 85 ? 1.984 29.844 13.398 1 87.25 85 GLY B O 1
ATOM 3206 N N . GLN B 1 86 ? 3.455 29.375 11.797 1 88.12 86 GLN B N 1
ATOM 3207 C CA . GLN B 1 86 ? 2.523 29.766 10.734 1 88.12 86 GLN B CA 1
ATOM 3208 C C . GLN B 1 86 ? 1.323 28.828 10.695 1 88.12 86 GLN B C 1
ATOM 3210 O O . GLN B 1 86 ? 0.214 29.234 10.352 1 88.12 86 GLN B O 1
ATOM 3215 N N . TRP B 1 87 ? 1.555 27.672 11.047 1 88.75 87 TRP B N 1
ATOM 3216 C CA . TRP B 1 87 ? 0.452 26.703 11.102 1 88.75 87 TRP B CA 1
ATOM 3217 C C . TRP B 1 87 ? -0.469 27.016 12.273 1 88.75 87 TRP B C 1
ATOM 3219 O O . TRP B 1 87 ? -1.685 26.828 12.188 1 88.75 87 TRP B O 1
ATOM 3229 N N . LEU B 1 88 ? 0.131 27.531 13.375 1 90.56 88 LEU B N 1
ATOM 3230 C CA . LEU B 1 88 ? -0.66 27.891 14.547 1 90.56 88 LEU B CA 1
ATOM 3231 C C . LEU B 1 88 ? -1.579 29.062 14.25 1 90.56 88 LEU B C 1
ATOM 3233 O O . LEU B 1 88 ? -2.645 29.203 14.859 1 90.56 88 LEU B O 1
ATOM 3237 N N . VAL B 1 89 ? -1.22 29.812 13.281 1 90.06 89 VAL B N 1
ATOM 3238 C CA . VAL B 1 89 ? -2.053 30.938 12.852 1 90.06 89 VAL B CA 1
ATOM 3239 C C . VAL B 1 89 ? -3.104 30.438 11.859 1 90.06 89 VAL B C 1
ATOM 3241 O O . VAL B 1 89 ? -4.262 30.859 11.906 1 90.06 89 VAL B O 1
ATOM 3244 N N . ALA B 1 90 ? -2.719 29.547 11.047 1 90.75 90 ALA B N 1
ATOM 3245 C CA . ALA B 1 90 ? -3.584 29.078 9.969 1 90.75 90 ALA B CA 1
ATOM 3246 C C . ALA B 1 90 ? -4.699 28.188 10.5 1 90.75 90 ALA B C 1
ATOM 3248 O O . ALA B 1 90 ? -5.801 28.156 9.953 1 90.75 90 ALA B O 1
ATOM 3249 N N . LEU B 1 91 ? -4.422 27.484 11.516 1 91.56 91 LEU B N 1
ATOM 3250 C CA . LEU B 1 91 ? -5.352 26.484 12.016 1 91.56 91 LEU B CA 1
ATOM 3251 C C . LEU B 1 91 ? -6.664 27.125 12.453 1 91.56 91 LEU B C 1
ATOM 3253 O O . LEU B 1 91 ? -7.742 26.672 12.039 1 91.56 91 LEU B O 1
ATOM 3257 N N . PRO B 1 92 ? -6.59 28.203 13.273 1 91.38 92 PRO B N 1
ATOM 3258 C CA . PRO B 1 92 ? -7.859 28.828 13.656 1 91.38 92 PRO B CA 1
ATOM 3259 C C . PRO B 1 92 ? -8.594 29.438 12.461 1 91.38 92 PRO B C 1
ATOM 3261 O O . PRO B 1 92 ? -9.828 29.453 12.438 1 91.38 92 PRO B O 1
ATOM 3264 N N . LEU B 1 93 ? -7.895 29.875 11.5 1 90.94 93 LEU B N 1
ATOM 3265 C CA . LEU B 1 93 ? -8.531 30.406 10.305 1 90.94 93 LEU B CA 1
ATOM 3266 C C . LEU B 1 93 ? -9.242 29.312 9.531 1 90.94 93 LEU B C 1
ATOM 3268 O O . LEU B 1 93 ? -10.359 29.5 9.055 1 90.94 93 LEU B O 1
ATOM 3272 N N . LEU B 1 94 ? -8.594 28.188 9.469 1 90.19 94 LEU B N 1
ATOM 3273 C CA . LEU B 1 94 ? -9.18 27.062 8.766 1 90.19 94 LEU B CA 1
ATOM 3274 C C . LEU B 1 94 ? -10.414 26.547 9.5 1 90.19 94 LEU B C 1
ATOM 3276 O O . LEU B 1 94 ? -11.422 26.203 8.875 1 90.19 94 LEU B O 1
ATOM 3280 N N . LEU B 1 95 ? -10.297 26.516 10.734 1 90 95 LEU B N 1
ATOM 3281 C CA . LEU B 1 95 ? -11.422 26.078 11.547 1 90 95 LEU B CA 1
ATOM 3282 C C . LEU B 1 95 ? -12.586 27.062 11.438 1 90 95 LEU B C 1
ATOM 3284 O O . LEU B 1 95 ? -13.75 26.672 11.398 1 90 95 LEU B O 1
ATOM 3288 N N . GLY B 1 96 ? -12.234 28.328 11.461 1 89.25 96 GLY B N 1
ATOM 3289 C CA . GLY B 1 96 ? -13.258 29.344 11.297 1 89.25 96 GLY B CA 1
ATOM 3290 C C . GLY B 1 96 ? -13.977 29.266 9.969 1 89.25 96 GLY B C 1
ATOM 3291 O O . GLY B 1 96 ? -15.203 29.391 9.914 1 89.25 96 GLY B O 1
ATOM 3292 N N . LEU B 1 97 ? -13.219 29.047 8.969 1 88.44 97 LEU B N 1
ATOM 3293 C CA . LEU B 1 97 ? -13.812 28.906 7.645 1 88.44 97 LEU B CA 1
ATOM 3294 C C . LEU B 1 97 ? -14.695 27.656 7.578 1 88.44 97 LEU B C 1
ATOM 3296 O O . LEU B 1 97 ? -15.758 27.688 6.949 1 88.44 97 LEU B O 1
ATOM 3300 N N . TRP B 1 98 ? -14.273 26.656 8.219 1 86.94 98 TRP B N 1
ATOM 3301 C CA . TRP B 1 98 ? -15.055 25.422 8.305 1 86.94 98 TRP B CA 1
ATOM 3302 C C . TRP B 1 98 ? -16.375 25.672 9.031 1 86.94 98 TRP B C 1
ATOM 3304 O O . TRP B 1 98 ? -17.438 25.266 8.555 1 86.94 98 TRP B O 1
ATOM 3314 N N . GLN B 1 99 ? -16.266 26.344 10.117 1 86.31 99 GLN B N 1
ATOM 3315 C CA . GLN B 1 99 ? -17.469 26.656 10.891 1 86.31 99 GLN B CA 1
ATOM 3316 C C . GLN B 1 99 ? -18.391 27.594 10.117 1 86.31 99 GLN B C 1
ATOM 3318 O O . GLN B 1 99 ? -19.625 27.453 10.195 1 86.31 99 GLN B O 1
ATOM 3323 N N . LEU B 1 100 ? -17.781 28.484 9.383 1 85.5 100 LEU B N 1
ATOM 3324 C CA . LEU B 1 100 ? -18.547 29.438 8.578 1 85.5 100 LEU B CA 1
ATOM 3325 C C . LEU B 1 100 ? -19.344 28.703 7.504 1 85.5 100 LEU B C 1
ATOM 3327 O O . LEU B 1 100 ? -20.531 28.984 7.297 1 85.5 100 LEU B O 1
ATOM 3331 N N . ALA B 1 101 ? -18.75 27.75 6.883 1 84.38 101 ALA B N 1
ATOM 3332 C CA . ALA B 1 101 ? -19.359 27.016 5.77 1 84.38 101 ALA B CA 1
ATOM 3333 C C . ALA B 1 101 ? -20.422 26.047 6.27 1 84.38 101 ALA B C 1
ATOM 3335 O O . ALA B 1 101 ? -21.344 25.688 5.531 1 84.38 101 ALA B O 1
ATOM 3336 N N . THR B 1 102 ? -20.344 25.625 7.453 1 83.06 102 THR B N 1
ATOM 3337 C CA . THR B 1 102 ? -21.234 24.578 7.938 1 83.06 102 THR B CA 1
ATOM 3338 C C . THR B 1 102 ? -22.266 25.172 8.906 1 83.06 102 THR B C 1
ATOM 3340 O O . THR B 1 102 ? -23.406 25.422 8.531 1 83.06 102 THR B O 1
ATOM 3343 N N . ALA B 1 103 ? -21.828 25.688 10.125 1 76.06 103 ALA B N 1
ATOM 3344 C CA . ALA B 1 103 ? -22.719 26.094 11.203 1 76.06 103 ALA B CA 1
ATOM 3345 C C . ALA B 1 103 ? -23.297 27.484 10.961 1 76.06 103 ALA B C 1
ATOM 3347 O O . ALA B 1 103 ? -24.469 27.734 11.242 1 76.06 103 ALA B O 1
ATOM 3348 N N . LYS B 1 104 ? -22.484 28.328 10.367 1 80.44 104 LYS B N 1
ATOM 3349 C CA . LYS B 1 104 ? -22.906 29.719 10.344 1 80.44 104 LYS B CA 1
ATOM 3350 C C . LYS B 1 104 ? -23.672 30.047 9.062 1 80.44 104 LYS B C 1
ATOM 3352 O O . LYS B 1 104 ? -24.688 30.75 9.102 1 80.44 104 LYS B O 1
ATOM 3357 N N . LEU B 1 105 ? -23.172 29.562 7.934 1 77.62 105 LEU B N 1
ATOM 3358 C CA . LEU B 1 105 ? -23.844 29.891 6.688 1 77.62 105 LEU B CA 1
ATOM 3359 C C . LEU B 1 105 ? -24.625 28.703 6.152 1 77.62 105 LEU B C 1
ATOM 3361 O O . LEU B 1 105 ? -25.438 28.844 5.23 1 77.62 105 LEU B O 1
ATOM 3365 N N . ALA B 1 106 ? -24.5 27.516 6.691 1 73.62 106 ALA B N 1
ATOM 3366 C CA . ALA B 1 106 ? -25.188 26.297 6.289 1 73.62 106 ALA B CA 1
ATOM 3367 C C . ALA B 1 106 ? -25.094 26.078 4.781 1 73.62 106 ALA B C 1
ATOM 3369 O O . ALA B 1 106 ? -26.094 25.75 4.129 1 73.62 106 ALA B O 1
ATOM 3370 N N . MET B 1 107 ? -24 26.453 4.219 1 76.88 107 MET B N 1
ATOM 3371 C CA . MET B 1 107 ? -23.781 26.297 2.783 1 76.88 107 MET B CA 1
ATOM 3372 C C . MET B 1 107 ? -23.672 24.812 2.404 1 76.88 107 MET B C 1
ATOM 3374 O O . MET B 1 107 ? -23.953 24.453 1.26 1 76.88 107 MET B O 1
ATOM 3378 N N . LEU B 1 108 ? -23.422 23.953 3.34 1 75.62 108 LEU B N 1
ATOM 3379 C CA . LEU B 1 108 ? -23.219 22.531 3.104 1 75.62 108 LEU B CA 1
ATOM 3380 C C . LEU B 1 108 ? -24.312 21.703 3.781 1 75.62 108 LEU B C 1
ATOM 3382 O O . LEU B 1 108 ? -24.688 21.984 4.926 1 75.62 108 LEU B O 1
ATOM 3386 N N . PRO B 1 109 ? -24.844 20.812 3.035 1 75.75 109 PRO B N 1
ATOM 3387 C CA . PRO B 1 109 ? -26 20.078 3.566 1 75.75 109 PRO B CA 1
ATOM 3388 C C . PRO B 1 109 ? -25.641 19.203 4.766 1 75.75 109 PRO B C 1
ATOM 3390 O O . PRO B 1 109 ? -24.625 18.5 4.742 1 75.75 109 PRO B O 1
ATOM 3393 N N . VAL B 1 110 ? -26.5 19.422 5.832 1 67.56 110 VAL B N 1
ATOM 3394 C CA . VAL B 1 110 ? -26.438 18.5 6.961 1 67.56 110 VAL B CA 1
ATOM 3395 C C . VAL B 1 110 ? -27.141 17.188 6.598 1 67.56 110 VAL B C 1
ATOM 3397 O O . VAL B 1 110 ? -28.062 17.188 5.781 1 67.56 110 VAL B O 1
ATOM 3400 N N . PRO B 1 111 ? -26.5 15.969 7.035 1 70.12 111 PRO B N 1
ATOM 3401 C CA . PRO B 1 111 ? -25.516 15.609 8.07 1 70.12 111 PRO B CA 1
ATOM 3402 C C . PRO B 1 111 ? -24.141 15.312 7.492 1 70.12 111 PRO B C 1
ATOM 3404 O O . PRO B 1 111 ? -23.219 14.945 8.234 1 70.12 111 PRO B O 1
ATOM 3407 N N . PHE B 1 112 ? -24.062 15.672 6.273 1 75.5 112 PHE B N 1
ATOM 3408 C CA . PHE B 1 112 ? -22.844 15.25 5.582 1 75.5 112 PHE B CA 1
ATOM 3409 C C . PHE B 1 112 ? -21.656 16.094 6.004 1 75.5 112 PHE B C 1
ATOM 3411 O O . PHE B 1 112 ? -20.516 15.617 6.02 1 75.5 112 PHE B O 1
ATOM 3418 N N . PHE B 1 113 ? -21.984 17.344 6.281 1 78.81 113 PHE B N 1
ATOM 3419 C CA . PHE B 1 113 ? -20.922 18.234 6.703 1 78.81 113 PHE B CA 1
ATOM 3420 C C . PHE B 1 113 ? -21.172 18.75 8.117 1 78.81 113 PHE B C 1
ATOM 3422 O O . PHE B 1 113 ? -22.125 19.5 8.344 1 78.81 113 PHE B O 1
ATOM 3429 N N . ALA B 1 114 ? -20.406 18.203 8.984 1 81.75 114 ALA B N 1
ATOM 3430 C CA . ALA B 1 114 ? -20.547 18.578 10.391 1 81.75 114 ALA B CA 1
ATOM 3431 C C . ALA B 1 114 ? -19.484 19.609 10.781 1 81.75 114 ALA B C 1
ATOM 3433 O O . ALA B 1 114 ? -18.344 19.547 10.32 1 81.75 114 ALA B O 1
ATOM 3434 N N . PRO B 1 115 ? -19.969 20.547 11.539 1 83.56 115 PRO B N 1
ATOM 3435 C CA . PRO B 1 115 ? -19.031 21.562 12.008 1 83.56 115 PRO B CA 1
ATOM 3436 C C . PRO B 1 115 ? -18 21.016 13 1 83.56 115 PRO B C 1
ATOM 3438 O O . PRO B 1 115 ? -18.141 19.891 13.469 1 83.56 115 PRO B O 1
ATOM 3441 N N . PRO B 1 116 ? -17 21.812 13.266 1 86.31 116 PRO B N 1
ATOM 3442 C CA . PRO B 1 116 ? -15.938 21.359 14.172 1 86.31 116 PRO B CA 1
ATOM 3443 C C . PRO B 1 116 ? -16.453 21.047 15.578 1 86.31 116 PRO B C 1
ATOM 3445 O O . PRO B 1 116 ? -15.906 20.188 16.266 1 86.31 116 PRO B O 1
ATOM 3448 N N . GLN B 1 117 ? -17.484 21.734 16.016 1 86.25 117 GLN B N 1
ATOM 3449 C CA . GLN B 1 117 ? -18.031 21.484 17.344 1 86.25 117 GLN B CA 1
ATOM 3450 C C . GLN B 1 117 ? -18.609 20.078 17.469 1 86.25 117 GLN B C 1
ATOM 3452 O O . GLN B 1 117 ? -18.578 19.484 18.531 1 86.25 117 GLN B O 1
ATOM 3457 N N . ALA B 1 118 ? -19.078 19.625 16.375 1 86.5 118 ALA B N 1
ATOM 3458 C CA . ALA B 1 118 ? -19.625 18.266 16.375 1 86.5 118 ALA B CA 1
ATOM 3459 C C . ALA B 1 118 ? -18.531 17.234 16.609 1 86.5 118 ALA B C 1
ATOM 3461 O O . ALA B 1 118 ? -18.781 16.188 17.203 1 86.5 118 ALA B O 1
ATOM 3462 N N . LEU B 1 119 ? -17.391 17.547 16.188 1 89 119 LEU B N 1
ATOM 3463 C CA . LEU B 1 119 ? -16.25 16.672 16.453 1 89 119 LEU B CA 1
ATOM 3464 C C . LEU B 1 119 ? -15.953 16.594 17.938 1 89 119 LEU B C 1
ATOM 3466 O O . LEU B 1 119 ? -15.695 15.516 18.484 1 89 119 LEU B O 1
ATOM 3470 N N . LEU B 1 120 ? -16.031 17.734 18.562 1 89.88 120 LEU B N 1
ATOM 3471 C CA . LEU B 1 120 ? -15.773 17.797 20 1 89.88 120 LEU B CA 1
ATOM 3472 C C . LEU B 1 120 ? -16.812 17 20.766 1 89.88 120 LEU B C 1
ATOM 3474 O O . LEU B 1 120 ? -16.5 16.375 21.781 1 89.88 120 LEU B O 1
ATOM 3478 N N . GLU B 1 121 ? -18 17.062 20.297 1 90.62 121 GLU B N 1
ATOM 3479 C CA . GLU B 1 121 ? -19.078 16.312 20.922 1 90.62 121 GLU B CA 1
ATOM 3480 C C . GLU B 1 121 ? -18.812 14.805 20.859 1 90.62 121 GLU B C 1
ATOM 3482 O O . GLU B 1 121 ? -18.984 14.094 21.859 1 90.62 121 GLU B O 1
ATOM 3487 N N . VAL B 1 122 ? -18.359 14.352 19.734 1 93.06 122 VAL B N 1
ATOM 3488 C CA . VAL B 1 122 ? -18.078 12.93 19.547 1 93.06 122 VAL B CA 1
ATOM 3489 C C . VAL B 1 122 ? -16.953 12.492 20.469 1 93.06 122 VAL B C 1
ATOM 3491 O O . VAL B 1 122 ? -17.047 11.453 21.125 1 93.06 122 VAL B O 1
ATOM 3494 N N . TYR B 1 123 ? -15.945 13.297 20.594 1 94.25 123 TYR B N 1
ATOM 3495 C CA . TYR B 1 123 ? -14.805 12.945 21.438 1 94.25 123 TYR B CA 1
ATOM 3496 C C . TYR B 1 123 ? -15.188 12.992 22.906 1 94.25 123 TYR B C 1
ATOM 3498 O O . TYR B 1 123 ? -14.648 12.234 23.719 1 94.25 123 TYR B O 1
ATOM 3506 N N . ALA B 1 124 ? -16.109 13.82 23.25 1 92.44 124 ALA B N 1
ATOM 3507 C CA . ALA B 1 124 ? -16.547 13.938 24.641 1 92.44 124 ALA B CA 1
ATOM 3508 C C . ALA B 1 124 ? -17.516 12.82 25.016 1 92.44 124 ALA B C 1
ATOM 3510 O O . ALA B 1 124 ? -17.438 12.266 26.109 1 92.44 124 ALA B O 1
ATOM 3511 N N . GLU B 1 125 ? -18.359 12.469 24.141 1 93 125 GLU B N 1
ATOM 3512 C CA . GLU B 1 125 ? -19.453 11.562 24.484 1 93 125 GLU B CA 1
ATOM 3513 C C . GLU B 1 125 ? -19.125 10.125 24.094 1 93 125 GLU B C 1
ATOM 3515 O O . GLU B 1 125 ? -19.531 9.18 24.766 1 93 125 GLU B O 1
ATOM 3520 N N . ASP B 1 126 ? -18.422 9.914 23.016 1 95.12 126 ASP B N 1
ATOM 3521 C CA . ASP B 1 126 ? -18.234 8.57 22.484 1 95.12 126 ASP B CA 1
ATOM 3522 C C . ASP B 1 126 ? -16.766 8.141 22.578 1 95.12 126 ASP B C 1
ATOM 3524 O O . ASP B 1 126 ? -16.328 7.25 21.844 1 95.12 126 ASP B O 1
ATOM 3528 N N . TRP B 1 127 ? -15.977 8.766 23.484 1 94.25 127 TRP B N 1
ATOM 3529 C CA . TRP B 1 127 ? -14.547 8.5 23.547 1 94.25 127 TRP B CA 1
ATOM 3530 C C . TRP B 1 127 ? -14.289 7.055 23.984 1 94.25 127 TRP B C 1
ATOM 3532 O O . TRP B 1 127 ? -13.305 6.441 23.547 1 94.25 127 TRP B O 1
ATOM 3542 N N . PRO B 1 128 ? -15.172 6.453 24.812 1 95.25 128 PRO B N 1
ATOM 3543 C CA . PRO B 1 128 ? -14.875 5.07 25.188 1 95.25 128 PRO B CA 1
ATOM 3544 C C . PRO B 1 128 ? -14.93 4.105 24 1 95.25 128 PRO B C 1
ATOM 3546 O O . PRO B 1 128 ? -14.055 3.254 23.859 1 95.25 128 PRO B O 1
ATOM 3549 N N . ARG B 1 129 ? -15.93 4.223 23.219 1 95.19 129 ARG B N 1
ATOM 3550 C CA . ARG B 1 129 ? -16.062 3.373 22.031 1 95.19 129 ARG B CA 1
ATOM 3551 C C . ARG B 1 129 ? -14.938 3.625 21.047 1 95.19 129 ARG B C 1
ATOM 3553 O O . ARG B 1 129 ? -14.422 2.688 20.438 1 95.19 129 ARG B O 1
ATOM 3560 N N . LEU B 1 130 ? -14.57 4.855 20.891 1 96.25 130 LEU B N 1
ATOM 3561 C CA . LEU B 1 130 ? -13.477 5.211 19.984 1 96.25 130 LEU B CA 1
ATOM 3562 C C . LEU B 1 130 ? -12.156 4.652 20.5 1 96.25 130 LEU B C 1
ATOM 3564 O O . LEU B 1 130 ? -11.359 4.125 19.703 1 96.25 130 LEU B O 1
ATOM 3568 N N . ALA B 1 131 ? -11.953 4.754 21.766 1 96.31 131 ALA B N 1
ATOM 3569 C CA . ALA B 1 131 ? -10.719 4.25 22.359 1 96.31 131 ALA B CA 1
ATOM 3570 C C . ALA B 1 131 ? -10.633 2.729 22.234 1 96.31 131 ALA B C 1
ATOM 3572 O O . ALA B 1 131 ? -9.57 2.18 21.969 1 96.31 131 ALA B O 1
ATOM 3573 N N . GLU B 1 132 ? -11.75 2.104 22.516 1 96.19 132 GLU B N 1
ATOM 3574 C CA . GLU B 1 132 ? -11.797 0.654 22.359 1 96.19 132 GLU B CA 1
ATOM 3575 C C . GLU B 1 132 ? -11.539 0.246 20.906 1 96.19 132 GLU B C 1
ATOM 3577 O O . GLU B 1 132 ? -10.805 -0.71 20.656 1 96.19 132 GLU B O 1
ATOM 3582 N N . SER B 1 133 ? -12.109 0.937 19.984 1 97.12 133 SER B N 1
ATOM 3583 C CA . SER B 1 133 ? -11.906 0.677 18.562 1 97.12 133 SER B CA 1
ATOM 3584 C C . SER B 1 133 ? -10.445 0.887 18.172 1 97.12 133 SER B C 1
ATOM 3586 O O . SER B 1 133 ? -9.883 0.108 17.391 1 97.12 133 SER B O 1
ATOM 3588 N N . LEU B 1 134 ? -9.906 1.933 18.719 1 97.31 134 LEU B N 1
ATOM 3589 C CA . LEU B 1 134 ? -8.508 2.232 18.453 1 97.31 134 LEU B CA 1
ATOM 3590 C C . LEU B 1 134 ? -7.605 1.104 18.953 1 97.31 134 LEU B C 1
ATOM 3592 O O . LEU B 1 134 ? -6.676 0.697 18.25 1 97.31 134 LEU B O 1
ATOM 3596 N N . LEU B 1 135 ? -7.859 0.603 20.109 1 97.06 135 LEU B N 1
ATOM 3597 C CA . LEU B 1 135 ? -7.051 -0.46 20.703 1 97.06 135 LEU B CA 1
ATOM 3598 C C . LEU B 1 135 ? -7.18 -1.748 19.891 1 97.06 135 LEU B C 1
ATOM 3600 O O . LEU B 1 135 ? -6.191 -2.457 19.688 1 97.06 135 LEU B O 1
ATOM 3604 N N . HIS B 1 136 ? -8.359 -2.049 19.469 1 96.38 136 HIS B N 1
ATOM 3605 C CA . HIS B 1 136 ? -8.578 -3.238 18.656 1 96.38 136 HIS B CA 1
ATOM 3606 C C . HIS B 1 136 ? -7.844 -3.131 17.312 1 96.38 136 HIS B C 1
ATOM 3608 O O . HIS B 1 136 ? -7.199 -4.086 16.875 1 96.38 136 HIS B O 1
ATOM 3614 N N . SER B 1 137 ? -7.961 -1.995 16.656 1 97.56 137 SER B N 1
ATOM 3615 C CA . SER B 1 137 ? -7.242 -1.777 15.406 1 97.56 137 SER B CA 1
ATOM 3616 C C . SER B 1 137 ? -5.734 -1.895 15.609 1 97.56 137 SER B C 1
ATOM 3618 O O . SER B 1 137 ? -5.043 -2.525 14.805 1 97.56 137 SER B O 1
ATOM 3620 N N . PHE B 1 138 ? -5.254 -1.313 16.672 1 97.5 138 PHE B N 1
ATOM 3621 C CA . PHE B 1 138 ? -3.826 -1.354 16.969 1 97.5 138 PHE B CA 1
ATOM 3622 C C . PHE B 1 138 ? -3.355 -2.791 17.172 1 97.5 138 PHE B C 1
ATOM 3624 O O . PHE B 1 138 ? -2.322 -3.191 16.625 1 97.5 138 PHE B O 1
ATOM 3631 N N . TRP B 1 139 ? -4.098 -3.547 17.938 1 96.69 139 TRP B N 1
ATOM 3632 C CA . TRP B 1 139 ? -3.723 -4.922 18.25 1 96.69 139 TRP B CA 1
ATOM 3633 C C . TRP B 1 139 ? -3.736 -5.789 16.984 1 96.69 139 TRP B C 1
ATOM 3635 O O . TRP B 1 139 ? -2.83 -6.594 16.781 1 96.69 139 TRP B O 1
ATOM 3645 N N . LEU B 1 140 ? -4.723 -5.645 16.219 1 96.44 140 LEU B N 1
ATOM 3646 C CA . LEU B 1 140 ? -4.828 -6.379 14.961 1 96.44 140 LEU B CA 1
ATOM 3647 C C . LEU B 1 140 ? -3.664 -6.043 14.039 1 96.44 140 LEU B C 1
ATOM 3649 O O . LEU B 1 140 ? -3.033 -6.945 13.477 1 96.44 140 LEU B O 1
ATOM 3653 N N . LEU B 1 141 ? -3.412 -4.773 13.922 1 97.44 141 LEU B N 1
ATOM 3654 C CA . LEU B 1 141 ? -2.336 -4.293 13.062 1 97.44 141 LEU B CA 1
ATOM 3655 C C . LEU B 1 141 ? -0.98 -4.781 13.562 1 97.44 141 LEU B C 1
ATOM 3657 O O . LEU B 1 141 ? -0.145 -5.227 12.773 1 97.44 141 LEU B O 1
ATOM 3661 N N . PHE B 1 142 ? -0.767 -4.672 14.828 1 97.56 142 PHE B N 1
ATOM 3662 C CA . PHE B 1 142 ? 0.497 -5.07 15.438 1 97.56 142 PHE B CA 1
ATOM 3663 C C . PHE B 1 142 ? 0.793 -6.539 15.156 1 97.56 142 PHE B C 1
ATOM 3665 O O . PHE B 1 142 ? 1.896 -6.883 14.727 1 97.56 142 PHE B O 1
ATOM 3672 N N . ASN B 1 143 ? -0.151 -7.398 15.336 1 97.88 143 ASN B N 1
ATOM 3673 C CA . ASN B 1 143 ? 0.035 -8.828 15.109 1 97.88 143 ASN B CA 1
ATOM 3674 C C . ASN B 1 143 ? 0.261 -9.141 13.641 1 97.88 143 ASN B C 1
ATOM 3676 O O . ASN B 1 143 ? 1.141 -9.93 13.297 1 97.88 143 ASN B O 1
ATOM 3680 N N . GLY B 1 144 ? -0.509 -8.562 12.797 1 98.25 144 GLY B N 1
ATOM 3681 C CA . GLY B 1 144 ? -0.357 -8.797 11.375 1 98.25 144 GLY B CA 1
ATOM 3682 C C . GLY B 1 144 ? 0.972 -8.312 10.828 1 98.25 144 GLY B C 1
ATOM 3683 O O . GLY B 1 144 ? 1.654 -9.039 10.102 1 98.25 144 GLY B O 1
ATOM 3684 N N . VAL B 1 145 ? 1.356 -7.094 11.188 1 98.06 145 VAL B N 1
ATOM 3685 C CA . VAL B 1 145 ? 2.594 -6.5 10.688 1 98.06 145 VAL B CA 1
ATOM 3686 C C . VAL B 1 145 ? 3.793 -7.27 11.234 1 98.06 145 VAL B C 1
ATOM 3688 O O . VAL B 1 145 ? 4.773 -7.496 10.523 1 98.06 145 VAL B O 1
ATOM 3691 N N . LEU B 1 146 ? 3.721 -7.609 12.484 1 98.06 146 LEU B N 1
ATOM 3692 C CA . LEU B 1 146 ? 4.809 -8.367 13.086 1 98.06 146 LEU B CA 1
ATOM 3693 C C . LEU B 1 146 ? 5.012 -9.695 12.367 1 98.06 146 LEU B C 1
ATOM 3695 O O . LEU B 1 146 ? 6.137 -10.047 12 1 98.06 146 LEU B O 1
ATOM 3699 N N . LEU B 1 147 ? 3.953 -10.398 12.125 1 98.38 147 LEU B N 1
ATOM 3700 C CA . LEU B 1 147 ? 4.023 -11.688 11.445 1 98.38 147 LEU B CA 1
ATOM 3701 C C . LEU B 1 147 ? 4.492 -11.508 10 1 98.38 147 LEU B C 1
ATOM 3703 O O . LEU B 1 147 ? 5.344 -12.266 9.531 1 98.38 147 LEU B O 1
ATOM 3707 N N . GLY B 1 148 ? 3.906 -10.586 9.328 1 98.38 148 GLY B N 1
ATOM 3708 C CA . GLY B 1 148 ? 4.293 -10.328 7.953 1 98.38 148 GLY B CA 1
ATOM 3709 C C . GLY B 1 148 ? 5.738 -9.891 7.816 1 98.38 148 GLY B C 1
ATOM 3710 O O . GLY B 1 148 ? 6.434 -10.305 6.887 1 98.38 148 GLY B O 1
ATOM 3711 N N . SER B 1 149 ? 6.164 -9.031 8.719 1 98.19 149 SER B N 1
ATOM 3712 C CA . SER B 1 149 ? 7.535 -8.531 8.688 1 98.19 149 SER B CA 1
ATOM 3713 C C . SER B 1 149 ? 8.539 -9.656 8.953 1 98.19 149 SER B C 1
ATOM 3715 O O . SER B 1 149 ? 9.57 -9.75 8.289 1 98.19 149 SER B O 1
ATOM 3717 N N . LEU B 1 150 ? 8.273 -10.477 9.898 1 98.06 150 LEU B N 1
ATOM 3718 C CA . LEU B 1 150 ? 9.172 -11.586 10.234 1 98.06 150 LEU B CA 1
ATOM 3719 C C . LEU B 1 150 ? 9.258 -12.578 9.086 1 98.06 150 LEU B C 1
ATOM 3721 O O . LEU B 1 150 ? 10.352 -12.969 8.672 1 98.06 150 LEU B O 1
ATOM 3725 N N . CYS B 1 151 ? 8.125 -12.914 8.555 1 98 151 CYS B N 1
ATOM 3726 C CA . CYS B 1 151 ? 8.094 -13.859 7.445 1 98 151 CYS B CA 1
ATOM 3727 C C . CYS B 1 151 ? 8.703 -13.25 6.191 1 98 151 CYS B C 1
ATOM 3729 O O . CYS B 1 151 ? 9.414 -13.938 5.449 1 98 151 CYS B O 1
ATOM 3731 N N . GLY B 1 152 ? 8.367 -12.023 5.969 1 97.69 152 GLY B N 1
ATOM 3732 C CA . GLY B 1 15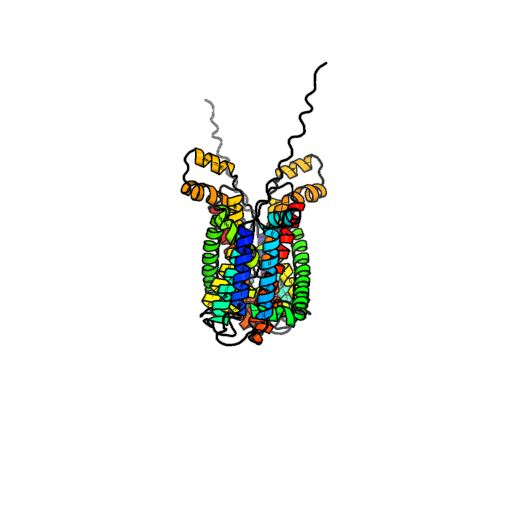2 ? 8.945 -11.352 4.82 1 97.69 152 GLY B CA 1
ATOM 3733 C C . GLY B 1 152 ? 10.453 -11.211 4.906 1 97.69 152 GLY B C 1
ATOM 3734 O O . GLY B 1 152 ? 11.156 -11.398 3.914 1 97.69 152 GLY B O 1
ATOM 3735 N N . PHE B 1 153 ? 10.922 -10.875 6.078 1 97.19 153 PHE B N 1
ATOM 3736 C CA . PHE B 1 153 ? 12.359 -10.758 6.305 1 97.19 153 PHE B CA 1
ATOM 3737 C C . PHE B 1 153 ? 13.055 -12.086 6.062 1 97.19 153 PHE B C 1
ATOM 3739 O O . PHE B 1 153 ? 14.055 -12.148 5.344 1 97.19 153 PHE B O 1
ATOM 3746 N N . LEU B 1 154 ? 12.523 -13.117 6.578 1 96.38 154 LEU B N 1
ATOM 3747 C CA . LEU B 1 154 ? 13.109 -14.438 6.418 1 96.38 154 LEU B CA 1
ATOM 3748 C C . LEU B 1 154 ? 13.078 -14.875 4.957 1 96.38 154 LEU B C 1
ATOM 3750 O O . LEU B 1 154 ? 14.062 -15.398 4.441 1 96.38 154 LEU B O 1
ATOM 3754 N N . ALA B 1 155 ? 11.992 -14.625 4.332 1 96.44 155 ALA B N 1
ATOM 3755 C CA . ALA B 1 155 ? 11.867 -14.977 2.92 1 96.44 155 ALA B CA 1
ATOM 3756 C C . ALA B 1 155 ? 12.844 -14.172 2.062 1 96.44 155 ALA B C 1
ATOM 3758 O O . ALA B 1 155 ? 13.5 -14.727 1.18 1 96.44 155 ALA B O 1
ATOM 3759 N N . GLY B 1 156 ? 12.938 -12.891 2.328 1 95.44 156 GLY B N 1
ATOM 3760 C CA . GLY B 1 156 ? 13.836 -12.031 1.572 1 95.44 156 GLY B CA 1
ATOM 3761 C C . GLY B 1 156 ? 15.289 -12.422 1.716 1 95.44 156 GLY B C 1
ATOM 3762 O O . GLY B 1 156 ? 16.031 -12.477 0.726 1 95.44 156 GLY B O 1
ATOM 3763 N N . VAL B 1 157 ? 15.672 -12.711 2.904 1 93.69 157 VAL B N 1
ATOM 3764 C CA . VAL B 1 157 ? 17.047 -13.125 3.154 1 93.69 157 VAL B CA 1
ATOM 3765 C C . VAL B 1 157 ? 17.312 -14.461 2.459 1 93.69 157 VAL B C 1
ATOM 3767 O O . VAL B 1 157 ? 18.375 -14.641 1.84 1 93.69 157 VAL B O 1
ATOM 3770 N N . SER B 1 158 ? 16.344 -15.344 2.529 1 93.44 158 SER B N 1
ATOM 3771 C CA . SER B 1 158 ? 16.5 -16.672 1.938 1 93.44 158 SER B CA 1
ATOM 3772 C C . SER B 1 158 ? 16.625 -16.578 0.42 1 93.44 158 SER B C 1
ATOM 3774 O O . SER B 1 158 ? 17.438 -17.281 -0.183 1 93.44 158 SER B O 1
ATOM 3776 N N . ILE B 1 159 ? 15.875 -15.781 -0.165 1 91.69 159 ILE B N 1
ATOM 3777 C CA . ILE B 1 159 ? 15.906 -15.617 -1.614 1 91.69 159 ILE B CA 1
ATOM 3778 C C . ILE B 1 159 ? 17.234 -14.992 -2.035 1 91.69 159 ILE B C 1
ATOM 3780 O O . ILE B 1 159 ? 17.828 -15.406 -3.031 1 91.69 159 ILE B O 1
ATOM 3784 N N . GLY B 1 160 ? 17.672 -14.023 -1.294 1 87.31 160 GLY B N 1
ATOM 3785 C CA . GLY B 1 160 ? 18.922 -13.352 -1.616 1 87.31 160 GLY B CA 1
ATOM 3786 C C . GLY B 1 160 ? 20.156 -14.211 -1.374 1 87.31 160 GLY B C 1
ATOM 3787 O O . GLY B 1 160 ? 21.172 -14.039 -2.037 1 87.31 160 GLY B O 1
ATOM 3788 N N . TRP B 1 161 ? 20.016 -15.133 -0.485 1 87 161 TRP B N 1
ATOM 3789 C CA . TRP B 1 161 ? 21.188 -15.898 -0.057 1 87 161 TRP B CA 1
ATOM 3790 C C . TRP B 1 161 ? 21.312 -17.188 -0.862 1 87 161 TRP B C 1
ATOM 3792 O O . TRP B 1 161 ? 22.422 -17.609 -1.188 1 87 161 TRP B O 1
ATOM 3802 N N . SER B 1 162 ? 20.219 -17.828 -1.121 1 88.31 162 SER B N 1
ATOM 3803 C CA . SER B 1 162 ? 20.25 -19.125 -1.792 1 88.31 162 SER B CA 1
ATOM 3804 C C . SER B 1 162 ? 19.609 -19.047 -3.172 1 88.31 162 SER B C 1
ATOM 3806 O O . SER B 1 162 ? 18.438 -18.672 -3.299 1 88.31 162 SER B O 1
ATOM 3808 N N . GLN B 1 163 ? 20.297 -19.516 -4.094 1 86.88 163 GLN B N 1
ATOM 3809 C CA . GLN B 1 163 ? 19.781 -19.531 -5.461 1 86.88 163 GLN B CA 1
ATOM 3810 C C . GLN B 1 163 ? 18.656 -20.547 -5.617 1 86.88 163 GLN B C 1
ATOM 3812 O O . GLN B 1 163 ? 17.719 -20.312 -6.371 1 86.88 163 GLN B O 1
ATOM 3817 N N . ARG B 1 164 ? 18.766 -21.531 -4.891 1 90.38 164 ARG B N 1
ATOM 3818 C CA . ARG B 1 164 ? 17.75 -22.578 -4.961 1 90.38 164 ARG B CA 1
ATOM 3819 C C . ARG B 1 164 ? 16.406 -22.078 -4.414 1 90.38 164 ARG B C 1
ATOM 3821 O O . ARG B 1 164 ? 15.359 -22.297 -5.023 1 90.38 164 ARG B O 1
ATOM 3828 N N . ILE B 1 165 ? 16.484 -21.453 -3.311 1 91 165 ILE B N 1
ATOM 3829 C CA . ILE B 1 165 ? 15.273 -20.922 -2.705 1 91 165 ILE B CA 1
ATOM 3830 C C . ILE B 1 165 ? 14.688 -19.828 -3.594 1 91 165 ILE B C 1
ATOM 3832 O O . ILE B 1 165 ? 13.469 -19.781 -3.799 1 91 165 ILE B O 1
ATOM 3836 N N . GLY B 1 166 ? 15.578 -19.078 -4.105 1 90.94 166 GLY B N 1
ATOM 3837 C CA . GLY B 1 166 ? 15.133 -18.016 -5.012 1 90.94 166 GLY B CA 1
ATOM 3838 C C . GLY B 1 166 ? 14.422 -18.547 -6.238 1 90.94 166 GLY B C 1
ATOM 3839 O O . GLY B 1 166 ? 13.422 -17.984 -6.68 1 90.94 166 GLY B O 1
ATOM 3840 N N . TYR B 1 167 ? 14.891 -19.656 -6.684 1 90.06 167 TYR B N 1
ATOM 3841 C CA . TYR B 1 167 ? 14.305 -20.25 -7.875 1 90.06 167 TYR B CA 1
ATOM 3842 C C . TYR B 1 167 ? 12.859 -20.672 -7.629 1 90.06 167 TYR B C 1
ATOM 3844 O O . TYR B 1 167 ? 11.992 -20.453 -8.477 1 90.06 167 TYR B O 1
ATOM 3852 N N . TRP B 1 168 ? 12.602 -21.109 -6.523 1 90.19 168 TRP B N 1
ATOM 3853 C CA . TRP B 1 168 ? 11.273 -21.641 -6.242 1 90.19 168 TRP B CA 1
ATOM 3854 C C . TRP B 1 168 ? 10.344 -20.547 -5.723 1 90.19 168 TRP B C 1
ATOM 3856 O O . TRP B 1 168 ? 9.141 -20.562 -6.016 1 90.19 168 TRP B O 1
ATOM 3866 N N . LEU B 1 169 ? 10.828 -19.578 -5.004 1 91.06 169 LEU B N 1
ATOM 3867 C CA . LEU B 1 169 ? 9.984 -18.594 -4.332 1 91.06 169 LEU B CA 1
ATOM 3868 C C . LEU B 1 169 ? 9.719 -17.391 -5.234 1 91.06 169 LEU B C 1
ATOM 3870 O O . LEU B 1 169 ? 8.695 -16.719 -5.09 1 91.06 169 LEU B O 1
ATOM 3874 N N . HIS B 1 170 ? 10.57 -17.203 -6.117 1 87.5 170 HIS B N 1
ATOM 3875 C CA . HIS B 1 170 ? 10.477 -16.016 -6.949 1 8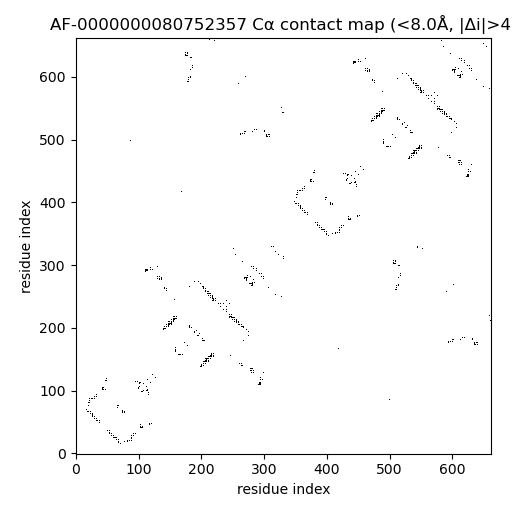7.5 170 HIS B CA 1
ATOM 3876 C C . HIS B 1 170 ? 9.18 -16 -7.75 1 87.5 170 HIS B C 1
ATOM 3878 O O . HIS B 1 170 ? 8.461 -14.992 -7.754 1 87.5 170 HIS B O 1
ATOM 3884 N N . PRO B 1 171 ? 8.828 -17.141 -8.336 1 88.5 171 PRO B N 1
ATOM 3885 C CA . PRO B 1 171 ? 7.574 -17.125 -9.094 1 88.5 171 PRO B CA 1
ATOM 3886 C C . PRO B 1 171 ? 6.352 -16.922 -8.203 1 88.5 171 PRO B C 1
ATOM 3888 O O . PRO B 1 171 ? 5.379 -16.281 -8.609 1 88.5 171 PRO B O 1
ATOM 3891 N N . VAL B 1 172 ? 6.395 -17.469 -7.062 1 90.06 172 VAL B N 1
ATOM 3892 C CA . VAL B 1 172 ? 5.305 -17.312 -6.105 1 90.06 172 VAL B CA 1
ATOM 3893 C C . VAL B 1 172 ? 5.18 -15.844 -5.703 1 90.06 172 VAL B C 1
ATOM 3895 O O . VAL B 1 172 ? 4.074 -15.297 -5.66 1 90.06 172 VAL B O 1
ATOM 3898 N N . LEU B 1 173 ? 6.273 -15.258 -5.492 1 91.62 173 LEU B N 1
ATOM 3899 C CA . LEU B 1 173 ? 6.328 -13.844 -5.133 1 91.62 173 LEU B CA 1
ATOM 3900 C C . LEU B 1 173 ? 5.812 -12.977 -6.273 1 91.62 173 LEU B C 1
ATOM 3902 O O . LEU B 1 173 ? 5.07 -12.016 -6.043 1 91.62 173 LEU B O 1
ATOM 3906 N N . ARG B 1 174 ? 6.109 -13.344 -7.434 1 89.25 174 ARG B N 1
ATOM 3907 C CA . ARG B 1 174 ? 5.766 -12.555 -8.609 1 89.25 174 ARG B CA 1
ATOM 3908 C C . ARG B 1 174 ? 4.27 -12.625 -8.898 1 89.25 174 ARG B C 1
ATOM 3910 O O . ARG B 1 174 ? 3.666 -11.648 -9.336 1 89.25 174 ARG B O 1
ATOM 3917 N N . ILE B 1 175 ? 3.686 -13.695 -8.609 1 89.25 175 ILE B N 1
ATOM 3918 C CA . ILE B 1 175 ? 2.283 -13.891 -8.969 1 89.25 175 ILE B CA 1
ATOM 3919 C C . ILE B 1 175 ? 1.394 -13.508 -7.789 1 89.25 175 ILE B C 1
ATOM 3921 O O . ILE B 1 175 ? 0.409 -12.781 -7.953 1 89.25 175 ILE B O 1
ATOM 3925 N N . LEU B 1 176 ? 1.735 -13.945 -6.621 1 88.88 176 LEU B N 1
ATOM 3926 C CA . LEU B 1 176 ? 0.895 -13.734 -5.445 1 88.88 176 LEU B CA 1
ATOM 3927 C C . LEU B 1 176 ? 1.162 -12.367 -4.82 1 88.88 176 LEU B C 1
ATOM 3929 O O . LEU B 1 176 ? 0.268 -11.773 -4.215 1 88.88 176 LEU B O 1
ATOM 3933 N N . GLY B 1 177 ? 2.297 -11.891 -4.922 1 89.88 177 GLY B N 1
ATOM 3934 C CA . GLY B 1 177 ? 2.719 -10.68 -4.242 1 89.88 177 GLY B CA 1
ATOM 3935 C C . GLY B 1 177 ? 1.908 -9.461 -4.637 1 89.88 177 GLY B C 1
ATOM 3936 O O . GLY B 1 177 ? 1.369 -8.758 -3.775 1 89.88 177 GLY B O 1
ATOM 3937 N N . PRO B 1 178 ? 1.73 -9.32 -5.883 1 89.56 178 PRO B N 1
ATOM 3938 C CA . PRO B 1 178 ? 1.046 -8.109 -6.328 1 89.56 178 PRO B CA 1
ATOM 3939 C C . PRO B 1 178 ? -0.464 -8.164 -6.105 1 89.56 178 PRO B C 1
ATOM 3941 O O . PRO B 1 178 ? -1.142 -7.137 -6.168 1 89.56 178 PRO B O 1
ATOM 3944 N N . VAL B 1 179 ? -1.001 -9.352 -5.918 1 93.12 179 VAL B N 1
ATOM 3945 C CA . VAL B 1 179 ? -2.43 -9.469 -5.645 1 93.12 179 VAL B CA 1
ATOM 3946 C C . VAL B 1 179 ? -2.766 -8.766 -4.332 1 93.12 179 VAL B C 1
ATOM 3948 O O . VAL B 1 179 ? -2.213 -9.102 -3.281 1 93.12 179 VAL B O 1
ATOM 3951 N N . PRO B 1 180 ? -3.582 -7.777 -4.426 1 94.31 180 PRO B N 1
ATOM 3952 C CA . PRO B 1 180 ? -3.953 -7.117 -3.174 1 94.31 180 PRO B CA 1
ATOM 3953 C C . PRO B 1 180 ? -4.605 -8.07 -2.174 1 94.31 180 PRO B C 1
ATOM 3955 O O . PRO B 1 180 ? -5.516 -8.82 -2.537 1 94.31 180 PRO B O 1
ATOM 3958 N N . SER B 1 181 ? -4.156 -8.023 -0.995 1 94.88 181 SER B N 1
ATOM 3959 C CA . SER B 1 181 ? -4.688 -8.898 0.047 1 94.88 181 SER B CA 1
ATOM 3960 C C . SER B 1 181 ? -6.184 -8.672 0.248 1 94.88 181 SER B C 1
ATOM 3962 O O . SER B 1 181 ? -6.902 -9.594 0.65 1 94.88 181 SER B O 1
ATOM 3964 N N . THR B 1 182 ? -6.656 -7.547 -0.073 1 92.94 182 THR B N 1
ATOM 3965 C CA . THR B 1 182 ? -8.07 -7.215 0.07 1 92.94 182 THR B CA 1
ATOM 3966 C C . THR B 1 182 ? -8.922 -8.078 -0.855 1 92.94 182 THR B C 1
ATOM 3968 O O . THR B 1 182 ? -10.094 -8.344 -0.566 1 92.94 182 THR B O 1
ATOM 3971 N N . ALA B 1 183 ? -8.344 -8.484 -1.967 1 93.25 183 ALA B N 1
ATOM 3972 C CA . ALA B 1 183 ? -9.078 -9.312 -2.918 1 93.25 183 ALA B CA 1
ATOM 3973 C C . ALA B 1 183 ? -9.32 -10.711 -2.354 1 93.25 183 ALA B C 1
ATOM 3975 O O . ALA B 1 183 ? -10.203 -11.43 -2.822 1 93.25 183 ALA B O 1
ATOM 3976 N N . LEU B 1 184 ? -8.562 -11.086 -1.385 1 93.56 184 LEU B N 1
ATOM 3977 C CA . LEU B 1 184 ? -8.648 -12.43 -0.81 1 93.56 184 LEU B CA 1
ATOM 3978 C C . LEU B 1 184 ? -9.609 -12.453 0.375 1 93.56 184 LEU B C 1
ATOM 3980 O O . LEU B 1 184 ? -9.836 -13.508 0.971 1 93.56 184 LEU B O 1
ATOM 3984 N N . LEU B 1 185 ? -10.195 -11.336 0.684 1 90.19 185 LEU B N 1
ATOM 3985 C CA . LEU B 1 185 ? -11.023 -11.195 1.877 1 90.19 185 LEU B CA 1
ATOM 3986 C C . LEU B 1 185 ? -12.164 -12.203 1.867 1 90.19 185 LEU B C 1
ATOM 3988 O O . LEU B 1 185 ? -12.367 -12.93 2.842 1 90.19 185 LEU B O 1
ATOM 3992 N N . PRO B 1 186 ? -12.883 -12.289 0.756 1 84.5 186 PRO B N 1
ATOM 3993 C CA . PRO B 1 186 ? -14.023 -13.203 0.775 1 84.5 186 PRO B CA 1
ATOM 3994 C C . PRO B 1 186 ? -13.609 -14.656 1.017 1 84.5 186 PRO B C 1
ATOM 3996 O O . PRO B 1 186 ? -14.273 -15.367 1.775 1 84.5 186 PRO B O 1
ATOM 3999 N N . ILE B 1 187 ? -12.531 -15.023 0.429 1 86.94 187 ILE B N 1
ATOM 4000 C CA . ILE B 1 187 ? -12.07 -16.406 0.552 1 86.94 187 ILE B CA 1
ATOM 4001 C C . ILE B 1 187 ? -11.523 -16.641 1.958 1 86.94 187 ILE B C 1
ATOM 4003 O O . ILE B 1 187 ? -11.797 -17.672 2.572 1 86.94 187 ILE B O 1
ATOM 4007 N N . CYS B 1 188 ? -10.797 -15.727 2.494 1 90 188 CYS B N 1
ATOM 4008 C CA . CYS B 1 188 ? -10.164 -15.891 3.797 1 90 188 CYS B CA 1
ATOM 4009 C C . CYS B 1 188 ? -11.195 -15.898 4.914 1 90 188 CYS B C 1
ATOM 4011 O O . CYS B 1 188 ? -11.039 -16.609 5.91 1 90 188 CYS B O 1
ATOM 4013 N N . PHE B 1 189 ? -12.25 -15.117 4.77 1 86.19 189 PHE B N 1
ATOM 4014 C CA . PHE B 1 189 ? -13.266 -15.07 5.812 1 86.19 189 PHE B CA 1
ATOM 4015 C C . PHE B 1 189 ? -14.055 -16.375 5.859 1 86.19 189 PHE B C 1
ATOM 4017 O O . PHE B 1 189 ? -14.648 -16.703 6.887 1 86.19 189 PHE B O 1
ATOM 4024 N N . PHE B 1 190 ? -13.977 -17.094 4.816 1 81.06 190 PHE B N 1
ATOM 4025 C CA . PHE B 1 190 ? -14.672 -18.375 4.793 1 81.06 190 PHE B CA 1
ATOM 4026 C C . PHE B 1 190 ? -13.766 -19.5 5.281 1 81.06 190 PHE B C 1
ATOM 4028 O O . PHE B 1 190 ? -14.219 -20.422 5.957 1 81.06 190 PHE B O 1
ATOM 4035 N N . ILE B 1 191 ? -12.484 -19.453 4.957 1 83.94 191 ILE B N 1
ATOM 4036 C CA . ILE B 1 191 ? -11.547 -20.547 5.242 1 83.94 191 ILE B CA 1
ATOM 4037 C C . ILE B 1 191 ? -11.141 -20.5 6.711 1 83.94 191 ILE B C 1
ATOM 4039 O O . ILE B 1 191 ? -11.008 -21.531 7.359 1 83.94 191 ILE B O 1
ATOM 4043 N N . PHE B 1 192 ? -11.062 -19.281 7.254 1 90.25 192 PHE B N 1
ATOM 4044 C CA . PHE B 1 192 ? -10.594 -19.141 8.625 1 90.25 192 PHE B CA 1
ATOM 4045 C C . PHE B 1 192 ? -11.75 -19.266 9.609 1 90.25 192 PHE B C 1
ATOM 4047 O O . PHE B 1 192 ? -12.852 -18.781 9.344 1 90.25 192 PHE B O 1
ATOM 4054 N N . PRO B 1 193 ? -11.445 -19.891 10.703 1 89.75 193 PRO B N 1
ATOM 4055 C CA . PRO B 1 193 ? -12.508 -20.062 11.703 1 89.75 193 PRO B CA 1
ATOM 4056 C C . PRO B 1 193 ? -12.906 -18.75 12.367 1 89.75 193 PRO B C 1
ATOM 4058 O O . PRO B 1 193 ? -14.039 -18.609 12.836 1 89.75 193 PRO B O 1
ATOM 4061 N N . SER B 1 194 ? -11.969 -17.828 12.461 1 92.19 194 SER B N 1
ATOM 4062 C CA . SER B 1 194 ? -12.273 -16.547 13.078 1 92.19 194 SER B CA 1
ATOM 4063 C C . SER B 1 194 ? -11.922 -15.383 12.156 1 92.19 194 SER B C 1
ATOM 4065 O O . SER B 1 194 ? -10.961 -15.461 11.391 1 92.19 194 SER B O 1
ATOM 4067 N N . SER B 1 195 ? -12.758 -14.383 12.266 1 92.25 195 SER B N 1
ATOM 4068 C CA . SER B 1 195 ? -12.492 -13.172 11.484 1 92.25 195 SER B CA 1
ATOM 4069 C C . SER B 1 195 ? -11.18 -12.523 11.906 1 92.25 195 SER B C 1
ATOM 4071 O O . SER B 1 195 ? -10.5 -11.898 11.086 1 92.25 195 SER B O 1
ATOM 4073 N N . TRP B 1 196 ? -10.836 -12.688 13.18 1 93.75 196 TRP B N 1
ATOM 4074 C CA . TRP B 1 196 ? -9.578 -12.148 13.68 1 93.75 196 TRP B CA 1
ATOM 4075 C C . TRP B 1 196 ? -8.391 -12.82 12.992 1 93.75 196 TRP B C 1
ATOM 4077 O O . TRP B 1 196 ? -7.473 -12.141 12.523 1 93.75 196 TRP B O 1
ATOM 4087 N N . GLY B 1 197 ? -8.453 -14.094 12.953 1 95.19 197 GLY B N 1
ATOM 4088 C CA . GLY B 1 197 ? -7.383 -14.836 12.297 1 95.19 197 GLY B CA 1
ATOM 4089 C C . GLY B 1 197 ? -7.258 -14.508 10.82 1 95.19 197 GLY B C 1
ATOM 4090 O O . GLY B 1 197 ? -6.148 -14.375 10.297 1 95.19 197 GLY B O 1
ATOM 4091 N N . ALA B 1 198 ? -8.406 -14.406 10.125 1 95.25 198 ALA B N 1
ATOM 4092 C CA . ALA B 1 198 ? -8.406 -14.055 8.711 1 95.25 198 ALA B CA 1
ATOM 4093 C C . ALA B 1 198 ? -7.785 -12.68 8.492 1 95.25 198 ALA B C 1
ATOM 4095 O O . ALA B 1 198 ? -6.977 -12.492 7.578 1 95.25 198 ALA B O 1
ATOM 4096 N N . SER B 1 199 ? -8.148 -11.75 9.359 1 96.19 199 SER B N 1
ATOM 4097 C CA . SER B 1 199 ? -7.652 -10.383 9.234 1 96.19 199 SER B CA 1
ATOM 4098 C C . SER B 1 199 ? -6.148 -10.312 9.477 1 96.19 199 SER B C 1
ATOM 4100 O O . SER B 1 199 ? -5.426 -9.641 8.742 1 96.19 199 SER B O 1
ATOM 4102 N N . VAL B 1 200 ? -5.684 -10.984 10.492 1 97 200 VAL B N 1
ATOM 4103 C CA . VAL B 1 200 ? -4.258 -10.992 10.805 1 97 200 VAL B CA 1
ATOM 4104 C C . VAL B 1 200 ? -3.479 -11.57 9.625 1 97 200 VAL B C 1
ATOM 4106 O O . VAL B 1 200 ? -2.43 -11.047 9.25 1 97 200 VAL B O 1
ATOM 4109 N N . PHE B 1 201 ? -3.951 -12.633 9.086 1 97.5 201 PHE B N 1
ATOM 4110 C CA . PHE B 1 201 ? -3.299 -13.266 7.953 1 97.5 201 PHE B CA 1
ATOM 4111 C C . PHE B 1 201 ? -3.217 -12.312 6.77 1 97.5 201 PHE B C 1
ATOM 4113 O O . PHE B 1 201 ? -2.166 -12.188 6.137 1 97.5 201 PHE B O 1
ATOM 4120 N N . LEU B 1 202 ? -4.301 -11.68 6.461 1 96.69 202 LEU B N 1
ATOM 4121 C CA . LEU B 1 202 ? -4.352 -10.781 5.312 1 96.69 202 LEU B CA 1
ATOM 4122 C C . LEU B 1 202 ? -3.424 -9.586 5.512 1 96.69 202 LEU B C 1
ATOM 4124 O O . LEU B 1 202 ? -2.746 -9.156 4.574 1 96.69 202 LEU B O 1
ATOM 4128 N N . ILE B 1 203 ? -3.398 -8.992 6.711 1 97.56 203 ILE B N 1
ATOM 4129 C CA . ILE B 1 203 ? -2.49 -7.891 7.031 1 97.56 203 ILE B CA 1
ATOM 4130 C C . ILE B 1 203 ? -1.045 -8.367 6.914 1 97.56 203 ILE B C 1
ATOM 4132 O O . ILE B 1 203 ? -0.192 -7.652 6.379 1 97.56 203 ILE B O 1
ATOM 4136 N N . ALA B 1 204 ? -0.802 -9.562 7.398 1 98.12 204 ALA B N 1
ATOM 4137 C CA . ALA B 1 204 ? 0.534 -10.148 7.305 1 98.12 204 ALA B CA 1
ATOM 4138 C C . ALA B 1 204 ? 0.957 -10.32 5.848 1 98.12 204 ALA B C 1
ATOM 4140 O O . ALA B 1 204 ? 2.104 -10.039 5.492 1 98.12 204 ALA B O 1
ATOM 4141 N N . LEU B 1 205 ? 0.048 -10.758 5.078 1 97.06 205 LEU B N 1
ATOM 4142 C CA . LEU B 1 205 ? 0.337 -10.969 3.664 1 97.06 205 LEU B CA 1
ATOM 4143 C C . LEU B 1 205 ? 0.675 -9.648 2.979 1 97.06 205 LEU B C 1
ATOM 4145 O O . LEU B 1 205 ? 1.602 -9.586 2.166 1 97.06 205 LEU B O 1
ATOM 4149 N N . ALA B 1 206 ? -0.041 -8.625 3.314 1 96.19 206 ALA B N 1
ATOM 4150 C CA . ALA B 1 206 ? 0.18 -7.305 2.736 1 96.19 206 ALA B CA 1
ATOM 4151 C C . ALA B 1 206 ? 1.564 -6.773 3.096 1 96.19 206 ALA B C 1
ATOM 4153 O O . ALA B 1 206 ? 2.182 -6.051 2.312 1 96.19 206 ALA B O 1
ATOM 4154 N N . THR B 1 207 ? 2.018 -7.105 4.246 1 97.31 207 THR B N 1
ATOM 4155 C CA . THR B 1 207 ? 3.326 -6.668 4.719 1 97.31 207 THR B CA 1
ATOM 4156 C C . THR B 1 207 ? 4.426 -7.59 4.199 1 97.31 207 THR B C 1
ATOM 4158 O O . THR B 1 207 ? 5.539 -7.137 3.922 1 97.31 207 THR B O 1
ATOM 4161 N N . TRP B 1 208 ? 4.105 -8.812 4.035 1 97.44 208 TRP B N 1
ATOM 4162 C CA . TRP B 1 208 ? 5.059 -9.844 3.641 1 97.44 208 TRP B CA 1
ATOM 4163 C C . TRP B 1 208 ? 5.684 -9.523 2.289 1 97.44 208 TRP B C 1
ATOM 4165 O O . TRP B 1 208 ? 6.902 -9.625 2.121 1 97.44 208 TRP B O 1
ATOM 4175 N N . PHE B 1 209 ? 4.969 -9.055 1.355 1 95.94 209 PHE B N 1
ATOM 4176 C CA . PHE B 1 209 ? 5.414 -8.875 -0.022 1 95.94 209 PHE B CA 1
ATOM 4177 C C . PHE B 1 209 ? 6.473 -7.785 -0.115 1 95.94 209 PHE B C 1
ATOM 4179 O O . PHE B 1 209 ? 7.605 -8.039 -0.525 1 95.94 209 PHE B O 1
ATOM 4186 N N . PRO B 1 210 ? 6.156 -6.582 0.325 1 95.75 210 PRO B N 1
ATOM 4187 C CA . PRO B 1 210 ? 7.168 -5.531 0.195 1 95.75 210 PRO B CA 1
ATOM 4188 C C . PRO B 1 210 ? 8.406 -5.801 1.047 1 95.75 210 PRO B C 1
ATOM 4190 O O . PRO B 1 210 ? 9.523 -5.496 0.625 1 95.75 210 PRO B O 1
ATOM 4193 N N . VAL B 1 211 ? 8.234 -6.355 2.191 1 96.62 211 VAL B N 1
ATOM 4194 C CA . VAL B 1 211 ? 9.383 -6.641 3.047 1 96.62 211 VAL B CA 1
ATOM 4195 C C . VAL B 1 211 ? 10.273 -7.691 2.387 1 96.62 211 VAL B C 1
ATOM 4197 O O . VAL B 1 211 ? 11.5 -7.594 2.434 1 96.62 211 VAL B O 1
ATOM 4200 N N . THR B 1 212 ? 9.648 -8.664 1.765 1 96.75 212 THR B N 1
ATOM 4201 C CA . THR B 1 212 ? 10.414 -9.703 1.081 1 96.75 212 THR B CA 1
ATOM 4202 C C . THR B 1 212 ? 11.203 -9.117 -0.086 1 96.75 212 THR B C 1
ATOM 4204 O O . THR B 1 212 ? 12.406 -9.336 -0.199 1 96.75 212 THR B O 1
ATOM 4207 N N . VAL B 1 213 ? 10.555 -8.359 -0.869 1 94.5 213 VAL B N 1
ATOM 4208 C CA . VAL B 1 213 ? 11.156 -7.824 -2.088 1 94.5 213 VAL B CA 1
ATOM 4209 C C . VAL B 1 213 ? 12.305 -6.891 -1.729 1 94.5 213 VAL B C 1
ATOM 4211 O O . VAL B 1 213 ? 13.398 -6.992 -2.297 1 94.5 213 VAL B O 1
ATOM 4214 N N . LEU B 1 214 ? 12.086 -6.027 -0.753 1 93.94 214 LEU B N 1
ATOM 4215 C CA . LEU B 1 214 ? 13.117 -5.043 -0.426 1 93.94 214 LEU B CA 1
ATOM 4216 C C . LEU B 1 214 ? 14.25 -5.688 0.364 1 93.94 214 LEU B C 1
ATOM 4218 O O . LEU B 1 214 ? 15.414 -5.312 0.202 1 93.94 214 LEU B O 1
ATOM 4222 N N . THR B 1 215 ? 13.898 -6.617 1.205 1 94.69 215 THR B N 1
ATOM 4223 C CA . THR B 1 215 ? 14.953 -7.352 1.896 1 94.69 215 THR B CA 1
ATOM 4224 C C . THR B 1 215 ? 15.82 -8.125 0.9 1 94.69 215 THR B C 1
ATOM 4226 O O . THR B 1 215 ? 17.047 -8.094 0.984 1 94.69 215 THR B O 1
ATOM 4229 N N . TRP B 1 216 ? 15.164 -8.789 -0.001 1 94.25 216 TRP B N 1
ATOM 4230 C CA . TRP B 1 216 ? 15.883 -9.492 -1.062 1 94.25 216 TRP B CA 1
ATOM 4231 C C . TRP B 1 216 ? 16.781 -8.531 -1.84 1 94.25 216 TRP B C 1
ATOM 4233 O O . TRP B 1 216 ? 17.953 -8.828 -2.076 1 94.25 216 TRP B O 1
ATOM 4243 N N . SER B 1 217 ? 16.281 -7.375 -2.193 1 91.12 217 SER B N 1
ATOM 4244 C CA . SER B 1 217 ? 17.031 -6.371 -2.926 1 91.12 217 SER B CA 1
ATOM 4245 C C . SER B 1 217 ? 18.234 -5.887 -2.119 1 91.12 217 SER B C 1
ATOM 4247 O O . SER B 1 217 ? 19.312 -5.648 -2.676 1 91.12 217 SER B O 1
ATOM 4249 N N . GLY B 1 218 ? 18.047 -5.746 -0.87 1 89.94 218 GLY B N 1
ATOM 4250 C CA . GLY B 1 218 ? 19.141 -5.336 -0.001 1 89.94 218 GLY B CA 1
ATOM 4251 C C . GLY B 1 218 ? 20.25 -6.363 0.08 1 89.94 218 GLY B C 1
ATOM 4252 O O . GLY B 1 218 ? 21.438 -6.016 -0.025 1 89.94 218 GLY B O 1
ATOM 4253 N N . VAL B 1 219 ? 19.922 -7.562 0.208 1 89.38 219 VAL B N 1
ATOM 4254 C CA . VAL B 1 219 ? 20.906 -8.641 0.283 1 89.38 219 VAL B CA 1
ATOM 4255 C C . VAL B 1 219 ? 21.625 -8.773 -1.054 1 89.38 219 VAL B C 1
ATOM 4257 O O . VAL B 1 219 ? 22.844 -8.945 -1.09 1 89.38 219 VAL B O 1
ATOM 4260 N N . ALA B 1 220 ? 20.875 -8.594 -2.082 1 87 220 ALA B N 1
ATOM 4261 C CA . ALA B 1 220 ? 21.422 -8.75 -3.426 1 87 220 ALA B CA 1
ATOM 4262 C C . ALA B 1 220 ? 22.281 -7.551 -3.809 1 87 220 ALA B C 1
ATOM 4264 O O . ALA B 1 220 ? 23.062 -7.609 -4.77 1 87 220 ALA B O 1
ATOM 4265 N N . SER B 1 221 ? 22.094 -6.492 -3.094 1 84.5 221 SER B N 1
ATOM 4266 C CA . SER B 1 221 ? 22.828 -5.273 -3.43 1 84.5 221 SER B CA 1
ATOM 4267 C C . SER B 1 221 ? 24.297 -5.387 -3.039 1 84.5 221 SER B C 1
ATOM 4269 O O . SER B 1 221 ? 25.141 -4.633 -3.533 1 84.5 221 SER B O 1
ATOM 4271 N N . VAL B 1 222 ? 24.641 -6.352 -2.211 1 84.06 222 VAL B N 1
ATOM 4272 C CA . VAL B 1 222 ? 26.031 -6.551 -1.8 1 84.06 222 VAL B CA 1
ATOM 4273 C C . VAL B 1 222 ? 26.781 -7.297 -2.893 1 84.06 222 VAL B C 1
ATOM 4275 O O . VAL B 1 222 ? 26.328 -8.328 -3.385 1 84.06 222 VAL B O 1
ATOM 4278 N N . ASP B 1 223 ? 27.875 -6.719 -3.227 1 82.38 223 ASP B N 1
ATOM 4279 C CA . ASP B 1 223 ? 28.703 -7.309 -4.273 1 82.38 223 ASP B CA 1
ATOM 4280 C C . ASP B 1 223 ? 29.172 -8.711 -3.881 1 82.38 223 ASP B C 1
ATOM 4282 O O . ASP B 1 223 ? 29.641 -8.922 -2.764 1 82.38 223 ASP B O 1
ATOM 4286 N N . ARG B 1 224 ? 29.062 -9.555 -4.746 1 81.62 224 ARG B N 1
ATOM 4287 C CA . ARG B 1 224 ? 29.438 -10.945 -4.531 1 81.62 224 ARG B CA 1
ATOM 4288 C C . ARG B 1 224 ? 30.922 -11.07 -4.254 1 81.62 224 ARG B C 1
ATOM 4290 O O . ARG B 1 224 ? 31.359 -11.969 -3.523 1 81.62 224 ARG B O 1
ATOM 4297 N N . ALA B 1 225 ? 31.609 -10.078 -4.816 1 84 225 ALA B N 1
ATOM 4298 C CA . ALA B 1 225 ? 33.062 -10.094 -4.617 1 84 225 ALA B CA 1
ATOM 4299 C C . ALA B 1 225 ? 33.406 -9.953 -3.137 1 84 225 ALA B C 1
ATOM 4301 O O . ALA B 1 225 ? 34.375 -10.562 -2.66 1 84 225 ALA B O 1
ATOM 4302 N N . TYR B 1 226 ? 32.562 -9.281 -2.512 1 83.38 226 TYR B N 1
ATOM 4303 C CA . TYR B 1 226 ? 32.812 -9.086 -1.085 1 83.38 226 TYR B CA 1
ATOM 4304 C C . TYR B 1 226 ? 32.625 -10.391 -0.319 1 83.38 226 TYR B C 1
ATOM 4306 O O . TYR B 1 226 ? 33.375 -10.703 0.594 1 83.38 226 TYR B O 1
ATOM 4314 N N . TYR B 1 227 ? 31.75 -11.18 -0.741 1 84.25 227 TYR B N 1
ATOM 4315 C CA . TYR B 1 227 ? 31.484 -12.453 -0.089 1 84.25 227 TYR B CA 1
ATOM 4316 C C . TYR B 1 227 ? 32.594 -13.453 -0.365 1 84.25 227 TYR B C 1
ATOM 4318 O O . TYR B 1 227 ? 33.031 -14.18 0.533 1 84.25 227 TYR B O 1
ATOM 4326 N N . ASP B 1 228 ? 33.062 -13.398 -1.569 1 86.06 228 ASP B N 1
ATOM 4327 C CA . ASP B 1 228 ? 34.156 -14.305 -1.958 1 86.06 228 ASP B CA 1
ATOM 4328 C C . ASP B 1 228 ? 35.438 -13.992 -1.194 1 86.06 228 ASP B C 1
ATOM 4330 O O . ASP B 1 228 ? 36.125 -14.906 -0.719 1 86.06 228 ASP B O 1
ATOM 4334 N N . VAL B 1 229 ? 35.625 -12.766 -1.124 1 86.19 229 VAL B N 1
ATOM 4335 C CA . VAL B 1 229 ? 36.812 -12.336 -0.395 1 86.19 229 VAL B CA 1
ATOM 4336 C C . VAL B 1 229 ? 36.719 -12.742 1.074 1 86.19 229 VAL B C 1
ATOM 4338 O O . VAL B 1 229 ? 37.656 -13.25 1.667 1 86.19 229 VAL B O 1
ATOM 4341 N N . ALA B 1 230 ? 35.594 -12.555 1.661 1 87.88 230 ALA B N 1
ATOM 4342 C CA . ALA B 1 230 ? 35.375 -12.875 3.068 1 87.88 230 ALA B CA 1
ATOM 4343 C C . ALA B 1 230 ? 35.5 -14.375 3.309 1 87.88 230 ALA B C 1
ATOM 4345 O O . ALA B 1 230 ? 36.031 -14.812 4.324 1 87.88 230 ALA B O 1
ATOM 4346 N N . ARG B 1 231 ? 35.062 -15.141 2.342 1 87.62 231 ARG B N 1
ATOM 4347 C CA . ARG B 1 231 ? 35.156 -16.594 2.447 1 87.62 231 ARG B CA 1
ATOM 4348 C C . ARG B 1 231 ? 36.594 -17.062 2.383 1 87.62 231 ARG B C 1
ATOM 4350 O O . ARG B 1 231 ? 36.969 -18 3.098 1 87.62 231 ARG B O 1
ATOM 4357 N N . THR B 1 232 ? 37.281 -16.391 1.54 1 89.88 232 THR B N 1
ATOM 4358 C CA . THR B 1 232 ? 38.688 -16.75 1.404 1 89.88 232 THR B CA 1
ATOM 4359 C C . THR B 1 232 ? 39.469 -16.422 2.684 1 89.88 232 THR B C 1
ATOM 4361 O O . THR B 1 232 ? 40.438 -17.109 3.027 1 89.88 232 THR B O 1
ATOM 4364 N N . LEU B 1 233 ? 38.969 -15.43 3.369 1 90.94 233 LEU B N 1
ATOM 4365 C CA . LEU B 1 233 ? 39.625 -15.023 4.609 1 90.94 233 LEU B CA 1
ATOM 4366 C C . LEU B 1 233 ? 39.125 -15.859 5.785 1 90.94 233 LEU B C 1
ATOM 4368 O O . LEU B 1 233 ? 39.531 -15.656 6.922 1 90.94 233 LEU B O 1
ATOM 4372 N N . GLY B 1 234 ? 38.219 -16.797 5.523 1 89.56 234 GLY B N 1
ATOM 4373 C CA . GLY B 1 234 ? 37.812 -17.75 6.535 1 89.56 234 GLY B CA 1
ATOM 4374 C C . GLY B 1 234 ? 36.469 -17.422 7.148 1 89.56 234 GLY B C 1
ATOM 4375 O O . GLY B 1 234 ? 36.094 -17.984 8.18 1 89.56 234 GLY B O 1
ATOM 4376 N N . ALA B 1 235 ? 35.781 -16.547 6.613 1 88.81 235 ALA B N 1
ATOM 4377 C CA . ALA B 1 235 ? 34.5 -16.188 7.172 1 88.81 235 ALA B CA 1
ATOM 4378 C C . ALA B 1 235 ? 33.469 -17.297 6.98 1 88.81 235 ALA B C 1
ATOM 4380 O O . ALA B 1 235 ? 33.406 -17.922 5.914 1 88.81 235 ALA B O 1
ATOM 4381 N N . SER B 1 236 ? 32.75 -17.625 8.125 1 92.12 236 SER B N 1
ATOM 4382 C CA . SER B 1 236 ? 31.703 -18.625 8.07 1 92.12 236 SER B CA 1
ATOM 4383 C C . SER B 1 236 ? 30.438 -18.078 7.422 1 92.12 236 SER B C 1
ATOM 4385 O O . SER B 1 236 ? 30.281 -16.859 7.312 1 92.12 236 SER B O 1
ATOM 4387 N N . GLU B 1 237 ? 29.609 -19 6.961 1 88.44 237 GLU B N 1
ATOM 4388 C CA . GLU B 1 237 ? 28.344 -18.594 6.344 1 88.44 237 GLU B CA 1
ATOM 4389 C C . GLU B 1 237 ? 27.484 -17.812 7.328 1 88.44 237 GLU B C 1
ATOM 4391 O O . GLU B 1 237 ? 26.812 -16.844 6.945 1 88.44 237 GLU B O 1
ATOM 4396 N N . ARG B 1 238 ? 27.547 -18.219 8.539 1 90.19 238 ARG B N 1
ATOM 4397 C CA . ARG B 1 238 ? 26.75 -17.547 9.57 1 90.19 238 ARG B CA 1
ATOM 4398 C C . ARG B 1 238 ? 27.25 -16.125 9.797 1 90.19 238 ARG B C 1
ATOM 4400 O O . ARG B 1 238 ? 26.453 -15.211 9.977 1 90.19 238 ARG B O 1
ATOM 4407 N N . PHE B 1 239 ? 28.531 -15.977 9.734 1 88.94 239 PHE B N 1
ATOM 4408 C CA . PHE B 1 239 ? 29.109 -14.656 9.891 1 88.94 239 PHE B CA 1
ATOM 4409 C C . PHE B 1 239 ? 28.734 -13.75 8.734 1 88.94 239 PHE B C 1
ATOM 4411 O O . PHE B 1 239 ? 28.344 -12.594 8.938 1 88.94 239 PHE B O 1
ATOM 4418 N N . LEU B 1 240 ? 28.734 -14.289 7.609 1 89.19 240 LEU B N 1
ATOM 4419 C CA . LEU B 1 240 ? 28.438 -13.5 6.418 1 89.19 240 LEU B CA 1
ATOM 4420 C C . LEU B 1 240 ? 26.984 -13.078 6.398 1 89.19 240 LEU B C 1
ATOM 4422 O O . LEU B 1 240 ? 26.656 -11.945 6.023 1 89.19 240 LEU B O 1
ATOM 4426 N N . ILE B 1 241 ? 26.156 -13.961 6.848 1 87.19 241 ILE B N 1
ATOM 4427 C CA . ILE B 1 241 ? 24.734 -13.656 6.832 1 87.19 241 ILE B CA 1
ATOM 4428 C C . ILE B 1 241 ? 24.406 -12.625 7.91 1 87.19 241 ILE B C 1
ATOM 4430 O O . ILE B 1 241 ? 23.812 -11.586 7.625 1 87.19 241 ILE B O 1
ATOM 4434 N N . PHE B 1 242 ? 24.875 -12.75 9.117 1 90.31 242 PHE B N 1
ATOM 4435 C CA . PHE B 1 242 ? 24.438 -11.961 10.258 1 90.31 242 PHE B CA 1
ATOM 4436 C C . PHE B 1 242 ? 25.25 -10.68 10.383 1 90.31 242 PHE B C 1
ATOM 4438 O O . PHE B 1 242 ? 24.75 -9.68 10.898 1 90.31 242 PHE B O 1
ATOM 4445 N N . ARG B 1 243 ? 26.406 -10.633 9.781 1 88.44 243 ARG B N 1
ATOM 4446 C CA . ARG B 1 243 ? 27.266 -9.477 10.023 1 88.44 243 ARG B CA 1
ATOM 4447 C C . ARG B 1 243 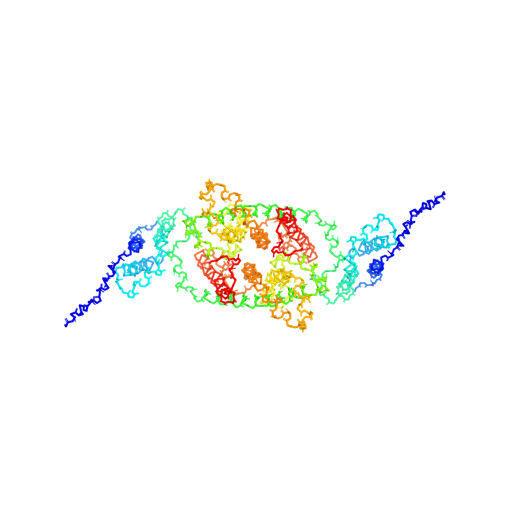? 27.484 -8.68 8.742 1 88.44 243 ARG B C 1
ATOM 4449 O O . ARG B 1 243 ? 27.938 -7.535 8.789 1 88.44 243 ARG B O 1
ATOM 4456 N N . VAL B 1 244 ? 27.125 -9.266 7.711 1 86.88 244 VAL B N 1
ATOM 4457 C CA . VAL B 1 244 ? 27.375 -8.547 6.465 1 86.88 244 VAL B CA 1
ATOM 4458 C C . VAL B 1 244 ? 26.062 -8.359 5.707 1 86.88 244 VAL B C 1
ATOM 4460 O O . VAL B 1 244 ? 25.578 -7.23 5.562 1 86.88 244 VAL B O 1
ATOM 4463 N N . ALA B 1 245 ? 25.422 -9.477 5.371 1 87.31 245 ALA B N 1
ATOM 4464 C CA . ALA B 1 245 ? 24.234 -9.422 4.52 1 87.31 245 ALA B CA 1
ATOM 4465 C C . ALA B 1 245 ? 23.094 -8.688 5.207 1 87.31 245 ALA B C 1
ATOM 4467 O O . ALA B 1 245 ? 22.484 -7.785 4.625 1 87.31 245 ALA B O 1
ATOM 4468 N N . ILE B 1 246 ? 22.859 -9.016 6.453 1 88.88 246 ILE B N 1
ATOM 4469 C CA . ILE B 1 246 ? 21.703 -8.477 7.164 1 88.88 246 ILE B CA 1
ATOM 4470 C C . ILE B 1 246 ? 21.922 -6.992 7.445 1 88.88 246 ILE B C 1
ATOM 4472 O O . ILE B 1 246 ? 21.047 -6.164 7.133 1 88.88 246 ILE B O 1
ATOM 4476 N N . PRO B 1 247 ? 23.016 -6.598 7.953 1 87.38 247 PRO B N 1
ATOM 4477 C CA . PRO B 1 247 ? 23.234 -5.164 8.172 1 87.38 247 PRO B CA 1
ATOM 4478 C C . PRO B 1 247 ? 23.203 -4.355 6.875 1 87.38 247 PRO B C 1
ATOM 4480 O O . PRO B 1 247 ? 22.688 -3.23 6.859 1 87.38 247 PRO B O 1
ATOM 4483 N N . ALA B 1 248 ? 23.703 -4.926 5.832 1 85.5 248 ALA B N 1
ATOM 4484 C CA . ALA B 1 248 ? 23.703 -4.238 4.543 1 85.5 248 ALA B CA 1
ATOM 4485 C C . ALA B 1 248 ? 22.281 -4.102 4 1 85.5 248 ALA B C 1
ATOM 4487 O O . ALA B 1 248 ? 21.984 -3.17 3.254 1 85.5 248 ALA B O 1
ATOM 4488 N N . ALA B 1 249 ? 21.406 -4.988 4.418 1 90.31 249 ALA B N 1
ATOM 4489 C CA . ALA B 1 249 ? 20.047 -5.023 3.895 1 90.31 249 ALA B CA 1
ATOM 4490 C C . ALA B 1 249 ? 19.109 -4.16 4.738 1 90.31 249 ALA B C 1
ATOM 4492 O O . ALA B 1 249 ? 17.984 -3.863 4.328 1 90.31 249 ALA B O 1
ATOM 4493 N N . LEU B 1 250 ? 19.562 -3.695 5.914 1 90.94 250 LEU B N 1
ATOM 4494 C CA . LEU B 1 250 ? 18.688 -3.066 6.898 1 90.94 250 LEU B CA 1
ATOM 4495 C C . LEU B 1 250 ? 18.031 -1.814 6.324 1 90.94 250 LEU B C 1
ATOM 4497 O O . LEU B 1 250 ? 16.828 -1.597 6.508 1 90.94 250 LEU B O 1
ATOM 4501 N N . PRO B 1 251 ? 18.766 -0.995 5.57 1 89.5 251 PRO B N 1
ATOM 4502 C CA . PRO B 1 251 ? 18.094 0.177 4.992 1 89.5 251 PRO B CA 1
ATOM 4503 C C . PRO B 1 251 ? 16.953 -0.197 4.047 1 89.5 251 PRO B C 1
ATOM 4505 O O . PRO B 1 251 ? 15.906 0.455 4.051 1 89.5 251 PRO B O 1
ATOM 4508 N N . HIS B 1 252 ? 17.172 -1.268 3.312 1 91.12 252 HIS B N 1
ATOM 4509 C CA . HIS B 1 252 ? 16.141 -1.751 2.4 1 91.12 252 HIS B CA 1
ATOM 4510 C C . HIS B 1 252 ? 14.961 -2.357 3.166 1 91.12 252 HIS B C 1
ATOM 4512 O O . HIS B 1 252 ? 13.805 -2.209 2.76 1 91.12 252 HIS B O 1
ATOM 4518 N N . VAL B 1 253 ? 15.305 -2.986 4.254 1 93.69 253 VAL B N 1
ATOM 4519 C CA . VAL B 1 253 ? 14.273 -3.598 5.078 1 93.69 253 VAL B CA 1
ATOM 4520 C C . VAL B 1 253 ? 13.336 -2.516 5.621 1 93.69 253 VAL B C 1
ATOM 4522 O O . VAL B 1 253 ? 12.117 -2.695 5.645 1 93.69 253 VAL B O 1
ATOM 4525 N N . PHE B 1 254 ? 13.875 -1.373 6.016 1 93.06 254 PHE B N 1
ATOM 4526 C CA . PHE B 1 254 ? 13.062 -0.287 6.555 1 93.06 254 PHE B CA 1
ATOM 4527 C C . PHE B 1 254 ? 12.164 0.304 5.473 1 93.06 254 PHE B C 1
ATOM 4529 O O . PHE B 1 254 ? 11.023 0.679 5.742 1 93.06 254 PHE B O 1
ATOM 4536 N N . VAL B 1 255 ? 12.68 0.368 4.246 1 90.56 255 VAL B N 1
ATOM 4537 C CA . VAL B 1 255 ? 11.852 0.825 3.135 1 90.56 255 VAL B CA 1
ATOM 4538 C C . VAL B 1 255 ? 10.719 -0.164 2.896 1 90.56 255 VAL B C 1
ATOM 4540 O O . VAL B 1 255 ? 9.578 0.239 2.652 1 90.56 255 VAL B O 1
ATOM 4543 N N . GLY B 1 256 ? 11.023 -1.415 2.998 1 94.19 256 GLY B N 1
ATOM 4544 C CA . GLY B 1 256 ? 10 -2.445 2.889 1 94.19 256 GLY B CA 1
ATOM 4545 C C . GLY B 1 256 ? 8.945 -2.354 3.971 1 94.19 256 GLY B C 1
ATOM 4546 O O . GLY B 1 256 ? 7.758 -2.543 3.703 1 94.19 256 GLY B O 1
ATOM 4547 N N . LEU B 1 257 ? 9.438 -2.066 5.168 1 95.69 257 LEU B N 1
ATOM 4548 C CA . LEU B 1 257 ? 8.5 -1.907 6.277 1 95.69 257 LEU B CA 1
ATOM 4549 C C . LEU B 1 257 ? 7.621 -0.68 6.078 1 95.69 257 LEU B C 1
ATOM 4551 O O . LEU B 1 257 ? 6.426 -0.712 6.379 1 95.69 257 LEU B O 1
ATOM 4555 N N . PHE B 1 258 ? 8.242 0.376 5.582 1 93.5 258 PHE B N 1
ATOM 4556 C CA . PHE B 1 258 ? 7.477 1.577 5.273 1 93.5 258 PHE B CA 1
ATOM 4557 C C . PHE B 1 258 ? 6.391 1.275 4.25 1 93.5 258 PHE B C 1
ATOM 4559 O O . PHE B 1 258 ? 5.23 1.64 4.445 1 93.5 258 PHE B O 1
ATOM 4566 N N . MET B 1 259 ? 6.68 0.562 3.236 1 92.69 259 MET B N 1
ATOM 4567 C CA . MET B 1 259 ? 5.73 0.151 2.207 1 92.69 259 MET B CA 1
ATOM 4568 C C . MET B 1 259 ? 4.68 -0.794 2.781 1 92.69 259 MET B C 1
ATOM 4570 O O . MET B 1 259 ? 3.494 -0.674 2.473 1 92.69 259 MET B O 1
ATOM 4574 N N . GLY B 1 260 ? 5.152 -1.694 3.58 1 94.94 260 GLY B N 1
ATOM 4575 C CA . GLY B 1 260 ? 4.258 -2.654 4.207 1 94.94 260 GLY B CA 1
ATOM 4576 C C . GLY B 1 260 ? 3.23 -2.006 5.117 1 94.94 260 GLY B C 1
ATOM 4577 O O . GLY B 1 260 ? 2.068 -2.416 5.141 1 94.94 260 GLY B O 1
ATOM 4578 N N . PHE B 1 261 ? 3.65 -1.005 5.914 1 94.44 261 PHE B N 1
ATOM 4579 C CA . PHE B 1 261 ? 2.721 -0.256 6.75 1 94.44 261 PHE B CA 1
ATOM 4580 C C . PHE B 1 261 ? 1.617 0.369 5.902 1 94.44 261 PHE B C 1
ATOM 4582 O O . PHE B 1 261 ? 0.432 0.214 6.207 1 94.44 261 PHE B O 1
ATOM 4589 N N . GLY B 1 262 ? 2.014 1.007 4.832 1 90.44 262 GLY B N 1
ATOM 4590 C CA . GLY B 1 262 ? 1.007 1.596 3.963 1 90.44 262 GLY B CA 1
ATOM 4591 C C . GLY B 1 262 ? -0.02 0.592 3.473 1 90.44 262 GLY B C 1
ATOM 4592 O O . GLY B 1 262 ? -1.226 0.833 3.566 1 90.44 262 GLY B O 1
ATOM 4593 N N . ALA B 1 263 ? 0.43 -0.517 3.068 1 92.88 263 ALA B N 1
ATOM 4594 C CA . ALA B 1 263 ? -0.446 -1.561 2.543 1 92.88 263 ALA B CA 1
ATOM 4595 C C . ALA B 1 263 ? -1.306 -2.164 3.648 1 92.88 263 ALA B C 1
ATOM 4597 O O . ALA B 1 263 ? -2.496 -2.418 3.451 1 92.88 263 ALA B O 1
ATOM 4598 N N . S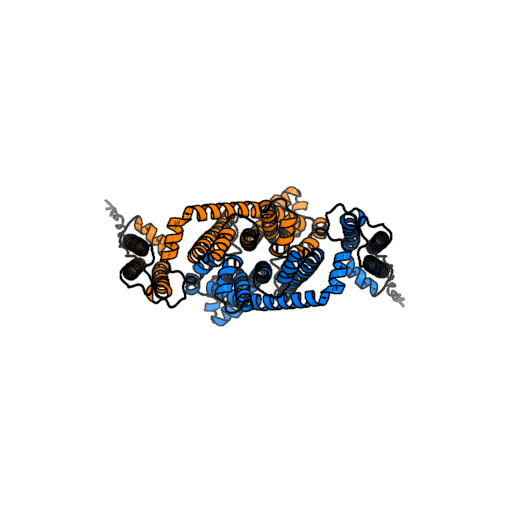ER B 1 264 ? -0.661 -2.412 4.766 1 96.31 264 SER B N 1
ATOM 4599 C CA . SER B 1 264 ? -1.362 -3.07 5.863 1 96.31 264 SER B CA 1
ATOM 4600 C C . SER B 1 264 ? -2.469 -2.184 6.426 1 96.31 264 SER B C 1
ATOM 4602 O O . SER B 1 264 ? -3.502 -2.682 6.875 1 96.31 264 SER B O 1
ATOM 4604 N N . PHE B 1 265 ? -2.279 -0.873 6.449 1 96.12 265 PHE B N 1
ATOM 4605 C CA . PHE B 1 265 ? -3.311 0.047 6.914 1 96.12 265 PHE B CA 1
ATOM 4606 C C . PHE B 1 265 ? -4.574 -0.085 6.074 1 96.12 265 PHE B C 1
ATOM 4608 O O . PHE B 1 265 ? -5.684 -0.112 6.609 1 96.12 265 PHE B O 1
ATOM 4615 N N . SER B 1 266 ? -4.352 -0.191 4.832 1 94 266 SER B N 1
ATOM 4616 C CA . SER B 1 266 ? -5.48 -0.321 3.912 1 94 266 SER B CA 1
ATOM 4617 C C . SER B 1 266 ? -6.242 -1.618 4.156 1 94 266 SER B C 1
ATOM 4619 O O . SER B 1 266 ? -7.477 -1.617 4.211 1 94 266 SER B O 1
ATOM 4621 N N . VAL B 1 267 ? -5.52 -2.674 4.305 1 94.69 267 VAL B N 1
ATOM 4622 C CA . VAL B 1 267 ? -6.133 -3.98 4.523 1 94.69 267 VAL B CA 1
ATOM 4623 C C . VAL B 1 267 ? -6.855 -3.998 5.867 1 94.69 267 VAL B C 1
ATOM 4625 O O . VAL B 1 267 ? -7.941 -4.566 5.988 1 94.69 267 VAL B O 1
ATOM 4628 N N . LEU B 1 268 ? -6.25 -3.371 6.863 1 95.81 268 LEU B N 1
ATOM 4629 C CA . LEU B 1 268 ? -6.84 -3.293 8.195 1 95.81 268 LEU B CA 1
ATOM 4630 C C . LEU B 1 268 ? -8.234 -2.676 8.141 1 95.81 268 LEU B C 1
ATOM 4632 O O . LEU B 1 268 ? -9.188 -3.244 8.672 1 95.81 268 LEU B O 1
ATOM 4636 N N . VAL B 1 269 ? -8.336 -1.534 7.512 1 94.31 269 VAL B N 1
ATOM 4637 C CA . VAL B 1 269 ? -9.586 -0.792 7.465 1 94.31 269 VAL B CA 1
ATOM 4638 C C . VAL B 1 269 ? -10.656 -1.623 6.758 1 94.31 269 VAL B C 1
ATOM 4640 O O . VAL B 1 269 ? -11.781 -1.743 7.246 1 94.31 269 VAL B O 1
ATOM 4643 N N . VAL B 1 270 ? -10.312 -2.277 5.723 1 92.38 270 VAL B N 1
ATOM 4644 C CA . VAL B 1 270 ? -11.281 -3.023 4.93 1 92.38 270 VAL B CA 1
ATOM 4645 C C . VAL B 1 270 ? -11.711 -4.277 5.684 1 92.38 270 VAL B C 1
ATOM 4647 O O . VAL B 1 270 ? -12.898 -4.629 5.684 1 92.38 270 VAL B O 1
ATOM 4650 N N . ALA B 1 271 ? -10.781 -4.926 6.254 1 93.12 271 ALA B N 1
ATOM 4651 C CA . ALA B 1 271 ? -11.102 -6.113 7.043 1 93.12 271 ALA B CA 1
ATOM 4652 C C . ALA B 1 271 ? -12.062 -5.77 8.18 1 93.12 271 ALA B C 1
ATOM 4654 O O . ALA B 1 271 ? -12.984 -6.535 8.469 1 93.12 271 ALA B O 1
ATOM 4655 N N . GLU B 1 272 ? -11.844 -4.652 8.812 1 93.69 272 GLU B N 1
ATOM 4656 C CA . GLU B 1 272 ? -12.695 -4.234 9.922 1 93.69 272 GLU B CA 1
ATOM 4657 C C . GLU B 1 272 ? -14.07 -3.795 9.43 1 93.69 272 GLU B C 1
ATOM 4659 O O . GLU B 1 272 ? -15.062 -3.949 10.133 1 93.69 272 GLU B O 1
ATOM 4664 N N . MET B 1 273 ? -14.133 -3.279 8.227 1 88.75 273 MET B N 1
ATOM 4665 C CA . MET B 1 273 ? -15.406 -2.85 7.656 1 88.75 273 MET B CA 1
ATOM 4666 C C . MET B 1 273 ? -16.25 -4.051 7.254 1 88.75 273 MET B C 1
ATOM 4668 O O . MET B 1 273 ? -17.484 -4 7.328 1 88.75 273 MET B O 1
ATOM 4672 N N . MET B 1 274 ? -15.648 -5.125 6.852 1 83.44 274 MET B N 1
ATOM 4673 C CA . MET B 1 274 ? -16.391 -6.215 6.223 1 83.44 274 MET B CA 1
ATOM 4674 C C . MET B 1 274 ? -16.562 -7.383 7.191 1 83.44 274 MET B C 1
ATOM 4676 O O . MET B 1 274 ? -17.484 -8.188 7.035 1 83.44 274 MET B O 1
ATOM 4680 N N . GLY B 1 275 ? -15.727 -7.504 8.219 1 73.94 275 GLY B N 1
ATOM 4681 C CA . GLY B 1 275 ? -15.797 -8.789 8.883 1 73.94 275 GLY B CA 1
ATOM 4682 C C . GLY B 1 275 ? -15.703 -8.688 10.398 1 73.94 275 GLY B C 1
ATOM 4683 O O . GLY B 1 275 ? -16.25 -9.516 11.117 1 73.94 275 GLY B O 1
ATOM 4684 N N . VAL B 1 276 ? -14.992 -7.777 10.836 1 76.62 276 VAL B N 1
ATOM 4685 C CA . VAL B 1 276 ? -14.688 -7.766 12.266 1 76.62 276 VAL B CA 1
ATOM 4686 C C . VAL B 1 276 ? -15.688 -6.875 13 1 76.62 276 VAL B C 1
ATOM 4688 O O . VAL B 1 276 ? -16.172 -5.887 12.445 1 76.62 276 VAL B O 1
ATOM 4691 N N . LYS B 1 277 ? -15.922 -7.293 14.195 1 82.56 277 LYS B N 1
ATOM 4692 C CA . LYS B 1 277 ? -16.953 -6.605 14.984 1 82.56 277 LYS B CA 1
ATOM 4693 C C . LYS B 1 277 ? -16.328 -5.535 15.875 1 82.56 277 LYS B C 1
ATOM 4695 O O . LYS B 1 277 ? -16.891 -5.195 16.922 1 82.56 277 LYS B O 1
ATOM 4700 N N . ALA B 1 278 ? -15.188 -5.18 15.547 1 89.62 278 ALA B N 1
ATOM 4701 C CA . ALA B 1 278 ? -14.531 -4.137 16.328 1 89.62 278 ALA B CA 1
ATOM 4702 C C . ALA B 1 278 ? -13.438 -3.449 15.5 1 89.62 278 ALA B C 1
ATOM 4704 O O . ALA B 1 278 ? -13.047 -3.947 14.445 1 89.62 278 ALA B O 1
ATOM 4705 N N . GLY B 1 279 ? -13.055 -2.229 16.031 1 95.62 279 GLY B N 1
ATOM 4706 C CA . GLY B 1 279 ? -12 -1.484 15.352 1 95.62 279 GLY B CA 1
ATOM 4707 C C . GLY B 1 279 ? -12.484 -0.176 14.758 1 95.62 279 GLY B C 1
ATOM 4708 O O . GLY B 1 279 ? -13.695 0.073 14.695 1 95.62 279 GLY B O 1
ATOM 4709 N N . LEU B 1 280 ? -11.578 0.611 14.312 1 96.31 280 LEU B N 1
ATOM 4710 C CA . LEU B 1 280 ? -11.898 1.918 13.742 1 96.31 280 LEU B CA 1
ATOM 4711 C C . LEU B 1 280 ? -12.656 1.772 12.43 1 96.31 280 LEU B C 1
ATOM 4713 O O . LEU B 1 280 ? -13.539 2.578 12.125 1 96.31 280 LEU B O 1
ATOM 4717 N N . GLY B 1 281 ? -12.258 0.783 11.648 1 94.06 281 GLY B N 1
ATOM 4718 C CA . GLY B 1 281 ? -13.008 0.526 10.43 1 94.06 281 GLY B CA 1
ATOM 4719 C C . GLY B 1 281 ? -14.445 0.135 10.68 1 94.06 281 GLY B C 1
ATOM 4720 O O . GLY B 1 281 ? -15.352 0.575 9.969 1 94.06 281 GLY B O 1
ATOM 4721 N N . TRP B 1 282 ? -14.633 -0.683 11.578 1 94 282 TRP B N 1
ATOM 4722 C CA . TRP B 1 282 ? -15.984 -1.051 11.992 1 94 282 TRP B CA 1
ATOM 4723 C C . TRP B 1 282 ? -16.766 0.175 12.445 1 94 282 TRP B C 1
ATOM 4725 O O . TRP B 1 282 ? -17.938 0.342 12.094 1 94 282 TRP B O 1
ATOM 4735 N N . TYR B 1 283 ? -16.109 0.974 13.266 1 95.44 283 TYR B N 1
ATOM 4736 C CA . TYR B 1 283 ? -16.734 2.199 13.75 1 95.44 283 TYR B CA 1
ATOM 4737 C C . TYR B 1 283 ? -17.172 3.092 12.594 1 95.44 283 TYR B C 1
ATOM 4739 O O . TYR B 1 283 ? -18.25 3.693 12.641 1 95.44 283 TYR B O 1
ATOM 4747 N N . LEU B 1 284 ? -16.359 3.16 11.57 1 92.94 284 LEU B N 1
ATOM 4748 C CA . LEU B 1 284 ? -16.688 3.951 10.391 1 92.94 284 LEU B CA 1
ATOM 4749 C C . LEU B 1 284 ? -17.922 3.406 9.703 1 92.94 284 LEU B C 1
ATOM 4751 O O . LEU B 1 284 ? -18.812 4.172 9.32 1 92.94 284 LEU B O 1
ATOM 4755 N N . GLN B 1 285 ? -17.969 2.137 9.555 1 89.25 285 GLN B N 1
ATOM 4756 C CA . GLN B 1 285 ? -19.125 1.505 8.914 1 89.25 285 GLN B CA 1
ATOM 4757 C C . GLN B 1 285 ? -20.391 1.702 9.742 1 89.25 285 GLN B C 1
ATOM 4759 O O . GLN B 1 285 ? -21.469 1.953 9.188 1 89.25 285 GLN B O 1
ATOM 4764 N N . TRP B 1 286 ? -20.219 1.519 11.008 1 90.75 286 TRP B N 1
ATOM 4765 C CA . TRP B 1 286 ? -21.328 1.74 11.922 1 90.75 286 TRP B CA 1
ATOM 4766 C C . TRP B 1 286 ? -21.844 3.174 11.82 1 90.75 286 TRP B C 1
ATOM 4768 O O . TRP B 1 286 ? -23.047 3.402 11.695 1 90.75 286 TRP B O 1
ATOM 4778 N N . ALA B 1 287 ? -20.922 4.105 11.852 1 91.5 287 ALA B N 1
ATOM 4779 C CA . ALA B 1 287 ? -21.281 5.52 11.75 1 91.5 287 ALA B CA 1
ATOM 4780 C C . ALA B 1 287 ? -21.953 5.82 10.422 1 91.5 287 ALA B C 1
ATOM 4782 O O . ALA B 1 287 ? -22.891 6.617 10.359 1 91.5 287 ALA B O 1
ATOM 4783 N N . GLN B 1 288 ? -21.516 5.227 9.414 1 87.12 288 GLN B N 1
ATOM 4784 C CA . GLN B 1 288 ? -22.109 5.418 8.094 1 87.12 288 GLN B CA 1
ATOM 4785 C C . GLN B 1 288 ? -23.547 4.91 8.07 1 87.12 288 GLN B C 1
ATOM 4787 O O . GLN B 1 288 ? -24.422 5.543 7.477 1 87.12 288 GLN B O 1
ATOM 4792 N N . GLY B 1 289 ? -23.797 3.791 8.672 1 87.25 289 GLY B N 1
ATOM 4793 C CA . GLY B 1 289 ? -25.141 3.23 8.727 1 87.25 289 GLY B CA 1
ATOM 4794 C C . GLY B 1 289 ? -26.125 4.133 9.43 1 87.25 289 GLY B C 1
ATOM 4795 O O . GLY B 1 289 ? -27.312 4.172 9.07 1 87.25 289 GLY B O 1
ATOM 4796 N N . TRP B 1 290 ? -25.625 4.922 10.336 1 89.38 290 TRP B N 1
ATOM 4797 C CA . TRP B 1 290 ? -26.469 5.828 11.102 1 89.38 290 TRP B CA 1
ATOM 4798 C C . TRP B 1 290 ? -26.406 7.242 10.539 1 89.38 290 TRP B C 1
ATOM 4800 O O . TRP B 1 290 ? -26.953 8.18 11.133 1 89.38 290 TRP B O 1
ATOM 4810 N N . ALA B 1 291 ? -25.672 7.355 9.477 1 87.31 291 ALA B N 1
ATOM 4811 C CA . ALA B 1 291 ? -25.453 8.656 8.844 1 87.31 291 ALA B CA 1
ATOM 4812 C C . ALA B 1 291 ? -24.859 9.656 9.844 1 87.31 291 ALA B C 1
ATOM 4814 O O . ALA B 1 291 ? -25.234 10.836 9.836 1 87.31 291 ALA B O 1
ATOM 4815 N N . ALA B 1 292 ? -24.172 9.141 10.781 1 90.5 292 ALA B N 1
ATOM 4816 C CA . ALA B 1 292 ? -23.484 9.977 11.758 1 90.5 292 ALA B CA 1
ATOM 4817 C C . ALA B 1 292 ? -22.109 10.414 11.234 1 90.5 292 ALA B C 1
ATOM 4819 O O . ALA B 1 292 ? -21.078 9.875 11.648 1 90.5 292 ALA B O 1
ATOM 4820 N N . TYR B 1 293 ? -22.109 11.453 10.555 1 88 293 TYR B N 1
ATOM 4821 C CA . TYR B 1 293 ? -20.906 11.867 9.836 1 88 293 TYR B CA 1
ATOM 4822 C C . TYR B 1 293 ? -19.906 12.508 10.773 1 88 293 TYR B C 1
ATOM 4824 O O . TYR B 1 293 ? -18.688 12.438 10.547 1 88 293 TYR B O 1
ATOM 4832 N N . ALA B 1 294 ? -20.391 13.109 11.836 1 90.12 294 ALA B N 1
ATOM 4833 C CA . ALA B 1 294 ? -19.469 13.656 12.82 1 90.12 294 ALA B CA 1
ATOM 4834 C C . ALA B 1 294 ? -18.594 12.555 13.422 1 90.12 294 ALA B C 1
ATOM 4836 O O . ALA B 1 294 ? -17.391 12.734 13.609 1 90.12 294 ALA B O 1
ATOM 4837 N N . ASN B 1 295 ? -19.266 11.43 13.633 1 93.69 295 ASN B N 1
ATOM 4838 C CA . ASN B 1 295 ? -18.547 10.281 14.148 1 93.69 295 ASN B CA 1
ATOM 4839 C C . ASN B 1 295 ? -17.531 9.75 13.141 1 93.69 295 ASN B C 1
ATOM 4841 O O . ASN B 1 295 ? -16.438 9.32 13.516 1 93.69 295 ASN B O 1
ATOM 4845 N N . MET B 1 296 ? -17.859 9.852 11.922 1 92.25 296 MET B N 1
ATOM 4846 C CA . MET B 1 296 ? -16.953 9.391 10.867 1 92.25 296 MET B CA 1
ATOM 4847 C C . MET B 1 296 ? -15.703 10.25 10.805 1 92.25 296 MET B C 1
ATOM 4849 O O . MET B 1 296 ? -14.586 9.727 10.75 1 92.25 296 MET B O 1
ATOM 4853 N N . TYR B 1 297 ? -15.906 11.562 10.906 1 92.31 297 TYR B N 1
ATOM 4854 C CA . TYR B 1 297 ? -14.766 12.469 10.867 1 92.31 297 TYR B CA 1
ATOM 4855 C C . TYR B 1 297 ? -13.867 12.273 12.078 1 92.31 297 TYR B C 1
ATOM 4857 O O . TYR B 1 297 ? -12.641 12.297 11.969 1 92.31 297 TYR B O 1
ATOM 4865 N N . ALA B 1 298 ? -14.492 12.117 13.156 1 94 298 ALA B N 1
ATOM 4866 C CA . ALA B 1 298 ? -13.742 11.906 14.391 1 94 298 ALA B CA 1
ATOM 4867 C C . ALA B 1 298 ? -12.891 10.641 14.305 1 94 298 ALA B C 1
ATOM 4869 O O . ALA B 1 298 ? -11.719 10.641 14.688 1 94 298 ALA B O 1
ATOM 4870 N N . ALA B 1 299 ? -13.484 9.57 13.766 1 95.06 299 ALA B N 1
ATOM 4871 C CA . ALA B 1 299 ? -12.773 8.297 13.633 1 95.06 299 ALA B CA 1
ATOM 4872 C C . ALA B 1 299 ? -11.633 8.414 12.633 1 95.06 299 ALA B C 1
ATOM 4874 O O . ALA B 1 299 ? -10.562 7.824 12.836 1 95.06 299 ALA B O 1
ATOM 4875 N N . LEU B 1 300 ? -11.82 9.156 11.617 1 94.44 300 LEU B N 1
ATOM 4876 C CA . LEU B 1 300 ? -10.797 9.344 10.594 1 94.44 300 LEU B CA 1
ATOM 4877 C C . LEU B 1 300 ? -9.594 10.094 11.164 1 94.44 300 LEU B C 1
ATOM 4879 O O . LEU B 1 300 ? -8.445 9.773 10.852 1 94.44 300 LEU B O 1
ATOM 4883 N N . LEU B 1 301 ? -9.852 11.086 11.953 1 94.38 301 LEU B N 1
ATOM 4884 C CA . LEU B 1 301 ? -8.766 11.836 12.57 1 94.38 301 LEU B CA 1
ATOM 4885 C C . LEU B 1 301 ? -7.961 10.953 13.523 1 94.38 301 LEU B C 1
ATOM 4887 O O . LEU B 1 301 ? -6.73 11.016 13.547 1 94.38 301 LEU B O 1
ATOM 4891 N N . VAL B 1 302 ? -8.664 10.141 14.266 1 96.06 302 VAL B N 1
ATOM 4892 C CA . VAL B 1 302 ? -7.996 9.203 15.164 1 96.06 302 VAL B CA 1
ATOM 4893 C C . VAL B 1 302 ? -7.16 8.219 14.359 1 96.06 302 VAL B C 1
ATOM 4895 O O . VAL B 1 302 ? -6.027 7.902 14.727 1 96.06 302 VAL B O 1
ATOM 4898 N N . MET B 1 303 ? -7.707 7.777 13.273 1 96.06 303 MET B N 1
ATOM 4899 C CA . MET B 1 303 ? -6.988 6.867 12.383 1 96.06 303 MET B CA 1
ATOM 4900 C C . MET B 1 303 ? -5.742 7.531 11.812 1 96.06 303 MET B C 1
ATOM 4902 O O . MET B 1 303 ? -4.688 6.902 11.719 1 96.06 303 MET B O 1
ATOM 4906 N N . ALA B 1 304 ? -5.883 8.742 11.438 1 95.44 304 ALA B N 1
ATOM 4907 C CA . ALA B 1 304 ? -4.746 9.5 10.914 1 95.44 304 ALA B CA 1
ATOM 4908 C C . ALA B 1 304 ? -3.623 9.586 11.945 1 95.44 304 ALA B C 1
ATOM 4910 O O . ALA B 1 304 ? -2.449 9.406 11.609 1 95.44 304 ALA B O 1
ATOM 4911 N N . LEU B 1 305 ? -3.961 9.82 13.133 1 95.31 305 LEU B N 1
ATOM 4912 C CA . LEU B 1 305 ? -2.975 9.93 14.203 1 95.31 305 LEU B CA 1
ATOM 4913 C C . LEU B 1 305 ? -2.314 8.578 14.477 1 95.31 305 LEU B C 1
ATOM 4915 O O . LEU B 1 305 ? -1.107 8.516 14.719 1 95.31 305 LEU B O 1
ATOM 4919 N N . LEU B 1 306 ? -3.115 7.539 14.414 1 96 306 LEU B N 1
ATOM 4920 C CA . LEU B 1 306 ? -2.57 6.203 14.609 1 96 306 LEU B CA 1
ATOM 4921 C C . LEU B 1 306 ? -1.576 5.852 13.508 1 96 306 LEU B C 1
ATOM 4923 O O . LEU B 1 306 ? -0.442 5.461 13.789 1 96 306 LEU B O 1
ATOM 4927 N N . CYS B 1 307 ? -1.995 6.016 12.273 1 96.06 307 CYS B N 1
ATOM 4928 C CA . CYS B 1 307 ? -1.154 5.645 11.141 1 96.06 307 CYS B CA 1
ATOM 4929 C C . CYS B 1 307 ? 0.092 6.516 11.078 1 96.06 307 CYS B C 1
ATOM 4931 O O . CYS B 1 307 ? 1.202 6.012 10.898 1 96.06 307 CYS B O 1
ATOM 4933 N N . SER B 1 308 ? -0.092 7.82 11.266 1 95.25 308 SER B N 1
ATOM 4934 C CA . SER B 1 308 ? 1.049 8.727 11.273 1 95.25 308 SER B CA 1
ATOM 4935 C C . SER B 1 308 ? 1.982 8.438 12.438 1 95.25 308 SER B C 1
ATOM 4937 O O . SER B 1 308 ? 3.205 8.492 12.297 1 95.25 308 SER B O 1
ATOM 4939 N N . GLY B 1 309 ? 1.412 8.203 13.562 1 96.25 309 GLY B N 1
ATOM 4940 C CA . GLY B 1 309 ? 2.205 7.863 14.734 1 96.25 309 GLY B CA 1
ATOM 4941 C C . GLY B 1 309 ? 3.045 6.613 14.539 1 96.25 309 GLY B C 1
ATOM 4942 O O . GLY B 1 309 ? 4.219 6.586 14.914 1 96.25 309 GLY B O 1
ATOM 4943 N N . LEU B 1 310 ? 2.523 5.613 13.945 1 96.19 310 LEU B N 1
ATOM 4944 C CA . LEU B 1 310 ? 3.236 4.359 13.727 1 96.19 310 LEU B CA 1
ATOM 4945 C C . LEU B 1 310 ? 4.348 4.539 12.703 1 96.19 310 LEU B C 1
ATOM 4947 O O . LEU B 1 310 ? 5.438 3.982 12.852 1 96.19 310 LEU B O 1
ATOM 4951 N N . ILE B 1 311 ? 4.062 5.266 11.68 1 94.75 311 ILE B N 1
ATOM 4952 C CA . ILE B 1 311 ? 5.098 5.535 10.688 1 94.75 311 ILE B CA 1
ATOM 4953 C C . ILE B 1 311 ? 6.23 6.332 11.328 1 94.75 311 ILE B C 1
ATOM 4955 O O . ILE B 1 311 ? 7.406 6.035 11.109 1 94.75 311 ILE B O 1
ATOM 4959 N N . THR B 1 312 ? 5.883 7.355 12.102 1 94.31 312 THR B N 1
ATOM 4960 C CA . THR B 1 312 ? 6.895 8.141 12.797 1 94.31 312 THR B CA 1
ATOM 4961 C C . THR B 1 312 ? 7.727 7.258 13.719 1 94.31 312 THR B C 1
ATOM 4963 O O . THR B 1 312 ? 8.945 7.406 13.797 1 94.31 312 THR B O 1
ATOM 4966 N N . ALA B 1 313 ? 7.051 6.402 14.398 1 95.62 313 ALA B N 1
ATOM 4967 C CA . ALA B 1 313 ? 7.758 5.469 15.266 1 95.62 313 ALA B CA 1
ATOM 4968 C C . ALA B 1 313 ? 8.734 4.609 14.469 1 95.62 313 ALA B C 1
ATOM 4970 O O . ALA B 1 313 ? 9.852 4.348 14.914 1 95.62 313 ALA B O 1
ATOM 4971 N N . LEU B 1 314 ? 8.32 4.137 13.312 1 94.31 314 LEU B N 1
ATOM 4972 C CA . LEU B 1 314 ? 9.188 3.352 12.438 1 94.31 314 LEU B CA 1
ATOM 4973 C C . LEU B 1 314 ? 10.438 4.141 12.07 1 94.31 314 LEU B C 1
ATOM 4975 O O . LEU B 1 314 ? 11.555 3.607 12.133 1 94.31 314 LEU B O 1
ATOM 4979 N N . PHE B 1 315 ? 10.289 5.375 11.742 1 92 315 PHE B N 1
ATOM 4980 C CA . PHE B 1 315 ? 11.422 6.191 11.328 1 92 315 PHE B CA 1
ATOM 4981 C C . PHE B 1 315 ? 12.32 6.52 12.516 1 92 315 PHE B C 1
ATOM 4983 O O . PHE B 1 315 ? 13.531 6.66 12.367 1 92 315 PHE B O 1
ATOM 4990 N N . LEU B 1 316 ? 11.773 6.664 13.688 1 92.94 316 LEU B N 1
ATOM 4991 C CA . LEU B 1 316 ? 12.578 6.867 14.891 1 92.94 316 LEU B CA 1
ATOM 4992 C C . LEU B 1 316 ? 13.477 5.66 15.156 1 92.94 316 LEU B C 1
ATOM 4994 O O . LEU B 1 316 ? 14.656 5.816 15.484 1 92.94 316 LEU B O 1
ATOM 4998 N N . VAL B 1 317 ? 12.875 4.523 14.977 1 93.12 317 VAL B N 1
ATOM 4999 C CA . VAL B 1 317 ? 13.648 3.295 15.141 1 93.12 317 VAL B CA 1
ATOM 5000 C C . VAL B 1 317 ? 14.727 3.209 14.062 1 93.12 317 VAL B C 1
ATOM 5002 O O . VAL B 1 317 ? 15.875 2.863 14.352 1 93.12 317 VAL B O 1
ATOM 5005 N N . ARG B 1 318 ? 14.352 3.465 12.867 1 91.38 318 ARG B N 1
ATOM 5006 C CA . ARG B 1 318 ? 15.289 3.443 11.758 1 91.38 318 ARG B CA 1
ATOM 5007 C C . ARG B 1 318 ? 16.484 4.363 12.023 1 91.38 318 ARG B C 1
ATOM 5009 O O . ARG B 1 318 ? 17.625 3.967 11.844 1 91.38 318 ARG B O 1
ATOM 5016 N N . ASP B 1 319 ? 16.234 5.59 12.469 1 91 319 ASP B N 1
ATOM 5017 C CA . ASP B 1 319 ? 17.281 6.574 12.695 1 91 319 ASP B CA 1
ATOM 5018 C C . ASP B 1 319 ? 18.203 6.141 13.828 1 91 319 ASP B C 1
ATOM 5020 O O . ASP B 1 319 ? 19.406 6.441 13.812 1 91 319 ASP B O 1
ATOM 5024 N N . ARG B 1 320 ? 17.656 5.449 14.734 1 90.38 320 ARG B N 1
ATOM 5025 C CA . ARG B 1 320 ? 18.469 4.965 15.852 1 90.38 320 ARG B CA 1
ATOM 5026 C C . ARG B 1 320 ? 19.344 3.787 15.422 1 90.38 320 ARG B C 1
ATOM 5028 O O . ARG B 1 320 ? 20.516 3.705 15.805 1 90.38 320 ARG B O 1
ATOM 5035 N N . VAL B 1 321 ? 18.781 2.912 14.594 1 88 321 VAL B N 1
ATOM 5036 C CA . VAL B 1 321 ? 19.469 1.688 14.195 1 88 321 VAL B CA 1
ATOM 5037 C C . VAL B 1 321 ? 20.469 1.994 13.078 1 88 321 VAL B C 1
ATOM 5039 O O . VAL B 1 321 ? 21.562 1.418 13.031 1 88 321 VAL B O 1
ATOM 5042 N N . LEU B 1 322 ? 20.062 2.887 12.172 1 86.81 322 LEU B N 1
ATOM 5043 C CA . LEU B 1 322 ? 20.906 3.203 11.023 1 86.81 322 LEU B CA 1
ATOM 5044 C C . LEU B 1 322 ? 21.562 4.57 11.195 1 86.81 322 LEU B C 1
ATOM 5046 O O . LEU B 1 322 ? 21.609 5.355 10.242 1 86.81 322 LEU B O 1
ATOM 5050 N N . SER B 1 323 ? 21.984 4.934 12.266 1 80.38 323 SER B N 1
ATOM 5051 C CA . SER B 1 323 ? 22.594 6.227 12.547 1 80.38 323 SER B CA 1
ATOM 5052 C C . SER B 1 323 ? 23.828 6.453 11.688 1 80.38 323 SER B C 1
ATOM 5054 O O . SER B 1 323 ? 24.234 7.598 11.461 1 80.38 323 SER B O 1
ATOM 5056 N N . TRP B 1 324 ? 24.375 5.438 11.102 1 70.06 324 TRP B N 1
ATOM 5057 C CA . TRP B 1 324 ? 25.609 5.516 10.336 1 70.06 324 TRP B CA 1
ATOM 5058 C C . TRP B 1 324 ? 25.328 5.828 8.867 1 70.06 324 TRP B C 1
ATOM 5060 O O . TRP B 1 324 ? 26.25 6.191 8.117 1 70.06 324 TRP B O 1
ATOM 5070 N N . GLN B 1 325 ? 24.062 5.648 8.367 1 67.31 325 GLN B N 1
ATOM 5071 C CA . GLN B 1 325 ? 23.781 5.844 6.949 1 67.31 325 GLN B CA 1
ATOM 5072 C C . GLN B 1 325 ? 22.766 6.969 6.75 1 67.31 325 GLN B C 1
ATOM 5074 O O . GLN B 1 325 ? 21.859 7.156 7.57 1 67.31 325 GLN B O 1
ATOM 5079 N N . LYS B 1 326 ? 23.234 7.891 5.863 1 60.16 326 LYS B N 1
ATOM 5080 C CA . LYS B 1 326 ? 22.266 8.93 5.496 1 60.16 326 LYS B CA 1
ATOM 5081 C C . LYS B 1 326 ? 20.984 8.312 4.953 1 60.16 326 LYS B C 1
ATOM 5083 O O . LYS B 1 326 ? 21.016 7.332 4.211 1 60.16 326 LYS B O 1
ATOM 5088 N N . GLY B 1 327 ? 19.906 8.562 5.441 1 61.94 327 GLY B N 1
ATOM 5089 C CA . GLY B 1 327 ? 18.609 7.926 5.273 1 61.94 327 GLY B CA 1
ATOM 5090 C C . GLY B 1 327 ? 18.109 7.961 3.846 1 61.94 327 GLY B C 1
ATOM 5091 O O . GLY B 1 327 ? 18.266 8.969 3.15 1 61.94 327 GLY B O 1
ATOM 5092 N N . ALA B 1 328 ? 17.656 6.816 3.209 1 65.31 328 ALA B N 1
ATOM 5093 C CA . ALA B 1 328 ? 17.141 6.668 1.854 1 65.31 328 ALA B CA 1
ATOM 5094 C C . ALA B 1 328 ? 15.773 7.34 1.718 1 65.31 328 ALA B C 1
ATOM 5096 O O . ALA B 1 328 ? 15.43 7.855 0.65 1 65.31 328 ALA B O 1
ATOM 5097 N N . VAL B 1 329 ? 15.039 7.488 2.865 1 76.75 329 VAL B N 1
ATOM 5098 C CA . VAL B 1 329 ? 13.688 8.031 2.799 1 76.75 329 VAL B CA 1
ATOM 5099 C C . VAL B 1 329 ? 13.516 9.117 3.857 1 76.75 329 VAL B C 1
ATOM 5101 O O . VAL B 1 329 ? 13.867 8.922 5.023 1 76.75 329 VAL B O 1
ATOM 5104 N N . LYS B 1 330 ? 13.07 10.242 3.402 1 78.5 330 LYS B N 1
ATOM 5105 C CA . LYS B 1 330 ? 12.836 11.359 4.309 1 78.5 330 LYS B CA 1
ATOM 5106 C C . LYS B 1 330 ? 11.414 11.336 4.863 1 78.5 330 LYS B C 1
ATOM 5108 O O . LYS B 1 330 ? 10.484 10.914 4.176 1 78.5 330 LYS B O 1
ATOM 5113 N N . TRP B 1 331 ? 11.305 11.656 6.082 1 83 331 TRP B N 1
ATOM 5114 C CA . TRP B 1 331 ? 10 11.742 6.73 1 83 331 TRP B CA 1
ATOM 5115 C C . TRP B 1 331 ? 9.945 12.93 7.688 1 83 331 TRP B C 1
ATOM 5117 O O . TRP B 1 331 ? 10.891 13.172 8.445 1 83 331 TRP B O 1
#

Sequence (662 aa):
MPTYSVDLPERTSARPFAVWKTGLAAAAGWLAFALYSSEAPNAIRDWPYTRELANLSLAIAGLLALIALLPGPVARLADRLRPAGQWLVALPLLLGLWQLATAKLAMLPVPFFAPPQALLEVYAEDWPRLAESLLHSFWLLFNGVLLGSLCGFLAGVSIGWSQRIGYWLHPVLRILGPVPSTALLPICFFIFPSSWGASVFLIALATWFPVTVLTWSGVASVDRAYYDVARTLGASERFLIFRVAIPAALPHVFVGLFMGFGASFSVLVVAEMMGVKAGLGWYLQWAQGWAAYANMYAALLVMALLCSGLITALFLVRDRVLSWQKGAVKWMPTYSVDLPERTSARPFAVWKTGLAAAAGWLAFALYSSEAPNAIRDWPYTRELANLSLAIAGLLALIALLPGPVARLADRLRPAGQWLVALPLLLGLWQLATAKLAMLPVPFFAPPQALLEVYAEDWPRLAESLLHSFWLLFNGVLLGSLCGFLAGVSIGWSQRIGYWLHPVLRILGPVPSTALLPICFFIFPSSWGASVFLIALATWFPVTVLTWSGVASVDRAYYDVARTLGASERFLIFRVAIPAALPHVFVGLFMGFGASFSVLVVAEMMGVKAGLGWYLQWAQGWAAYANMYAALLVMALLCSGLITALFLVRDRVLSWQKGAVKW